Protein AF-A0A2S2R4E1-F1 (afdb_monomer_lite)

Secondary structure (DSSP, 8-state):
--GGGGSTTTHHHHHHHHHHHHHHHHHHHHHHHHHHHHHHHHHHHHHHHHHHHHHHHHHHHHHHHHHHHHHHHHHHHHHHHHHHHHHHHHHHHHHHHHHHHHHHHHHHHHHHHHHHHHHHHHHHHHHHHHHHHHHHHHHHHHHHHHHHHHHHHHHHHHHHHHHHHHHHHHHHHHHHHHHHHHHHHHHHHHHHHHHHHHHHHHHHHHHHHHHHHHHHHHHHHHHHHHHHHHHHHHHHHHHHHHHHHHHHHHHHHHHHHHHHHHHHHHHHHHHHHHHHHHHHHHHHHHHHHHHHHHHHHHHHHHHHHHHHHHHHHHHHHHHHHHHHHHHHHHHHHHHHHHHHHHHTTTGGGT-SS-----------------------------STTGGGTHHHHHHHHHHHHHHHHHHHHHHHHHHHHHHHHHHHHHHHHHHHHHHHHHHHHHHHHHHHHHHHHHHHHHHHHHHHHHHHHHHHHHHH--S--PPPHHHHHHHHHHHHHHHHHHHHHHHHHHHHHHHHHHHHHHHHHHS-SSSS-HHHHHHHHHHHHHHHHHHHHHHHHHHHHHHHHHHHHHHHHHHHHHHHHHHHHHHHHHHHHHHHHTTS-------------HHHHHHHHHHHHHHHHHHHHHHHHHHHHHHHHHHHHHHHHHHHGGG-TT------PPPPB-TTT--BSS--SSS-S--PPPP----------------------TTS------------

Structure (mmCIF, N/CA/C/O backbone):
data_AF-A0A2S2R4E1-F1
#
_entry.id   AF-A0A2S2R4E1-F1
#
loop_
_atom_site.group_PDB
_atom_site.id
_atom_site.type_symbol
_atom_site.label_atom_id
_atom_site.label_alt_id
_atom_site.label_comp_id
_atom_site.label_asym_id
_atom_site.label_entity_id
_atom_site.label_seq_id
_atom_site.pdbx_PDB_ins_code
_atom_site.Cartn_x
_atom_site.Cartn_y
_atom_site.Cartn_z
_atom_site.occupancy
_atom_site.B_iso_or_equiv
_atom_site.auth_seq_id
_atom_site.auth_comp_id
_atom_site.auth_asym_id
_atom_site.auth_atom_id
_atom_site.pdbx_PDB_model_num
ATOM 1 N N . MET A 1 1 ? -147.906 21.272 251.839 1.00 40.59 1 MET A N 1
ATOM 2 C CA . MET A 1 1 ? -147.388 19.980 252.347 1.00 40.59 1 MET A CA 1
ATOM 3 C C . MET A 1 1 ? -147.023 19.064 251.178 1.00 40.59 1 MET A C 1
ATOM 5 O O . MET A 1 1 ? -147.798 18.965 250.238 1.00 40.59 1 MET A O 1
ATOM 9 N N . LEU A 1 2 ? -145.874 18.387 251.275 1.00 50.19 2 LEU A N 1
ATOM 10 C CA . LEU A 1 2 ? -145.512 17.113 250.616 1.00 50.19 2 LEU A CA 1
ATOM 11 C C . LEU A 1 2 ? -145.383 17.009 249.068 1.00 50.19 2 LEU A C 1
ATOM 13 O O . LEU A 1 2 ? -144.296 16.682 248.604 1.00 50.19 2 LEU A O 1
ATOM 17 N N . SER A 1 3 ? -146.430 17.228 248.263 1.00 45.69 3 SER A N 1
ATOM 18 C CA . SER A 1 3 ? -146.606 16.468 246.994 1.00 45.69 3 SER A CA 1
ATOM 19 C C . SER A 1 3 ? -145.588 16.671 245.840 1.00 45.69 3 SER A C 1
ATOM 21 O O . SER A 1 3 ? -145.292 15.733 245.107 1.00 45.69 3 SER A O 1
ATOM 23 N N . LEU A 1 4 ? -145.015 17.864 245.630 1.00 48.38 4 LEU A N 1
ATOM 24 C CA . LEU A 1 4 ? -144.357 18.193 244.342 1.00 48.38 4 LEU A CA 1
ATOM 25 C C . LEU A 1 4 ? -142.920 17.663 244.125 1.00 48.38 4 LEU A C 1
ATOM 27 O O . LEU A 1 4 ? -142.363 17.854 243.047 1.00 48.38 4 LEU A O 1
ATOM 31 N N . ARG A 1 5 ? -142.300 16.976 245.094 1.00 48.97 5 ARG A N 1
ATOM 32 C CA . ARG A 1 5 ? -140.885 16.540 245.005 1.00 48.97 5 ARG A CA 1
ATOM 33 C C . ARG A 1 5 ? -140.611 15.310 244.114 1.00 48.97 5 ARG A C 1
ATOM 35 O O . ARG A 1 5 ? -139.466 14.874 244.063 1.00 48.97 5 ARG A O 1
ATOM 42 N N . GLN A 1 6 ? -141.610 14.741 243.431 1.00 52.59 6 GLN A N 1
ATOM 43 C CA . GLN A 1 6 ? -141.482 13.421 242.782 1.00 52.59 6 GLN A CA 1
ATOM 44 C C . GLN A 1 6 ? -141.316 13.401 241.250 1.00 52.59 6 GLN A C 1
ATOM 46 O O . GLN A 1 6 ? -140.870 12.379 240.740 1.00 52.59 6 GLN A O 1
ATOM 51 N N . LYS A 1 7 ? -141.613 14.474 240.494 1.00 52.09 7 LYS A N 1
ATOM 52 C CA . LYS A 1 7 ? -141.490 14.420 239.016 1.00 52.09 7 LYS A CA 1
ATOM 53 C C . LYS A 1 7 ? -140.053 14.510 238.485 1.00 52.09 7 LYS A C 1
ATOM 55 O O . LYS A 1 7 ? -139.744 13.854 237.496 1.00 52.09 7 LYS A O 1
ATOM 60 N N . ASN A 1 8 ? -139.155 15.228 239.163 1.00 49.44 8 ASN A N 1
ATOM 61 C CA . ASN A 1 8 ? -137.771 15.479 238.716 1.00 49.44 8 ASN A CA 1
ATOM 62 C C . ASN A 1 8 ? -136.833 14.243 238.788 1.00 49.44 8 ASN A C 1
ATOM 64 O O . ASN A 1 8 ? -135.628 14.403 238.968 1.00 49.44 8 ASN A O 1
ATOM 68 N N . LYS A 1 9 ? -137.363 13.013 238.732 1.00 55.81 9 LYS A N 1
ATOM 69 C CA . LYS A 1 9 ? -136.584 11.770 238.864 1.00 55.81 9 LYS A CA 1
ATOM 70 C C . LYS A 1 9 ? -137.161 10.580 238.078 1.00 55.81 9 LYS A C 1
ATOM 72 O O . LYS A 1 9 ? -137.058 9.445 238.522 1.00 55.81 9 LYS A O 1
ATOM 77 N N . ILE A 1 10 ? -137.825 10.846 236.950 1.00 54.75 10 ILE A N 1
ATOM 78 C CA . ILE A 1 10 ? -138.342 9.796 236.048 1.00 54.75 10 ILE A CA 1
ATOM 79 C C . ILE A 1 10 ? -137.893 10.049 234.600 1.00 54.75 10 ILE A C 1
ATOM 81 O O . ILE A 1 10 ? -137.447 9.126 233.932 1.00 54.75 10 ILE A O 1
ATOM 85 N N . GLU A 1 11 ? -137.900 11.302 234.136 1.00 53.09 11 GLU A N 1
ATOM 86 C CA . GLU A 1 11 ? -137.502 11.650 232.757 1.00 53.09 11 GLU A CA 1
ATOM 87 C C . GLU A 1 11 ? -135.979 11.561 232.502 1.00 53.09 11 GLU A C 1
ATOM 89 O O . GLU A 1 11 ? -135.560 11.430 231.356 1.00 53.09 11 GLU A O 1
ATOM 94 N N . SER A 1 12 ? -135.141 11.579 233.550 1.00 57.59 12 SER A N 1
ATOM 95 C CA . SER A 1 12 ? -133.675 11.465 233.411 1.00 57.59 12 SER A CA 1
ATOM 96 C C . SER A 1 12 ? -133.219 10.051 233.040 1.00 57.59 12 SER A C 1
ATOM 98 O O . SER A 1 12 ? -132.305 9.888 232.238 1.00 57.59 12 SER A O 1
ATOM 100 N N . ASP A 1 13 ? -133.855 9.029 233.615 1.00 58.88 13 ASP A N 1
ATOM 101 C CA . ASP A 1 13 ? -133.364 7.645 233.554 1.00 58.88 13 ASP A CA 1
ATOM 102 C C . ASP A 1 13 ? -133.802 6.936 232.256 1.00 58.88 13 ASP A C 1
ATOM 104 O O . ASP A 1 13 ? -133.312 5.857 231.926 1.00 58.88 13 ASP A O 1
ATOM 108 N N . GLN A 1 14 ? -134.726 7.542 231.502 1.00 56.50 14 GLN A N 1
ATOM 109 C CA . GLN A 1 14 ? -135.341 6.949 230.312 1.00 56.50 14 GLN A CA 1
ATOM 110 C C . GLN A 1 14 ? -134.608 7.307 229.002 1.00 56.50 14 GLN A C 1
ATOM 112 O O . GLN A 1 14 ? -134.707 6.566 228.027 1.00 56.50 14 GLN A O 1
ATOM 117 N N . LEU A 1 15 ? -133.834 8.400 228.987 1.00 57.88 15 LEU A N 1
ATOM 118 C CA . LEU A 1 15 ? -133.155 8.925 227.790 1.00 57.88 15 LEU A CA 1
ATOM 119 C C . LEU A 1 15 ? -131.760 8.308 227.555 1.00 57.88 15 LEU A C 1
ATOM 121 O O . LEU A 1 15 ? -131.353 8.104 226.410 1.00 57.88 15 LEU A O 1
ATOM 125 N N . ASP A 1 16 ? -131.039 7.935 228.619 1.00 61.31 16 ASP A N 1
ATOM 126 C CA . ASP A 1 16 ? -129.739 7.254 228.491 1.00 61.31 16 ASP A CA 1
ATOM 127 C C . ASP A 1 16 ? -129.868 5.811 227.957 1.00 61.31 16 ASP A C 1
ATOM 129 O O . ASP A 1 16 ? -128.937 5.298 227.332 1.00 61.31 16 ASP A O 1
ATOM 133 N N . VAL A 1 17 ? -131.035 5.173 228.121 1.00 62.69 17 VAL A N 1
ATOM 134 C CA . VAL A 1 17 ? -131.331 3.840 227.557 1.00 62.69 17 VAL A CA 1
ATOM 135 C C . VAL A 1 17 ? -131.396 3.887 226.026 1.00 62.69 17 VAL A C 1
ATOM 137 O O . VAL A 1 17 ? -130.780 3.063 225.350 1.00 62.69 17 VAL A O 1
ATOM 140 N N . GLU A 1 18 ? -132.101 4.873 225.469 1.00 61.22 18 GLU A N 1
ATOM 141 C CA . GLU A 1 18 ? -132.291 5.032 224.020 1.00 61.22 18 GLU A CA 1
ATOM 142 C C . GLU A 1 18 ? -130.954 5.309 223.304 1.00 61.22 18 GLU A C 1
ATOM 144 O O . GLU A 1 18 ? -130.644 4.741 222.253 1.00 61.22 18 GLU A O 1
ATOM 149 N N . LYS A 1 19 ? -130.093 6.098 223.954 1.00 63.94 19 LYS A N 1
ATOM 150 C CA . LYS A 1 19 ? -128.733 6.423 223.505 1.00 63.94 19 LYS A CA 1
ATOM 151 C C . LYS A 1 19 ? -127.805 5.200 223.451 1.00 63.94 19 LYS A C 1
ATOM 153 O O . LYS A 1 19 ? -126.961 5.105 222.556 1.00 63.94 19 LYS A O 1
ATOM 158 N N . LEU A 1 20 ? -127.971 4.258 224.382 1.00 64.38 20 LEU A N 1
ATOM 159 C CA . LEU A 1 20 ? -127.190 3.019 224.463 1.00 64.38 20 LEU A CA 1
ATOM 160 C C . LEU A 1 20 ? -127.513 2.047 223.317 1.00 64.38 20 LEU A C 1
ATOM 162 O O . LEU A 1 20 ? -126.598 1.449 222.745 1.00 64.38 20 LEU A O 1
ATOM 166 N N . GLU A 1 21 ? -128.786 1.923 222.931 1.00 64.69 21 GLU A N 1
ATOM 167 C CA . GLU A 1 21 ? -129.192 1.009 221.855 1.00 64.69 21 GLU A CA 1
ATOM 168 C C . GLU A 1 21 ? -128.816 1.551 220.459 1.00 64.69 21 GLU A C 1
ATOM 170 O O . GLU A 1 21 ? -128.366 0.788 219.603 1.00 64.69 21 GLU A O 1
ATOM 175 N N . ILE A 1 22 ? -128.868 2.873 220.239 1.00 66.31 22 ILE A N 1
ATOM 176 C CA . ILE A 1 22 ? -128.371 3.503 218.997 1.00 66.31 22 ILE A CA 1
ATOM 177 C C . ILE A 1 22 ? -126.862 3.250 218.814 1.00 66.31 22 ILE A C 1
ATOM 179 O O . ILE A 1 22 ? -126.414 2.867 217.729 1.00 66.31 22 ILE A O 1
ATOM 183 N N . GLN A 1 23 ? -126.065 3.395 219.879 1.00 66.06 23 GLN A N 1
ATOM 184 C CA . GLN A 1 23 ? -124.613 3.170 219.829 1.00 66.06 23 GLN A CA 1
ATOM 185 C C . GLN A 1 23 ? -124.251 1.723 219.434 1.00 66.06 23 GLN A C 1
ATOM 187 O O . GLN A 1 23 ? -123.234 1.475 218.778 1.00 66.06 23 GLN A O 1
ATOM 192 N N . LYS A 1 24 ? -125.109 0.769 219.800 1.00 69.31 24 LYS A N 1
ATOM 193 C CA . LYS A 1 24 ? -125.002 -0.661 219.484 1.00 69.31 24 LYS A CA 1
ATOM 194 C C . LYS A 1 24 ? -125.221 -0.925 217.988 1.00 69.31 24 LYS A C 1
ATOM 196 O O . LYS A 1 24 ? -124.397 -1.591 217.363 1.00 69.31 24 LYS A O 1
ATOM 201 N N . GLN A 1 25 ? -126.261 -0.326 217.397 1.00 67.38 25 GLN A N 1
ATOM 202 C CA . GLN A 1 25 ? -126.560 -0.421 215.959 1.00 67.38 25 GLN A CA 1
ATOM 203 C C . GLN A 1 25 ? -125.436 0.174 215.093 1.00 67.38 25 GLN A C 1
ATOM 205 O O . GLN A 1 25 ? -125.041 -0.420 214.088 1.00 67.38 25 GLN A O 1
ATOM 210 N N . ILE A 1 26 ? -124.861 1.309 215.515 1.00 70.12 26 ILE A N 1
ATOM 211 C CA . ILE A 1 26 ? -123.724 1.951 214.830 1.00 70.12 26 ILE A CA 1
ATOM 212 C C . ILE A 1 26 ? -122.505 1.018 214.775 1.00 70.12 26 ILE A C 1
ATOM 214 O O . ILE A 1 26 ? -121.877 0.886 213.722 1.00 70.12 26 ILE A O 1
ATOM 218 N N . ASN A 1 27 ? -122.176 0.343 215.882 1.00 67.88 27 ASN A N 1
ATOM 219 C CA . ASN A 1 27 ? -121.057 -0.601 215.926 1.00 67.88 27 ASN A CA 1
ATOM 220 C C . ASN A 1 27 ? -121.296 -1.832 215.033 1.00 67.88 27 ASN A C 1
ATOM 222 O O . ASN A 1 27 ? -120.371 -2.293 214.362 1.00 67.88 27 ASN A O 1
ATOM 226 N N . GLU A 1 28 ? -122.530 -2.339 214.972 1.00 67.12 28 GLU A N 1
ATOM 227 C CA . GLU A 1 28 ? -122.864 -3.503 214.145 1.00 67.12 28 GLU A CA 1
ATOM 228 C C . GLU A 1 28 ? -122.790 -3.195 212.635 1.00 67.12 28 GLU A C 1
ATOM 230 O O . GLU A 1 28 ? -122.258 -3.996 211.860 1.00 67.12 28 GLU A O 1
ATOM 235 N N . LEU A 1 29 ? -123.232 -2.003 212.215 1.00 67.69 29 LEU A N 1
ATOM 236 C CA . LEU A 1 29 ? -123.037 -1.506 210.847 1.00 67.69 29 LEU A CA 1
ATOM 237 C C . LEU A 1 29 ? -121.549 -1.337 210.504 1.00 67.69 29 LEU A C 1
ATOM 239 O O . LEU A 1 29 ? -121.123 -1.717 209.413 1.00 67.69 29 LEU A O 1
ATOM 243 N N . LYS A 1 30 ? -120.736 -0.838 211.446 1.00 68.44 30 LYS A N 1
ATOM 244 C CA . LYS A 1 30 ? -119.284 -0.677 211.257 1.00 68.44 30 LYS A CA 1
ATOM 245 C C . LYS A 1 30 ? -118.580 -2.006 210.962 1.00 68.44 30 LYS A C 1
ATOM 247 O O . LYS A 1 30 ? -117.766 -2.068 210.041 1.00 68.44 30 LYS A O 1
ATOM 252 N N . ASN A 1 31 ? -118.937 -3.074 211.681 1.00 68.69 31 ASN A N 1
ATOM 253 C CA . ASN A 1 31 ? -118.418 -4.419 211.406 1.00 68.69 31 ASN A CA 1
ATOM 254 C C . ASN A 1 31 ? -118.844 -4.935 210.022 1.00 68.69 31 ASN A C 1
ATOM 256 O O . ASN A 1 31 ? -118.010 -5.476 209.297 1.00 68.69 31 ASN A O 1
ATOM 260 N N . LYS A 1 32 ? -120.108 -4.730 209.623 1.00 68.56 32 LYS A N 1
ATOM 261 C CA . LYS A 1 32 ? -120.618 -5.160 208.306 1.00 68.56 32 LYS A CA 1
ATOM 262 C C . LYS A 1 32 ? -119.871 -4.479 207.145 1.00 68.56 32 LYS A C 1
ATOM 264 O O . LYS A 1 32 ? -119.512 -5.157 206.186 1.00 68.56 32 LYS A O 1
ATOM 269 N N . CYS A 1 33 ? -119.548 -3.187 207.256 1.00 63.66 33 CYS A N 1
ATOM 270 C CA . CYS A 1 33 ? -118.730 -2.490 206.252 1.00 63.66 33 CYS A CA 1
ATOM 271 C C . CYS A 1 33 ? -117.276 -2.995 206.193 1.00 63.66 33 CYS A C 1
ATOM 273 O O . CYS A 1 33 ? -116.728 -3.129 205.102 1.00 63.66 33 CYS A O 1
ATOM 275 N N . SER A 1 34 ? -116.662 -3.312 207.341 1.00 68.69 34 SER A N 1
ATOM 276 C CA . SER A 1 34 ? -115.276 -3.811 207.406 1.00 68.69 34 SER A CA 1
ATOM 277 C C . SER A 1 34 ? -115.082 -5.116 206.614 1.00 68.69 34 SER A C 1
ATOM 279 O O . SER A 1 34 ? -114.136 -5.252 205.839 1.00 68.69 34 SER A O 1
ATOM 281 N N . VAL A 1 35 ? -116.028 -6.055 206.743 1.00 68.69 35 VAL A N 1
ATOM 282 C CA . VAL A 1 35 ? -115.986 -7.351 206.039 1.00 68.69 35 VAL A CA 1
ATOM 283 C C . VAL A 1 35 ? -116.132 -7.186 204.521 1.00 68.69 35 VAL A C 1
ATOM 285 O O . VAL A 1 35 ? -115.440 -7.863 203.762 1.00 68.69 35 VAL A O 1
ATOM 288 N N . LEU A 1 36 ? -116.993 -6.268 204.066 1.00 66.88 36 LEU A N 1
ATOM 289 C CA . LEU A 1 36 ? -117.189 -6.004 202.636 1.00 66.88 36 LEU A CA 1
ATOM 290 C C . LEU A 1 36 ? -115.953 -5.382 201.971 1.00 66.88 36 LEU A C 1
ATOM 292 O O . LEU A 1 36 ? -115.664 -5.717 200.825 1.00 66.88 36 LEU A O 1
ATOM 296 N N . GLN A 1 37 ? -115.207 -4.531 202.684 1.00 68.94 37 GLN A N 1
ATOM 297 C CA . GLN A 1 37 ? -113.964 -3.952 202.168 1.00 68.94 37 GLN A CA 1
ATOM 298 C C . GLN A 1 37 ? -112.900 -5.037 201.929 1.00 68.94 37 GLN A C 1
ATOM 300 O O . GLN A 1 37 ? -112.364 -5.132 200.828 1.00 68.94 37 GLN A O 1
ATOM 305 N N . SER A 1 38 ? -112.676 -5.924 202.909 1.00 69.62 38 SER A N 1
ATOM 306 C CA . SER A 1 38 ? -111.720 -7.039 202.777 1.00 69.62 38 SER A CA 1
ATOM 307 C C . SER A 1 38 ? -112.015 -7.918 201.555 1.00 69.62 38 SER A C 1
ATOM 309 O O . SER A 1 38 ? -111.110 -8.244 200.792 1.00 69.62 38 SER A O 1
ATOM 311 N N . ALA A 1 39 ? -113.290 -8.256 201.328 1.00 65.69 39 ALA A N 1
ATOM 312 C CA . ALA A 1 39 ? -113.703 -9.096 200.204 1.00 65.69 39 ALA A CA 1
ATOM 313 C C . ALA A 1 39 ? -113.516 -8.426 198.825 1.00 65.69 39 ALA A C 1
ATOM 315 O O . ALA A 1 39 ? -113.372 -9.122 197.817 1.00 65.69 39 ALA A O 1
ATOM 316 N N . PHE A 1 40 ? -113.520 -7.090 198.766 1.00 71.12 40 PHE A N 1
ATOM 317 C CA . PHE A 1 40 ? -113.227 -6.336 197.546 1.00 71.12 40 PHE A CA 1
ATOM 318 C C . PHE A 1 40 ? -111.723 -6.326 197.243 1.00 71.12 40 PHE A C 1
ATOM 320 O O . PHE A 1 40 ? -111.315 -6.587 196.109 1.00 71.12 40 PHE A O 1
ATOM 327 N N . ASP A 1 41 ? -110.899 -6.080 198.264 1.00 71.88 41 ASP A N 1
ATOM 328 C CA . ASP A 1 41 ? -109.447 -5.965 198.116 1.00 71.88 41 ASP A CA 1
ATOM 329 C C . ASP A 1 41 ? -108.799 -7.309 197.724 1.00 71.88 41 ASP A C 1
ATOM 331 O O . ASP A 1 41 ? -107.949 -7.346 196.829 1.00 71.88 41 ASP A O 1
ATOM 335 N N . ASP A 1 42 ? -109.275 -8.432 198.279 1.00 68.12 42 ASP A N 1
ATOM 336 C CA . ASP A 1 42 ? -108.853 -9.785 197.875 1.00 68.12 42 ASP A CA 1
ATOM 337 C C . ASP A 1 42 ? -109.107 -10.058 196.380 1.00 68.12 42 ASP A C 1
ATOM 339 O O . ASP A 1 42 ? -108.230 -10.557 195.667 1.00 68.12 42 ASP A O 1
ATOM 343 N N . LYS A 1 43 ? -110.289 -9.683 195.865 1.00 74.12 43 LYS A N 1
ATOM 344 C CA . LYS A 1 43 ? -110.644 -9.878 194.447 1.00 74.12 43 LYS A CA 1
ATOM 345 C C . LYS A 1 43 ? -109.856 -8.977 193.499 1.00 74.12 43 LYS A C 1
ATOM 347 O O . LYS A 1 43 ? -109.614 -9.363 192.356 1.00 74.12 43 LYS A O 1
ATOM 352 N N . ASN A 1 44 ? -109.423 -7.806 193.956 1.00 71.25 44 ASN A N 1
ATOM 353 C CA . ASN A 1 44 ? -108.619 -6.892 193.148 1.00 71.25 44 ASN A CA 1
ATOM 354 C C . ASN A 1 44 ? -107.178 -7.421 192.956 1.00 71.25 44 ASN A C 1
ATOM 356 O O . ASN A 1 44 ? -106.628 -7.355 191.854 1.00 71.25 44 ASN A O 1
ATOM 360 N N . ASN A 1 45 ? -106.598 -8.034 193.996 1.00 70.69 45 ASN A N 1
ATOM 361 C CA . ASN A 1 45 ? -105.267 -8.658 193.941 1.00 70.69 45 ASN A CA 1
ATOM 362 C C . ASN A 1 45 ? -105.194 -9.843 192.955 1.00 70.69 45 ASN A C 1
ATOM 364 O O . ASN A 1 45 ? -104.200 -10.003 192.242 1.00 70.69 45 ASN A O 1
ATOM 368 N N . GLU A 1 46 ? -106.257 -10.648 192.867 1.00 70.31 46 GLU A N 1
ATOM 369 C CA . GLU A 1 46 ? -106.359 -11.781 191.932 1.00 70.31 46 GLU A CA 1
ATOM 370 C C . GLU A 1 46 ? -106.260 -11.328 190.457 1.00 70.31 46 GLU A C 1
ATOM 372 O O . GLU A 1 46 ? -105.582 -11.960 189.643 1.00 70.31 46 GLU A O 1
ATOM 377 N N . ILE A 1 47 ? -106.860 -10.178 190.122 1.00 72.19 47 ILE A N 1
ATOM 378 C CA . ILE A 1 47 ? -106.853 -9.595 188.768 1.00 72.19 47 ILE A CA 1
ATOM 379 C C . ILE A 1 47 ? -105.462 -9.061 188.378 1.00 72.19 47 ILE A C 1
ATOM 381 O O . ILE A 1 47 ? -105.042 -9.214 187.226 1.00 72.19 47 ILE A O 1
ATOM 385 N N . GLU A 1 48 ? -104.728 -8.459 189.320 1.00 71.38 48 GLU A N 1
ATOM 386 C CA . GLU A 1 48 ? -103.348 -7.986 189.106 1.00 71.38 48 GLU A CA 1
ATOM 387 C C . GLU A 1 48 ? -102.416 -9.154 188.739 1.00 71.38 48 GLU A C 1
ATOM 389 O O . GLU A 1 48 ? -101.678 -9.097 187.751 1.00 71.38 48 GLU A O 1
ATOM 394 N N . HIS A 1 49 ? -102.518 -10.269 189.473 1.00 72.50 49 HIS A N 1
ATOM 395 C CA . HIS A 1 49 ? -101.684 -11.446 189.231 1.00 72.50 49 HIS A CA 1
ATOM 396 C C . HIS A 1 49 ? -101.910 -12.054 187.833 1.00 72.50 49 HIS A C 1
ATOM 398 O O . HIS A 1 49 ? -100.947 -12.381 187.133 1.00 72.50 49 HIS A O 1
ATOM 404 N N . ILE A 1 50 ? -103.169 -12.132 187.381 1.00 71.94 50 ILE A N 1
ATOM 405 C CA . ILE A 1 50 ? -103.521 -12.623 186.038 1.00 71.94 50 ILE A CA 1
ATOM 406 C C . ILE A 1 50 ? -102.916 -11.726 184.945 1.00 71.94 50 ILE A C 1
ATOM 408 O O . ILE A 1 50 ? -102.275 -12.236 184.022 1.00 71.94 50 ILE A O 1
ATOM 412 N N . LYS A 1 51 ? -103.048 -10.393 185.060 1.00 72.00 51 LYS A N 1
ATOM 413 C CA . LYS A 1 51 ? -102.438 -9.439 184.109 1.00 72.00 51 LYS A CA 1
ATOM 414 C C . LYS A 1 51 ? -100.928 -9.641 183.978 1.00 72.00 51 LYS A C 1
ATOM 416 O O . LYS A 1 51 ? -100.395 -9.618 182.867 1.00 72.00 51 LYS A O 1
ATOM 421 N N . LYS A 1 52 ? -100.245 -9.834 185.108 1.00 73.94 52 LYS A N 1
ATOM 422 C CA . LYS A 1 52 ? -98.784 -9.941 185.175 1.00 73.94 52 LYS A CA 1
ATOM 423 C C . LYS A 1 52 ? -98.243 -11.178 184.457 1.00 73.94 52 LYS A C 1
ATOM 425 O O . LYS A 1 52 ? -97.218 -11.076 183.783 1.00 73.94 52 LYS A O 1
ATOM 430 N N . ASN A 1 53 ? -98.943 -12.311 184.542 1.00 72.88 53 ASN A N 1
ATOM 431 C CA . ASN A 1 53 ? -98.539 -13.547 183.866 1.00 72.88 53 ASN A CA 1
ATOM 432 C C . ASN A 1 53 ? -98.722 -13.450 182.338 1.00 72.88 53 ASN A C 1
ATOM 434 O O . ASN A 1 53 ? -97.778 -13.726 181.598 1.00 72.88 53 ASN A O 1
ATOM 438 N N . VAL A 1 54 ? -99.872 -12.952 181.860 1.00 73.38 54 VAL A N 1
ATOM 439 C CA . VAL A 1 54 ? -100.150 -12.792 180.413 1.00 73.38 54 VAL A CA 1
ATOM 440 C C . VAL A 1 54 ? -99.143 -11.852 179.733 1.00 73.38 54 VAL A C 1
ATOM 442 O O . VAL A 1 54 ? -98.666 -12.129 178.631 1.00 73.38 54 VAL A O 1
ATOM 445 N N . LEU A 1 55 ? -98.755 -10.760 180.405 1.00 70.81 55 LEU A N 1
ATOM 446 C CA . LEU A 1 55 ? -97.709 -9.850 179.920 1.00 70.81 55 LEU A CA 1
ATOM 447 C C . LEU A 1 55 ? -96.332 -10.521 179.793 1.00 70.81 55 LEU A C 1
ATOM 449 O O . LEU A 1 55 ? -95.544 -10.144 178.924 1.00 70.81 55 LEU A O 1
ATOM 453 N N . MET A 1 56 ? -96.033 -11.505 180.645 1.00 75.31 56 MET A N 1
ATOM 454 C CA . MET A 1 56 ? -94.744 -12.197 180.660 1.00 75.31 56 MET A CA 1
ATOM 455 C C . MET A 1 56 ? -94.622 -13.200 179.504 1.00 75.31 56 MET A C 1
ATOM 457 O O . MET A 1 56 ? -93.591 -13.231 178.828 1.00 75.31 56 MET A O 1
ATOM 461 N N . GLU A 1 57 ? -95.686 -13.958 179.220 1.00 71.44 57 GLU A N 1
ATOM 462 C CA . GLU A 1 57 ? -95.732 -14.890 178.085 1.00 71.44 57 GLU A CA 1
ATOM 463 C C . GLU A 1 57 ? -95.648 -14.161 176.738 1.00 71.44 57 GLU A C 1
ATOM 465 O O . GLU A 1 57 ? -94.819 -14.513 175.894 1.00 71.44 57 GLU A O 1
ATOM 470 N N . LEU A 1 58 ? -96.436 -13.091 176.557 1.00 75.50 58 LEU A N 1
ATOM 471 C CA . LEU A 1 58 ? -96.404 -12.273 175.339 1.00 75.50 58 LEU A CA 1
ATOM 472 C C . LEU A 1 58 ? -95.002 -11.723 175.053 1.00 75.50 58 LEU A C 1
ATOM 474 O O . LEU A 1 58 ? -94.547 -11.759 173.908 1.00 75.50 58 LEU A O 1
ATOM 478 N N . LYS A 1 59 ? -94.294 -11.252 176.087 1.00 75.44 59 LYS A N 1
ATOM 479 C CA . LYS A 1 59 ? -92.946 -10.694 175.934 1.00 75.44 59 LYS A CA 1
ATOM 480 C C . LYS A 1 59 ? -91.939 -11.746 175.455 1.00 75.44 59 LYS A C 1
ATOM 482 O O . LYS A 1 59 ? -91.154 -11.458 174.555 1.00 75.44 59 LYS A O 1
ATOM 487 N N . LYS A 1 60 ? -92.017 -12.973 175.985 1.00 77.69 60 LYS A N 1
ATOM 488 C CA . LYS A 1 60 ? -91.176 -14.100 175.551 1.00 77.69 60 LYS A CA 1
ATOM 489 C C . LYS A 1 60 ? -91.435 -14.480 174.086 1.00 77.69 60 LYS A C 1
ATOM 491 O O . LYS A 1 60 ? -90.492 -14.597 173.311 1.00 77.69 60 LYS A O 1
ATOM 496 N N . VAL A 1 61 ? -92.706 -14.591 173.686 1.00 78.44 61 VAL A N 1
ATOM 497 C CA . VAL A 1 61 ? -93.101 -14.939 172.305 1.00 78.44 61 VAL A CA 1
ATOM 498 C C . VAL A 1 61 ? -92.640 -13.894 171.280 1.00 78.44 61 VAL A C 1
ATOM 500 O O . VAL A 1 61 ? -92.308 -14.253 170.149 1.00 78.44 61 VAL A O 1
ATOM 503 N N . VAL A 1 62 ? -92.602 -12.609 171.650 1.00 78.56 62 VAL A N 1
ATOM 504 C CA . VAL A 1 62 ? -92.029 -11.555 170.796 1.00 78.56 62 VAL A CA 1
ATOM 505 C C . VAL A 1 62 ? -90.521 -11.747 170.638 1.00 78.56 62 VAL A C 1
ATOM 507 O O . VAL A 1 62 ? -90.029 -11.759 169.514 1.00 78.56 62 VAL A O 1
ATOM 510 N N . GLU A 1 63 ? -89.789 -11.945 171.735 1.00 78.75 63 GLU A N 1
ATOM 511 C CA . GLU A 1 63 ? -88.325 -12.022 171.706 1.00 78.75 63 GLU A CA 1
ATOM 512 C C . GLU A 1 63 ? -87.796 -13.265 170.964 1.00 78.75 63 GLU A C 1
ATOM 514 O O . GLU A 1 63 ? -86.820 -13.173 170.215 1.00 78.75 63 GLU A O 1
ATOM 519 N N . ASP A 1 64 ? -88.480 -14.407 171.095 1.00 78.44 64 ASP A N 1
ATOM 520 C CA . ASP A 1 64 ? -88.181 -15.619 170.320 1.00 78.44 64 ASP A CA 1
ATOM 521 C C . ASP A 1 64 ? -88.437 -15.408 168.812 1.00 78.44 64 ASP A C 1
ATOM 523 O O . ASP A 1 64 ? -87.681 -15.906 167.975 1.00 78.44 64 ASP A O 1
ATOM 527 N N . LYS A 1 65 ? -89.454 -14.615 168.433 1.00 81.00 65 LYS A N 1
ATOM 528 C CA . LYS A 1 65 ? -89.719 -14.269 167.024 1.00 81.00 65 LYS A CA 1
ATOM 529 C C . LYS A 1 65 ? -88.705 -13.286 166.442 1.00 81.00 65 LYS A C 1
ATOM 531 O O . LYS A 1 65 ? -88.341 -13.456 165.280 1.00 81.00 65 LYS A O 1
ATOM 536 N N . THR A 1 66 ? -88.226 -12.307 167.211 1.00 78.12 66 THR A N 1
ATOM 537 C CA . THR A 1 66 ? -87.197 -11.358 166.746 1.00 78.12 66 THR A CA 1
ATOM 538 C C . THR A 1 66 ? -85.909 -12.091 166.364 1.00 78.12 66 THR A C 1
ATOM 540 O O . THR A 1 66 ? -85.431 -11.936 165.244 1.00 78.12 66 THR A O 1
ATOM 543 N N . LYS A 1 67 ? -85.429 -13.011 167.216 1.00 78.56 67 LYS A N 1
ATOM 544 C CA . LYS A 1 67 ? -84.228 -13.829 166.944 1.00 78.56 67 LYS A CA 1
ATOM 545 C C . LYS A 1 67 ? -84.330 -14.627 165.633 1.00 78.56 67 LYS A C 1
ATOM 547 O O . LYS A 1 67 ? -83.350 -14.748 164.904 1.00 78.56 67 LYS A O 1
ATOM 552 N N . ILE A 1 68 ? -85.523 -15.133 165.302 1.00 79.31 68 ILE A N 1
ATOM 553 C CA . ILE A 1 68 ? -85.797 -15.867 164.050 1.00 79.31 68 ILE A CA 1
ATOM 554 C C . ILE A 1 68 ? -85.786 -14.946 162.814 1.00 79.31 68 ILE A C 1
ATOM 556 O O . ILE A 1 68 ? -85.552 -15.422 161.701 1.00 79.31 68 ILE A O 1
ATOM 560 N N . ILE A 1 69 ? -86.053 -13.647 162.974 1.00 79.38 69 ILE A N 1
ATOM 561 C CA . ILE A 1 69 ? -85.981 -12.656 161.890 1.00 79.38 69 ILE A CA 1
ATOM 562 C C . ILE A 1 69 ? -84.520 -12.266 161.636 1.00 79.38 69 ILE A C 1
ATOM 564 O O . ILE A 1 69 ? -84.071 -12.323 160.492 1.00 79.38 69 ILE A O 1
ATOM 568 N N . ASP A 1 70 ? -83.758 -11.967 162.688 1.00 81.62 70 ASP A N 1
ATOM 569 C CA . ASP A 1 70 ? -82.353 -11.553 162.569 1.00 81.62 70 ASP A CA 1
ATOM 570 C C . ASP A 1 70 ? -81.475 -12.653 161.937 1.00 81.62 70 ASP A C 1
ATOM 572 O O . ASP A 1 70 ? -80.699 -12.391 161.014 1.00 81.62 70 ASP A O 1
ATOM 576 N N . ASP A 1 71 ? -81.667 -13.914 162.346 1.00 80.25 71 ASP A N 1
ATOM 577 C CA . ASP A 1 71 ? -80.948 -15.074 161.795 1.00 80.25 71 ASP A CA 1
ATOM 578 C C . ASP A 1 71 ? -81.308 -15.381 160.320 1.00 80.25 71 ASP A C 1
ATOM 580 O O . ASP A 1 71 ? -80.521 -15.998 159.591 1.00 80.25 71 ASP A O 1
ATOM 584 N N . LYS A 1 72 ? -82.476 -14.916 159.848 1.00 83.94 72 LYS A N 1
ATOM 585 C CA . LYS A 1 72 ? -82.866 -14.963 158.427 1.00 83.94 72 LYS A CA 1
ATOM 586 C C . LYS A 1 72 ? -82.259 -13.817 157.627 1.00 83.94 72 LYS A C 1
ATOM 588 O O . LYS A 1 72 ? -81.754 -14.072 156.536 1.00 83.94 72 LYS A O 1
ATOM 593 N N . ASN A 1 73 ? -82.262 -12.598 158.164 1.00 80.56 73 ASN A N 1
ATOM 594 C CA . ASN A 1 73 ? -81.645 -11.438 157.515 1.00 80.56 73 ASN A CA 1
ATOM 595 C C . ASN A 1 73 ? -80.145 -11.688 157.281 1.00 80.56 73 ASN A C 1
ATOM 597 O O . ASN A 1 73 ? -79.675 -11.579 156.152 1.00 80.56 73 ASN A O 1
ATOM 601 N N . SER A 1 74 ? -79.435 -12.201 158.294 1.00 81.44 74 SER A N 1
ATOM 602 C CA . SER A 1 74 ? -78.021 -12.588 158.176 1.00 81.44 74 SER A CA 1
ATOM 603 C C . SER A 1 74 ? -77.750 -13.585 157.032 1.00 81.44 74 SER A C 1
ATOM 605 O O . SER A 1 74 ? -76.747 -13.468 156.325 1.00 81.44 74 SER A O 1
ATOM 607 N N . LYS A 1 75 ? -78.661 -14.539 156.786 1.00 81.38 75 LYS A N 1
ATOM 608 C CA . LYS A 1 75 ? -78.557 -15.489 155.660 1.00 81.38 75 LYS A CA 1
ATOM 609 C C . LYS A 1 75 ? -78.851 -14.842 154.300 1.00 81.38 75 LYS A C 1
ATOM 611 O O . LYS A 1 75 ? -78.249 -15.244 153.307 1.00 81.38 75 LYS A O 1
ATOM 616 N N . ILE A 1 76 ? -79.731 -13.841 154.240 1.00 81.69 76 ILE A N 1
ATOM 617 C CA . ILE A 1 76 ? -80.012 -13.069 153.016 1.00 81.69 76 ILE A CA 1
ATOM 618 C C . ILE A 1 76 ? -78.792 -12.224 152.619 1.00 81.69 76 ILE A C 1
ATOM 620 O O . ILE A 1 76 ? -78.427 -12.202 151.443 1.00 81.69 76 ILE A O 1
ATOM 624 N N . ASP A 1 77 ? -78.103 -11.611 153.583 1.00 81.50 77 ASP A N 1
ATOM 625 C CA . ASP A 1 77 ? -76.886 -10.827 153.327 1.00 81.50 77 ASP A CA 1
ATOM 626 C C . ASP A 1 77 ? -75.720 -11.710 152.846 1.00 81.50 77 ASP A C 1
ATOM 628 O O . ASP A 1 77 ? -74.983 -11.347 151.925 1.00 81.50 77 ASP A O 1
ATOM 632 N N . GLN A 1 78 ? -75.572 -12.913 153.415 1.00 80.75 78 GLN A N 1
ATOM 633 C CA . GLN A 1 78 ? -74.593 -13.908 152.957 1.00 80.75 78 GLN A CA 1
ATOM 634 C C . GLN A 1 78 ? -74.876 -14.372 151.518 1.00 80.75 78 GLN A C 1
ATOM 636 O O . GLN A 1 78 ? -73.957 -14.437 150.696 1.00 80.75 78 GLN A O 1
ATOM 641 N N . LEU A 1 79 ? -76.143 -14.643 151.181 1.00 83.00 79 LEU A N 1
ATOM 642 C CA . LEU A 1 79 ? -76.547 -15.008 149.819 1.00 83.00 79 LEU A CA 1
ATOM 643 C C . LEU A 1 79 ? -76.310 -13.860 148.830 1.00 83.00 79 LEU A C 1
ATOM 645 O O . LEU A 1 79 ? -75.763 -14.091 147.754 1.00 83.00 79 LEU A O 1
ATOM 649 N N . SER A 1 80 ? -76.642 -12.626 149.210 1.00 79.94 80 SER A N 1
ATOM 650 C CA . SER A 1 80 ? -76.463 -11.437 148.365 1.00 79.94 80 SER A CA 1
ATOM 651 C C . SER A 1 80 ? -74.987 -11.187 148.035 1.00 79.94 80 SER A C 1
ATOM 653 O O . SER A 1 80 ? -74.640 -11.007 146.869 1.00 79.94 80 SER A O 1
ATOM 655 N N . ASN A 1 81 ? -74.093 -11.281 149.027 1.00 83.31 81 ASN A N 1
ATOM 656 C CA . ASN A 1 81 ? -72.647 -11.195 148.794 1.00 83.31 81 ASN A CA 1
ATOM 657 C C . ASN A 1 81 ? -72.123 -12.337 147.901 1.00 83.31 81 ASN A C 1
ATOM 659 O O . ASN A 1 81 ? -71.276 -12.108 147.040 1.00 83.31 81 ASN A O 1
ATOM 663 N N . THR A 1 82 ? -72.654 -13.555 148.055 1.00 81.88 82 THR A N 1
ATOM 664 C CA . THR A 1 82 ? -72.282 -14.712 147.217 1.00 81.88 82 THR A CA 1
ATOM 665 C C . THR A 1 82 ? -72.705 -14.519 145.755 1.00 81.88 82 THR A C 1
ATOM 667 O O . THR A 1 82 ? -71.942 -14.841 144.842 1.00 81.88 82 THR A O 1
ATOM 670 N N . ILE A 1 83 ? -73.891 -13.946 145.519 1.00 83.12 83 ILE A N 1
ATOM 671 C CA . ILE A 1 83 ? -74.387 -13.600 144.179 1.00 83.12 83 ILE A CA 1
ATOM 672 C C . ILE A 1 83 ? -73.507 -12.512 143.547 1.00 83.12 83 ILE A C 1
ATOM 674 O O . ILE A 1 83 ? -73.017 -12.713 142.438 1.00 83.12 83 ILE A O 1
ATOM 678 N N . MET A 1 84 ? -73.223 -11.422 144.270 1.00 84.00 84 MET A N 1
ATOM 679 C CA . MET A 1 84 ? -72.367 -10.326 143.787 1.00 84.00 84 MET A CA 1
ATOM 680 C C . MET A 1 84 ? -70.962 -10.803 143.387 1.00 84.00 84 MET A C 1
ATOM 682 O O . MET A 1 84 ? -70.458 -10.432 142.328 1.00 84.00 84 MET A O 1
ATOM 686 N N . LEU A 1 85 ? -70.329 -11.657 144.202 1.00 83.56 85 LEU A N 1
ATOM 687 C CA . LEU A 1 85 ? -69.020 -12.238 143.875 1.00 83.56 85 LEU A CA 1
ATOM 688 C C . LEU A 1 85 ? -69.089 -13.136 142.631 1.00 83.56 85 LEU A C 1
ATOM 690 O O . LEU A 1 85 ? -68.225 -13.046 141.758 1.00 83.56 85 LEU A O 1
ATOM 694 N N . SER A 1 86 ? -70.146 -13.946 142.510 1.00 81.56 86 SER A N 1
ATOM 695 C CA . SER A 1 86 ? -70.371 -14.802 141.339 1.00 81.56 86 SER A CA 1
ATOM 696 C C . SER A 1 86 ? -70.552 -13.983 140.055 1.00 81.56 86 SER A C 1
ATOM 698 O O . SER A 1 86 ? -69.978 -14.322 139.021 1.00 81.56 86 SER A O 1
ATOM 700 N N . GLU A 1 87 ? -71.308 -12.884 140.108 1.00 85.44 87 GLU A N 1
ATOM 701 C CA . GLU A 1 87 ? -71.540 -11.993 138.965 1.00 85.44 87 GLU A CA 1
ATOM 702 C C . GLU A 1 87 ? -70.242 -11.317 138.490 1.00 85.44 87 GLU A C 1
ATOM 704 O O . GLU A 1 87 ? -69.952 -11.299 137.290 1.00 85.44 87 GLU A O 1
ATOM 709 N N . VAL A 1 88 ? -69.402 -10.848 139.421 1.00 86.06 88 VAL A N 1
ATOM 710 C CA . VAL A 1 88 ? -68.071 -10.297 139.110 1.00 86.06 88 VAL A CA 1
ATOM 711 C C . VAL A 1 88 ? -67.149 -11.361 138.498 1.00 86.06 88 VAL A C 1
ATOM 713 O O . VAL A 1 88 ? -66.453 -11.077 137.517 1.00 86.06 88 VAL A O 1
ATOM 716 N N . GLU A 1 89 ? -67.171 -12.599 139.000 1.00 85.06 89 GLU A N 1
ATOM 717 C CA . GLU A 1 89 ? -66.424 -13.714 138.402 1.00 85.06 89 GLU A CA 1
ATOM 718 C C . GLU A 1 89 ? -66.901 -14.071 136.985 1.00 85.06 89 GLU A C 1
ATOM 720 O O . GLU A 1 89 ? -66.073 -14.332 136.111 1.00 85.06 89 GLU A O 1
ATOM 725 N N . PHE A 1 90 ? -68.208 -14.071 136.710 1.00 86.00 90 PHE A N 1
ATOM 726 C CA . PHE A 1 90 ? -68.713 -14.304 135.352 1.00 86.00 90 PHE A CA 1
ATOM 727 C C . PHE A 1 90 ? -68.393 -13.136 134.408 1.00 86.00 90 PHE A C 1
ATOM 729 O O . PHE A 1 90 ? -67.971 -13.371 133.275 1.00 86.00 90 PHE A O 1
ATOM 736 N N . SER A 1 91 ? -68.515 -11.887 134.872 1.00 81.94 91 SER A N 1
ATOM 737 C CA . SER A 1 91 ? -68.206 -10.683 134.084 1.00 81.94 91 SER A CA 1
ATOM 738 C C . SER A 1 91 ? -66.727 -10.606 133.682 1.00 81.94 91 SER A C 1
ATOM 740 O O . SER A 1 91 ? -66.397 -10.277 132.541 1.00 81.94 91 SER A O 1
ATOM 742 N N . THR A 1 92 ? -65.818 -10.958 134.596 1.00 86.44 92 THR A N 1
ATOM 743 C CA . THR A 1 92 ? -64.372 -10.996 134.319 1.00 86.44 92 THR A CA 1
ATOM 744 C C . THR A 1 92 ? -64.000 -12.123 133.356 1.00 86.44 92 THR A C 1
ATOM 746 O O . THR A 1 92 ? -63.305 -11.865 132.372 1.00 86.44 92 THR A O 1
ATOM 749 N N . LYS A 1 93 ? -64.532 -13.337 133.556 1.00 88.81 93 LYS A N 1
ATOM 750 C CA . LYS A 1 93 ? -64.321 -14.477 132.643 1.00 88.81 93 LYS A CA 1
ATOM 751 C C . LYS A 1 93 ? -64.884 -14.216 131.240 1.00 88.81 93 LYS A C 1
ATOM 753 O O . LYS A 1 93 ? -64.272 -14.642 130.265 1.00 88.81 93 LYS A O 1
ATOM 758 N N . LEU A 1 94 ? -66.004 -13.496 131.113 1.00 86.69 94 LEU A N 1
ATOM 759 C CA . LEU A 1 94 ? -66.538 -13.068 129.812 1.00 86.69 94 LEU A CA 1
ATOM 760 C C . LEU A 1 94 ? -65.569 -12.132 129.083 1.00 86.69 94 LEU A C 1
ATOM 762 O O . LEU A 1 94 ? -65.154 -12.455 127.973 1.00 86.69 94 LEU A O 1
ATOM 766 N N . LYS A 1 95 ? -65.120 -11.049 129.731 1.00 86.81 95 LYS A N 1
ATOM 767 C CA . LYS A 1 95 ? -64.157 -10.098 129.141 1.00 86.81 95 LYS A CA 1
ATOM 768 C C . LYS A 1 95 ? -62.834 -10.755 128.750 1.00 86.81 95 LYS A C 1
ATOM 770 O O . LYS A 1 95 ? -62.256 -10.429 127.716 1.00 86.81 95 LYS A O 1
ATOM 775 N N . GLU A 1 96 ? -62.360 -11.717 129.542 1.00 88.19 96 GLU A N 1
ATOM 776 C CA . GLU A 1 96 ? -61.180 -12.513 129.195 1.00 88.19 96 GLU A CA 1
ATOM 777 C C . GLU A 1 96 ? -61.403 -13.320 127.901 1.00 88.19 96 GLU A C 1
ATOM 779 O O . GLU A 1 96 ? -60.522 -13.360 127.038 1.00 88.19 96 GLU A O 1
ATOM 784 N N . LYS A 1 97 ? -62.583 -13.934 127.721 1.00 87.81 97 LYS A N 1
ATOM 785 C CA . LYS A 1 97 ? -62.935 -14.658 126.487 1.00 87.81 97 LYS A CA 1
ATOM 786 C C . LYS A 1 97 ? -63.120 -13.729 125.289 1.00 87.81 97 LYS A C 1
ATOM 788 O O . LYS A 1 97 ? -62.654 -14.081 124.210 1.00 87.81 97 LYS A O 1
ATOM 793 N N . GLU A 1 98 ? -63.732 -12.562 125.470 1.00 87.44 98 GLU A N 1
ATOM 794 C CA . GLU A 1 98 ? -63.888 -11.544 124.422 1.00 87.44 98 GLU A CA 1
ATOM 795 C C . GLU A 1 98 ? -62.522 -11.070 123.904 1.00 87.44 98 GLU A C 1
ATOM 797 O O . GLU A 1 98 ? -62.261 -11.157 122.704 1.00 87.44 98 GLU A O 1
ATOM 802 N N . ASN A 1 99 ? -61.605 -10.689 124.801 1.00 88.94 99 ASN A N 1
ATOM 803 C CA . ASN A 1 99 ? -60.241 -10.293 124.432 1.00 88.94 99 ASN A CA 1
ATOM 804 C C . ASN A 1 99 ? -59.498 -11.421 123.690 1.00 88.94 99 ASN A C 1
ATOM 806 O O . ASN A 1 99 ? -58.942 -11.196 122.617 1.00 88.94 99 ASN A O 1
ATOM 810 N N . ASN A 1 100 ? -59.576 -12.662 124.191 1.00 89.50 100 ASN A N 1
ATOM 811 C CA . ASN A 1 100 ? -58.992 -13.836 123.526 1.00 89.50 100 ASN A CA 1
ATOM 812 C C . ASN A 1 100 ? -59.562 -14.096 122.114 1.00 89.50 100 ASN A C 1
ATOM 814 O O . ASN A 1 100 ? -58.880 -14.704 121.286 1.00 89.50 100 ASN A O 1
ATOM 818 N N . ILE A 1 101 ? -60.805 -13.691 121.831 1.00 87.88 101 ILE A N 1
ATOM 819 C CA . ILE A 1 101 ? -61.405 -13.783 120.491 1.00 87.88 101 ILE A CA 1
ATOM 820 C C . ILE A 1 101 ? -60.871 -12.659 119.596 1.00 87.88 101 ILE A C 1
ATOM 822 O O . ILE A 1 101 ? -60.443 -12.943 118.478 1.00 87.88 101 ILE A O 1
ATOM 826 N N . VAL A 1 102 ? -60.826 -11.417 120.090 1.00 89.69 102 VAL A N 1
ATOM 827 C CA . VAL A 1 102 ? -60.294 -10.255 119.352 1.00 89.69 102 VAL A CA 1
ATOM 828 C C . VAL A 1 102 ? -58.830 -10.467 118.953 1.00 89.69 102 VAL A C 1
ATOM 830 O O . VAL A 1 102 ? -58.487 -10.302 117.782 1.00 89.69 102 VAL A O 1
ATOM 833 N N . ASP A 1 103 ? -57.982 -10.925 119.878 1.00 88.44 103 ASP A N 1
ATOM 834 C CA . ASP A 1 103 ? -56.571 -11.213 119.590 1.00 88.44 103 ASP A CA 1
ATOM 835 C C . ASP A 1 103 ? -56.416 -12.331 118.545 1.00 88.44 103 ASP A C 1
ATOM 837 O O . ASP A 1 103 ? -55.571 -12.245 117.652 1.00 88.44 103 ASP A O 1
ATOM 841 N N . ARG A 1 104 ? -57.264 -13.370 118.592 1.00 86.81 104 ARG A N 1
ATOM 842 C CA . ARG A 1 104 ? -57.268 -14.453 117.591 1.00 86.81 104 ARG A CA 1
ATOM 843 C C . ARG A 1 104 ? -57.719 -13.987 116.210 1.00 86.81 104 ARG A C 1
ATOM 845 O O . ARG A 1 104 ? -57.136 -14.439 115.224 1.00 86.81 104 ARG A O 1
ATOM 852 N N . ILE A 1 105 ? -58.718 -13.107 116.130 1.00 88.19 105 ILE A N 1
ATOM 853 C CA . ILE A 1 105 ? -59.149 -12.486 114.869 1.00 88.19 105 ILE A CA 1
ATOM 854 C C . ILE A 1 105 ? -57.981 -11.689 114.288 1.00 88.19 105 ILE A C 1
ATOM 856 O O . ILE A 1 105 ? -57.531 -11.998 113.187 1.00 88.19 105 ILE A O 1
ATOM 860 N N . LYS A 1 106 ? -57.389 -10.784 115.074 1.00 90.38 106 LYS A N 1
ATOM 861 C CA . LYS A 1 106 ? -56.272 -9.938 114.639 1.00 90.38 106 LYS A CA 1
ATOM 862 C C . LYS A 1 106 ? -55.045 -10.737 114.183 1.00 90.38 106 LYS A C 1
ATOM 864 O O . LYS A 1 106 ? -54.496 -10.466 113.122 1.00 90.38 106 LYS A O 1
ATOM 869 N N . ILE A 1 107 ? -54.652 -11.781 114.921 1.00 88.19 107 ILE A N 1
ATOM 870 C CA . ILE A 1 107 ? -53.560 -12.697 114.525 1.00 88.19 107 ILE A CA 1
ATOM 871 C C . ILE A 1 107 ? -53.879 -13.438 113.213 1.00 88.19 107 ILE A C 1
ATOM 873 O O . ILE A 1 107 ? -52.963 -13.834 112.488 1.00 88.19 107 ILE A O 1
ATOM 877 N N . THR A 1 108 ? -55.157 -13.656 112.904 1.00 86.94 108 THR A N 1
ATOM 878 C CA . THR A 1 108 ? -55.600 -14.311 111.665 1.00 86.94 108 THR A CA 1
ATOM 879 C C . THR A 1 108 ? -55.627 -13.322 110.496 1.00 86.94 108 THR A C 1
ATOM 881 O O . THR A 1 108 ? -55.134 -13.649 109.419 1.00 86.94 108 THR A O 1
ATOM 884 N N . GLU A 1 109 ? -56.092 -12.092 110.713 1.00 89.81 109 GLU A N 1
ATOM 885 C CA . GLU A 1 109 ? -56.029 -10.993 109.739 1.00 89.81 109 GLU A CA 1
ATOM 886 C C . GLU A 1 109 ? -54.576 -10.637 109.385 1.00 89.81 109 GLU A C 1
ATOM 888 O O . GLU A 1 109 ? -54.219 -10.623 108.209 1.00 89.81 109 GLU A O 1
ATOM 893 N N . ASP A 1 110 ? -53.697 -10.477 110.383 1.00 89.88 110 ASP A N 1
ATOM 894 C CA . ASP A 1 110 ? -52.258 -10.236 110.192 1.00 89.88 110 ASP A CA 1
ATOM 895 C C . ASP A 1 110 ? -51.569 -11.356 109.390 1.00 89.88 110 ASP A C 1
ATOM 897 O O . ASP A 1 110 ? -50.566 -11.109 108.715 1.00 89.88 110 ASP A O 1
ATOM 901 N N . LYS A 1 111 ? -52.075 -12.597 109.462 1.00 90.00 111 LYS A N 1
ATOM 902 C CA . LYS A 1 111 ? -51.601 -13.721 108.638 1.00 90.00 111 LYS A CA 1
ATOM 903 C C . LYS A 1 111 ? -52.119 -13.622 107.208 1.00 90.00 111 LYS A C 1
ATOM 905 O O . LYS A 1 111 ? -51.299 -13.667 106.297 1.00 90.00 111 LYS A O 1
ATOM 910 N N . PHE A 1 112 ? -53.423 -13.422 107.009 1.00 89.31 112 PHE A N 1
ATOM 911 C CA . PHE A 1 112 ? -54.007 -13.261 105.673 1.00 89.31 112 PHE A CA 1
ATOM 912 C C . PHE A 1 112 ? -53.403 -12.074 104.912 1.00 89.31 112 PHE A C 1
ATOM 914 O O . PHE A 1 112 ? -53.123 -12.194 103.722 1.00 89.31 112 PHE A O 1
ATOM 921 N N . ILE A 1 113 ? -53.135 -10.952 105.587 1.00 92.31 113 ILE A N 1
ATOM 922 C CA . ILE A 1 113 ? -52.471 -9.786 104.987 1.00 92.31 113 ILE A CA 1
ATOM 923 C C . ILE A 1 113 ? -51.049 -10.148 104.536 1.00 92.31 113 ILE A C 1
ATOM 925 O O . ILE A 1 113 ? -50.670 -9.828 103.411 1.00 92.31 113 ILE A O 1
ATOM 929 N N . LYS A 1 114 ? -50.268 -10.855 105.366 1.00 90.88 114 LYS A N 1
ATOM 930 C CA . LYS A 1 114 ? -48.909 -11.301 105.003 1.00 90.88 114 LYS A CA 1
ATOM 931 C C . LYS A 1 114 ? -48.916 -12.314 103.861 1.00 90.88 114 LYS A C 1
ATOM 933 O O . LYS A 1 114 ? -48.098 -12.198 102.957 1.00 90.88 114 LYS A O 1
ATOM 938 N N . GLU A 1 115 ? -49.835 -13.274 103.877 1.00 88.88 115 GLU A N 1
ATOM 939 C CA . GLU A 1 115 ? -49.973 -14.288 102.828 1.00 88.88 115 GLU A CA 1
ATOM 940 C C . GLU A 1 115 ? -50.402 -13.666 101.491 1.00 88.88 115 GLU A C 1
ATOM 942 O O . GLU A 1 115 ? -49.783 -13.943 100.464 1.00 88.88 115 GLU A O 1
ATOM 947 N N . LYS A 1 116 ? -51.364 -12.732 101.509 1.00 92.56 116 LYS A N 1
ATOM 948 C CA . LYS A 1 116 ? -51.743 -11.925 100.340 1.00 92.56 116 LYS A CA 1
ATOM 949 C C . LYS A 1 116 ? -50.555 -11.134 99.786 1.00 92.56 116 LYS A C 1
ATOM 951 O O . LYS A 1 116 ? -50.335 -11.149 98.582 1.00 92.56 116 LYS A O 1
ATOM 956 N N . LEU A 1 117 ? -49.776 -10.482 100.649 1.00 92.12 117 LEU A N 1
ATOM 957 C CA . LEU A 1 117 ? -48.646 -9.643 100.235 1.00 92.12 117 LEU A CA 1
ATOM 958 C C . LEU A 1 117 ? -47.466 -10.483 99.701 1.00 92.12 117 LEU A C 1
ATOM 960 O O . LEU A 1 117 ? -46.780 -10.063 98.772 1.00 92.12 117 LEU A O 1
ATOM 964 N N . ILE A 1 118 ? -47.271 -11.705 100.213 1.00 90.25 118 ILE A N 1
ATOM 965 C CA . ILE A 1 118 ? -46.352 -12.700 99.630 1.00 90.25 118 ILE A CA 1
ATOM 966 C C . ILE A 1 118 ? -46.850 -13.161 98.251 1.00 90.25 118 ILE A C 1
ATOM 968 O O . ILE A 1 118 ? -46.053 -13.227 97.318 1.00 90.25 118 ILE A O 1
ATOM 972 N N . LEU A 1 119 ? -48.147 -13.450 98.098 1.00 90.62 119 LEU A N 1
ATOM 973 C CA . LEU A 1 119 ? -48.738 -13.821 96.807 1.00 90.62 119 LEU A CA 1
ATOM 974 C C . LEU A 1 119 ? -48.598 -12.698 95.771 1.00 90.62 119 LEU A C 1
ATOM 976 O O . LEU A 1 119 ? -48.135 -12.971 94.668 1.00 90.62 119 LEU A O 1
ATOM 980 N N . GLU A 1 120 ? -48.915 -11.453 96.135 1.00 90.50 120 GLU A N 1
ATOM 981 C CA . GLU A 1 120 ? -48.779 -10.281 95.257 1.00 90.50 120 GLU A CA 1
ATOM 982 C C . GLU A 1 120 ? -47.320 -10.070 94.819 1.00 90.50 120 GLU A C 1
ATOM 984 O O . GLU A 1 120 ? -47.058 -9.963 93.619 1.00 90.50 120 GLU A O 1
ATOM 989 N N . ASN A 1 121 ? -46.358 -10.129 95.749 1.00 91.88 121 ASN A N 1
ATOM 990 C CA . ASN A 1 121 ? -44.929 -10.060 95.422 1.00 91.88 121 ASN A CA 1
ATOM 991 C C . ASN A 1 121 ? -44.484 -11.202 94.492 1.00 91.88 121 ASN A C 1
ATOM 993 O O . ASN A 1 121 ? -43.777 -10.956 93.517 1.00 91.88 121 ASN A O 1
ATOM 997 N N . ASN A 1 122 ? -44.914 -12.441 94.753 1.00 91.12 122 ASN A N 1
ATOM 998 C CA . ASN A 1 122 ? -44.575 -13.589 93.910 1.00 91.12 122 ASN A CA 1
ATOM 999 C C . ASN A 1 122 ? -45.163 -13.447 92.496 1.00 91.12 122 ASN A C 1
ATOM 1001 O O . ASN A 1 122 ? -44.484 -13.768 91.522 1.00 91.12 122 ASN A O 1
ATOM 1005 N N . THR A 1 123 ? -46.392 -12.933 92.357 1.00 91.31 123 THR A N 1
ATOM 1006 C CA . THR A 1 123 ? -46.970 -12.640 91.036 1.00 91.31 123 THR A CA 1
ATOM 1007 C C . THR A 1 123 ? -46.256 -11.495 90.325 1.00 91.31 123 THR A C 1
ATOM 1009 O O . THR A 1 123 ? -46.067 -11.587 89.116 1.00 91.31 123 THR A O 1
ATOM 1012 N N . GLN A 1 124 ? -45.802 -10.462 91.045 1.00 93.00 124 GLN A N 1
ATOM 1013 C CA . GLN A 1 124 ? -45.048 -9.362 90.443 1.00 93.00 124 GLN A CA 1
ATOM 1014 C C . GLN A 1 124 ? -43.684 -9.830 89.925 1.00 93.00 124 GLN A C 1
ATOM 1016 O O . GLN A 1 124 ? -43.338 -9.520 88.795 1.00 93.00 124 GLN A O 1
ATOM 1021 N N . ILE A 1 125 ? -42.946 -10.642 90.691 1.00 92.25 125 ILE A N 1
ATOM 1022 C CA . ILE A 1 125 ? -41.664 -11.216 90.243 1.00 92.25 125 ILE A CA 1
ATOM 1023 C C . ILE A 1 125 ? -41.854 -12.045 88.963 1.00 92.25 125 ILE A C 1
ATOM 1025 O O . ILE A 1 125 ? -41.071 -11.920 88.024 1.00 92.25 125 ILE A O 1
ATOM 1029 N N . LEU A 1 126 ? -42.920 -12.849 88.894 1.00 93.56 126 LEU A N 1
ATOM 1030 C CA . LEU A 1 126 ? -43.219 -13.689 87.731 1.00 93.56 126 LEU A CA 1
ATOM 1031 C C . LEU A 1 126 ? -43.619 -12.843 86.502 1.00 93.56 126 LEU A C 1
ATOM 1033 O O . LEU A 1 126 ? -43.224 -13.166 85.382 1.00 93.56 126 LEU A O 1
ATOM 1037 N N . LEU A 1 127 ? -44.332 -11.727 86.695 1.00 92.31 127 LEU A N 1
ATOM 1038 C CA . LEU A 1 127 ? -44.588 -10.737 85.638 1.00 92.31 127 LEU A CA 1
ATOM 1039 C C . LEU A 1 127 ? -43.288 -10.057 85.177 1.00 92.31 127 LEU A C 1
ATOM 1041 O O . LEU A 1 127 ? -42.991 -10.072 83.986 1.00 92.31 127 LEU A O 1
ATOM 1045 N N . ASP A 1 128 ? -42.461 -9.571 86.107 1.00 92.94 128 ASP A N 1
ATOM 1046 C CA . ASP A 1 128 ? -41.165 -8.944 85.821 1.00 92.94 128 ASP A CA 1
ATOM 1047 C C . ASP A 1 128 ? -40.197 -9.893 85.086 1.00 92.94 128 ASP A C 1
ATOM 1049 O O . ASP A 1 128 ? -39.282 -9.440 84.398 1.00 92.94 128 ASP A O 1
ATOM 1053 N N . GLU A 1 129 ? -40.307 -11.209 85.277 1.00 94.06 129 GLU A N 1
ATOM 1054 C CA . GLU A 1 129 ? -39.566 -12.221 84.513 1.00 94.06 129 GLU A CA 1
ATOM 1055 C C . GLU A 1 129 ? -40.134 -12.396 83.098 1.00 94.06 129 GLU A C 1
ATOM 1057 O O . GLU A 1 129 ? -39.369 -12.474 82.133 1.00 94.06 129 GLU A O 1
ATOM 1062 N N . LYS A 1 130 ? -41.463 -12.387 82.943 1.00 94.69 130 LYS A N 1
ATOM 1063 C CA . LYS A 1 130 ? -42.110 -12.501 81.629 1.00 94.69 130 LYS A CA 1
ATOM 1064 C C . LYS A 1 130 ? -41.939 -11.255 80.766 1.00 94.69 130 LYS A C 1
ATOM 1066 O O . LYS A 1 130 ? -41.693 -11.404 79.573 1.00 94.69 130 LYS A O 1
ATOM 1071 N N . ASP A 1 131 ? -41.929 -10.059 81.343 1.00 94.56 131 ASP A N 1
ATOM 1072 C CA . ASP A 1 131 ? -41.635 -8.826 80.604 1.00 94.56 131 ASP A CA 1
ATOM 1073 C C . ASP A 1 131 ? -40.173 -8.779 80.115 1.00 94.56 131 ASP A C 1
ATOM 1075 O O . ASP A 1 131 ? -39.893 -8.273 79.023 1.00 94.56 131 ASP A O 1
ATOM 1079 N N . LYS A 1 132 ? -39.231 -9.394 80.850 1.00 95.00 132 LYS A N 1
ATOM 1080 C CA . LYS A 1 132 ? -37.842 -9.599 80.387 1.00 95.00 132 LYS A CA 1
ATOM 1081 C C . LYS A 1 132 ? -37.762 -10.616 79.246 1.00 95.00 132 LYS A C 1
ATOM 1083 O O . LYS A 1 132 ? -37.064 -10.359 78.266 1.00 95.00 132 LYS A O 1
ATOM 1088 N N . GLU A 1 133 ? -38.486 -11.736 79.326 1.00 95.12 133 GLU A N 1
ATOM 1089 C CA . GLU A 1 133 ? -38.598 -12.687 78.207 1.00 95.12 133 GLU A CA 1
ATOM 1090 C C . GLU A 1 133 ? -39.183 -12.014 76.956 1.00 95.12 133 GLU A C 1
ATOM 1092 O O . GLU A 1 133 ? -38.597 -12.115 75.878 1.00 95.12 133 GLU A O 1
ATOM 1097 N N . ILE A 1 134 ? -40.291 -11.278 77.097 1.00 95.31 134 ILE A N 1
ATOM 1098 C CA . ILE A 1 134 ? -40.940 -10.535 76.005 1.00 95.31 134 ILE A CA 1
ATOM 1099 C C . ILE A 1 134 ? -39.970 -9.520 75.390 1.00 95.31 134 ILE A C 1
ATOM 1101 O O . ILE A 1 134 ? -39.833 -9.481 74.168 1.00 95.31 134 ILE A O 1
ATOM 1105 N N . SER A 1 135 ? -39.236 -8.762 76.210 1.00 95.12 135 SER A N 1
ATOM 1106 C CA . SER A 1 135 ? -38.222 -7.807 75.737 1.00 95.12 135 SER A CA 1
ATOM 1107 C C . SER A 1 135 ? -37.137 -8.493 74.894 1.00 95.12 135 SER A C 1
ATOM 1109 O O . SER A 1 135 ? -36.837 -8.047 73.786 1.00 95.12 135 SER A O 1
ATOM 1111 N N . LEU A 1 136 ? -36.613 -9.634 75.359 1.00 95.38 136 LEU A N 1
ATOM 1112 C CA . LEU A 1 136 ? -35.630 -10.436 74.620 1.00 95.38 136 LEU A CA 1
ATOM 1113 C C . LEU A 1 136 ? -36.197 -11.045 73.325 1.00 95.38 136 LEU A C 1
ATOM 1115 O O . LEU A 1 136 ? -35.447 -11.251 72.368 1.00 95.38 136 LEU A O 1
ATOM 1119 N N . PHE A 1 137 ? -37.496 -11.350 73.263 1.00 95.19 137 PHE A N 1
ATOM 1120 C CA . PHE A 1 137 ? -38.144 -11.794 72.025 1.00 95.19 137 PHE A CA 1
ATOM 1121 C C . PHE A 1 137 ? -38.363 -10.643 71.035 1.00 95.19 137 PHE A C 1
ATOM 1123 O O . PHE A 1 137 ? -38.123 -10.834 69.844 1.00 95.19 137 PHE A O 1
ATOM 1130 N N . VAL A 1 138 ? -38.737 -9.446 71.499 1.00 95.19 138 VAL A N 1
ATOM 1131 C CA . VAL A 1 138 ? -38.854 -8.241 70.655 1.00 95.19 138 VAL A CA 1
ATOM 1132 C C . VAL A 1 138 ? -37.498 -7.860 70.052 1.00 95.19 138 VAL A C 1
ATOM 1134 O O . VAL A 1 138 ? -37.407 -7.600 68.855 1.00 95.19 138 VAL A O 1
ATOM 1137 N N . GLU A 1 139 ? -36.420 -7.903 70.834 1.00 94.56 139 GLU A N 1
ATOM 1138 C CA . GLU A 1 139 ? -35.064 -7.605 70.351 1.00 94.56 139 GLU A CA 1
ATOM 1139 C C . GLU A 1 139 ? -34.573 -8.632 69.304 1.00 94.56 139 GLU A C 1
ATOM 1141 O O . GLU A 1 139 ? -33.974 -8.270 68.283 1.00 94.56 139 GLU A O 1
ATOM 1146 N N . LYS A 1 140 ? -34.921 -9.915 69.481 1.00 96.44 140 LYS A N 1
ATOM 1147 C CA . LYS A 1 140 ? -34.695 -10.976 68.479 1.00 96.44 140 LYS A CA 1
ATOM 1148 C C . LYS A 1 140 ? -35.536 -10.799 67.212 1.00 96.44 140 LYS A C 1
ATOM 1150 O O . LYS A 1 140 ? -35.035 -11.042 66.119 1.00 96.44 140 LYS A O 1
ATOM 1155 N N . LEU A 1 141 ? -36.789 -10.358 67.326 1.00 95.25 141 LEU A N 1
ATOM 1156 C CA . LEU A 1 141 ? -37.627 -10.052 66.163 1.00 95.25 141 LEU A CA 1
ATOM 1157 C C . LEU A 1 141 ? -37.066 -8.862 65.374 1.00 95.25 141 LEU A C 1
ATOM 1159 O O . LEU A 1 141 ? -36.903 -8.970 64.163 1.00 95.25 141 LEU A O 1
ATOM 1163 N N . ASN A 1 142 ? -36.669 -7.782 66.050 1.00 94.31 142 ASN A N 1
ATOM 1164 C CA . ASN A 1 142 ? -36.074 -6.603 65.411 1.00 94.31 142 ASN A CA 1
ATOM 1165 C C . ASN A 1 142 ? -34.769 -6.939 64.666 1.00 94.31 142 ASN A C 1
ATOM 1167 O O . ASN A 1 142 ? -34.534 -6.456 63.559 1.00 94.31 142 ASN A O 1
ATOM 1171 N N . THR A 1 143 ? -33.916 -7.789 65.245 1.00 95.19 143 THR A N 1
ATOM 1172 C CA . THR A 1 143 ? -32.681 -8.238 64.579 1.00 95.19 143 THR A CA 1
ATOM 1173 C C . THR A 1 143 ? -32.959 -9.151 63.381 1.00 95.19 143 THR A C 1
ATOM 1175 O O . THR A 1 143 ? -32.312 -8.987 62.348 1.00 95.19 143 THR A O 1
ATOM 1178 N N . LEU A 1 144 ? -33.956 -10.040 63.456 1.00 94.56 144 LEU A N 1
ATOM 1179 C CA . LEU A 1 144 ? -34.389 -10.859 62.315 1.00 94.56 144 LEU A CA 1
ATOM 1180 C C . LEU A 1 144 ? -35.031 -10.028 61.189 1.00 94.56 144 LEU A C 1
ATOM 1182 O O . LEU A 1 144 ? -34.736 -10.279 60.022 1.00 94.56 144 LEU A O 1
ATOM 1186 N N . GLU A 1 145 ? -35.849 -9.022 61.511 1.00 94.81 145 GLU A N 1
ATOM 1187 C CA . GLU A 1 145 ? -36.445 -8.105 60.525 1.00 94.81 145 GLU A CA 1
ATOM 1188 C C . GLU A 1 145 ? -35.352 -7.307 59.788 1.00 94.81 145 GLU A C 1
ATOM 1190 O O . GLU A 1 145 ? -35.357 -7.233 58.561 1.00 94.81 145 GLU A O 1
ATOM 1195 N N . ASN A 1 146 ? -34.346 -6.799 60.512 1.00 94.75 146 ASN A N 1
ATOM 1196 C CA . ASN A 1 146 ? -33.196 -6.108 59.917 1.00 94.75 146 ASN A CA 1
ATOM 1197 C C . ASN A 1 146 ? -32.350 -7.022 59.008 1.00 94.75 146 ASN A C 1
ATOM 1199 O O . ASN A 1 146 ? -31.913 -6.593 57.939 1.00 94.75 146 ASN A O 1
ATOM 1203 N N . ILE A 1 147 ? -32.131 -8.285 59.400 1.00 95.50 147 ILE A N 1
ATOM 1204 C CA . ILE A 1 147 ? -31.431 -9.278 58.562 1.00 95.50 147 ILE A CA 1
ATOM 1205 C C . ILE A 1 147 ? -32.235 -9.564 57.287 1.00 95.50 147 ILE A C 1
ATOM 1207 O O . ILE A 1 147 ? -31.669 -9.570 56.195 1.00 95.50 147 ILE A O 1
ATOM 1211 N N . LYS A 1 148 ? -33.553 -9.751 57.408 1.00 96.19 148 LYS A N 1
ATOM 1212 C CA . LYS A 1 148 ? -34.458 -9.967 56.274 1.00 96.19 148 LYS A CA 1
ATOM 1213 C C . LYS A 1 148 ? -34.441 -8.786 55.299 1.00 96.19 148 LYS A C 1
ATOM 1215 O O . LYS A 1 148 ? -34.258 -9.013 54.112 1.00 96.19 148 LYS A O 1
ATOM 1220 N N . LEU A 1 149 ? -34.554 -7.546 55.782 1.00 95.38 149 LEU A N 1
ATOM 1221 C CA . LEU A 1 149 ? -34.508 -6.348 54.930 1.00 95.38 149 LEU A CA 1
ATOM 1222 C C . LEU A 1 149 ? -33.192 -6.241 54.143 1.00 95.38 149 LEU A C 1
ATOM 1224 O O . LEU A 1 149 ? -33.212 -5.902 52.962 1.00 95.38 149 LEU A O 1
ATOM 1228 N N . ASN A 1 150 ? -32.062 -6.587 54.769 1.00 95.69 150 ASN A N 1
ATOM 1229 C CA . ASN A 1 150 ? -30.753 -6.626 54.114 1.00 95.69 150 ASN A CA 1
ATOM 1230 C C . ASN A 1 150 ? -30.694 -7.718 53.023 1.00 95.69 150 ASN A C 1
ATOM 1232 O O . ASN A 1 150 ? -30.248 -7.455 51.908 1.00 95.69 150 ASN A O 1
ATOM 1236 N N . LEU A 1 151 ? -31.216 -8.919 53.298 1.00 95.25 151 LEU A N 1
ATOM 1237 C CA . LEU A 1 151 ? -31.316 -9.997 52.305 1.00 95.25 151 LEU A CA 1
ATOM 1238 C C . LEU A 1 151 ? -32.253 -9.630 51.138 1.00 95.25 151 LEU A C 1
ATOM 1240 O O . LEU A 1 151 ? -31.883 -9.824 49.982 1.00 95.25 151 LEU A O 1
ATOM 1244 N N . ASP A 1 152 ? -33.414 -9.028 51.416 1.00 94.19 152 ASP A N 1
ATOM 1245 C CA . ASP A 1 152 ? -34.368 -8.534 50.409 1.00 94.19 152 ASP A CA 1
ATOM 1246 C C . ASP A 1 152 ? -33.782 -7.402 49.538 1.00 94.19 152 ASP A C 1
ATOM 1248 O O . ASP A 1 152 ? -34.279 -7.141 48.439 1.00 94.19 152 ASP A O 1
ATOM 1252 N N . GLU A 1 153 ? -32.765 -6.681 50.019 1.00 95.00 153 GLU A N 1
ATOM 1253 C CA . GLU A 1 153 ? -32.027 -5.674 49.250 1.00 95.00 153 GLU A CA 1
ATOM 1254 C C . GLU A 1 153 ? -30.874 -6.298 48.446 1.00 95.00 153 GLU A C 1
ATOM 1256 O O . GLU A 1 153 ? -30.726 -5.986 47.263 1.00 95.00 153 GLU A O 1
ATOM 1261 N N . GLN A 1 154 ? -30.134 -7.256 49.016 1.00 93.75 154 GLN A N 1
ATOM 1262 C CA . GLN A 1 154 ? -29.121 -8.029 48.283 1.00 93.75 154 GLN A CA 1
ATOM 1263 C C . GLN A 1 154 ? -29.721 -8.828 47.117 1.00 93.75 154 GLN A C 1
ATOM 1265 O O . GLN A 1 154 ? -29.136 -8.843 46.035 1.00 93.75 154 GLN A O 1
ATOM 1270 N N . ILE A 1 155 ? -30.908 -9.422 47.286 1.00 94.69 155 ILE A N 1
ATOM 1271 C CA . ILE A 1 155 ? -31.624 -10.118 46.204 1.00 94.69 155 ILE A CA 1
ATOM 1272 C C . ILE A 1 155 ? -31.906 -9.155 45.041 1.00 94.69 155 ILE A C 1
ATOM 1274 O O . ILE A 1 155 ? -31.542 -9.454 43.908 1.00 94.69 155 ILE A O 1
ATOM 1278 N N . LYS A 1 156 ? -32.431 -7.951 45.312 1.00 94.31 156 LYS A N 1
ATOM 1279 C CA . LYS A 1 156 ? -32.690 -6.922 44.280 1.00 94.31 156 LYS A CA 1
ATOM 1280 C C . LYS A 1 156 ? -31.422 -6.399 43.601 1.00 94.31 156 LYS A C 1
ATOM 1282 O O . LYS A 1 156 ? -31.495 -5.879 42.487 1.00 94.31 156 LYS A O 1
ATOM 1287 N N . ILE A 1 157 ? -30.269 -6.472 44.268 1.00 94.12 157 ILE A N 1
ATOM 1288 C CA . ILE A 1 157 ? -28.967 -6.154 43.665 1.00 94.12 157 ILE A CA 1
ATOM 1289 C C . ILE A 1 157 ? -28.529 -7.301 42.743 1.00 94.12 157 ILE A C 1
ATOM 1291 O O . ILE A 1 157 ? -28.142 -7.031 41.607 1.00 94.12 157 ILE A O 1
ATOM 1295 N N . SER A 1 158 ? -28.676 -8.559 43.174 1.00 93.19 158 SER A N 1
ATOM 1296 C CA . SER A 1 158 ? -28.398 -9.741 42.343 1.00 93.19 158 SER A CA 1
ATOM 1297 C C . SER A 1 158 ? -29.278 -9.779 41.090 1.00 93.19 158 SER A C 1
ATOM 1299 O O . SER A 1 158 ? -28.759 -9.939 39.994 1.00 93.19 158 SER A O 1
ATOM 1301 N N . GLU A 1 159 ? -30.588 -9.539 41.214 1.00 95.00 159 GLU A N 1
ATOM 1302 C CA . GLU A 1 159 ? -31.531 -9.511 40.082 1.00 95.00 159 GLU A CA 1
ATOM 1303 C C . GLU A 1 159 ? -31.143 -8.473 39.013 1.00 95.00 159 GLU A C 1
ATOM 1305 O O . GLU A 1 159 ? -31.265 -8.729 37.813 1.00 95.00 159 GLU A O 1
ATOM 1310 N N . LYS A 1 160 ? -30.631 -7.305 39.431 1.00 94.38 160 LYS A N 1
ATOM 1311 C CA . LYS A 1 160 ? -30.098 -6.286 38.511 1.00 94.38 160 LYS A CA 1
ATOM 1312 C C . LYS A 1 160 ? -28.804 -6.745 37.847 1.00 94.38 160 LYS A C 1
ATOM 1314 O O . LYS A 1 160 ? -28.674 -6.613 36.635 1.00 94.38 160 LYS A O 1
ATOM 1319 N N . GLN A 1 161 ? -27.880 -7.316 38.619 1.00 94.00 161 GLN A N 1
ATOM 1320 C CA . GLN A 1 161 ? -26.616 -7.837 38.097 1.00 94.00 161 GLN A CA 1
ATOM 1321 C C . GLN A 1 161 ? -26.849 -8.973 37.091 1.00 94.00 161 GLN A C 1
ATOM 1323 O O . GLN A 1 161 ? -26.235 -8.970 36.029 1.00 94.00 161 GLN A O 1
ATOM 1328 N N . ASP A 1 162 ? -27.785 -9.887 37.349 1.00 94.19 162 ASP A N 1
ATOM 1329 C CA . ASP A 1 162 ? -28.173 -10.941 36.405 1.00 94.19 162 ASP A CA 1
ATOM 1330 C C . ASP A 1 162 ? -28.805 -10.375 35.121 1.00 94.19 162 ASP A C 1
ATOM 1332 O O . ASP A 1 162 ? -28.562 -10.900 34.027 1.00 94.19 162 ASP A O 1
ATOM 1336 N N . HIS A 1 163 ? -29.564 -9.276 35.214 1.00 93.56 163 HIS A N 1
ATOM 1337 C CA . HIS A 1 163 ? -30.094 -8.568 34.046 1.00 93.56 163 HIS A CA 1
ATOM 1338 C C . HIS A 1 163 ? -28.976 -7.919 33.211 1.00 93.56 163 HIS A C 1
ATOM 1340 O O . HIS A 1 163 ? -28.884 -8.181 32.010 1.00 93.56 163 HIS A O 1
ATOM 1346 N N . GLU A 1 164 ? -28.077 -7.161 33.847 1.00 95.06 164 GLU A N 1
ATOM 1347 C CA . GLU A 1 164 ? -26.905 -6.538 33.212 1.00 95.06 164 GLU A CA 1
ATOM 1348 C C . GLU A 1 164 ? -25.985 -7.590 32.565 1.00 95.06 164 GLU A C 1
ATOM 1350 O O . GLU A 1 164 ? -25.582 -7.453 31.411 1.00 95.06 164 GLU A O 1
ATOM 1355 N N . ILE A 1 165 ? -25.714 -8.702 33.258 1.00 95.81 165 ILE A N 1
ATOM 1356 C CA . ILE A 1 165 ? -24.951 -9.846 32.734 1.00 95.81 165 ILE A CA 1
ATOM 1357 C C . ILE A 1 165 ? -25.654 -10.477 31.522 1.00 95.81 165 ILE A C 1
ATOM 1359 O O . ILE A 1 165 ? -24.986 -10.922 30.586 1.00 95.81 165 ILE A O 1
ATOM 1363 N N . THR A 1 166 ? -26.986 -10.538 31.513 1.00 94.75 166 THR A N 1
ATOM 1364 C CA . THR A 1 166 ? -27.763 -11.095 30.394 1.00 94.75 166 THR A CA 1
ATOM 1365 C C . THR A 1 166 ? -27.737 -10.178 29.170 1.00 94.75 166 THR A C 1
ATOM 1367 O O . THR A 1 166 ? -27.565 -10.662 28.048 1.00 94.75 166 THR A O 1
ATOM 1370 N N . GLU A 1 167 ? -27.827 -8.861 29.364 1.00 94.75 167 GLU A N 1
ATOM 1371 C CA . GLU A 1 167 ? -27.676 -7.884 28.283 1.00 94.75 167 GLU A CA 1
ATOM 1372 C C . GLU A 1 167 ? -26.244 -7.889 27.721 1.00 94.75 167 GLU A C 1
ATOM 1374 O O . GLU A 1 167 ? -26.063 -8.028 26.510 1.00 94.75 167 GLU A O 1
ATOM 1379 N N . LEU A 1 168 ? -25.222 -7.884 28.584 1.00 95.00 168 LEU A N 1
ATOM 1380 C CA . LEU A 1 168 ? -23.815 -7.986 28.178 1.00 95.00 168 LEU A CA 1
ATOM 1381 C C . LEU A 1 168 ? -23.510 -9.284 27.411 1.00 95.00 168 LEU A C 1
ATOM 1383 O O . LEU A 1 168 ? -22.778 -9.242 26.424 1.00 95.00 168 LEU A O 1
ATOM 1387 N N . LYS A 1 169 ? -24.089 -10.430 27.802 1.00 96.19 169 LYS A N 1
ATOM 1388 C CA . LYS A 1 169 ? -23.959 -11.700 27.054 1.00 96.19 169 LYS A CA 1
ATOM 1389 C C . LYS A 1 169 ? -24.507 -11.582 25.631 1.00 96.19 169 LYS A C 1
ATOM 1391 O O . LYS A 1 169 ? -23.821 -11.968 24.687 1.00 96.19 169 LYS A O 1
ATOM 1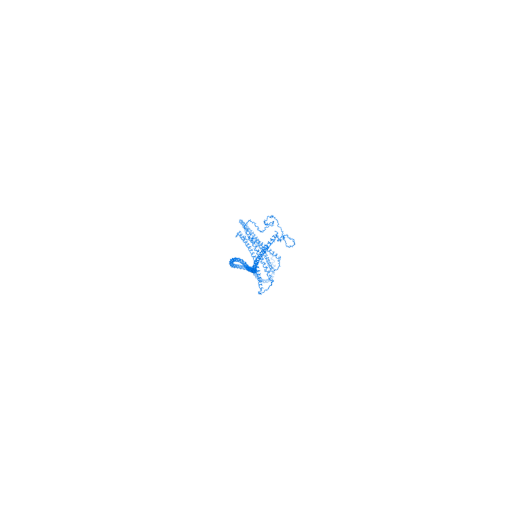396 N N . LYS A 1 170 ? -25.708 -11.017 25.473 1.00 96.00 170 LYS A N 1
ATOM 1397 C CA . LYS A 1 170 ? -26.334 -10.769 24.163 1.00 96.00 170 LYS A CA 1
ATOM 1398 C C . LYS A 1 170 ? -25.485 -9.823 23.309 1.00 96.00 170 LYS A C 1
ATOM 1400 O O . LYS A 1 170 ? -25.328 -10.038 22.109 1.00 96.00 170 LYS A O 1
ATOM 1405 N N . ASP A 1 171 ? -24.911 -8.797 23.928 1.00 96.19 171 ASP A N 1
ATOM 1406 C CA . ASP A 1 171 ? -24.090 -7.805 23.239 1.00 96.19 171 ASP A CA 1
ATOM 1407 C C . ASP A 1 171 ? -22.721 -8.366 22.802 1.00 96.19 171 ASP A C 1
ATOM 1409 O O . ASP A 1 171 ? -22.243 -8.069 21.705 1.00 96.19 171 ASP A O 1
ATOM 1413 N N . VAL A 1 172 ? -22.130 -9.262 23.604 1.00 95.38 172 VAL A N 1
ATOM 1414 C CA . VAL A 1 172 ? -20.965 -10.078 23.216 1.00 95.38 172 VAL A CA 1
ATOM 1415 C C . VAL A 1 172 ? -21.315 -11.029 22.069 1.00 95.38 172 VAL A C 1
ATOM 1417 O O . VAL A 1 172 ? -20.571 -11.081 21.095 1.00 95.38 172 VAL A O 1
ATOM 1420 N N . GLU A 1 173 ? -22.449 -11.732 22.120 1.00 96.06 173 GLU A N 1
ATOM 1421 C CA . GLU A 1 173 ? -22.875 -12.653 21.054 1.00 96.06 173 GLU A CA 1
ATOM 1422 C C . GLU A 1 173 ? -23.071 -11.931 19.706 1.00 96.06 173 GLU A C 1
ATOM 1424 O O . GLU A 1 173 ? -22.635 -12.421 18.661 1.00 96.06 173 GLU A O 1
ATOM 1429 N N . ASN A 1 174 ? -23.658 -10.728 19.724 1.00 94.62 174 ASN A N 1
ATOM 1430 C CA . ASN A 1 174 ? -23.778 -9.867 18.544 1.00 94.62 174 ASN A CA 1
ATOM 1431 C C . ASN A 1 174 ? -22.402 -9.471 17.975 1.00 94.62 174 ASN A C 1
ATOM 1433 O O . ASN A 1 174 ? -22.198 -9.503 16.760 1.00 94.62 174 ASN A O 1
ATOM 1437 N N . LYS A 1 175 ? -21.446 -9.122 18.847 1.00 95.69 175 LYS A N 1
ATOM 1438 C CA . LYS A 1 175 ? -20.075 -8.757 18.455 1.00 95.69 175 LYS A CA 1
ATOM 1439 C C . LYS A 1 175 ? -19.301 -9.951 17.892 1.00 95.69 175 LYS A C 1
ATOM 1441 O O . LYS A 1 175 ? -18.613 -9.782 16.890 1.00 95.69 175 LYS A O 1
ATOM 1446 N N . THR A 1 176 ? -19.464 -11.151 18.452 1.00 95.75 176 THR A N 1
ATOM 1447 C CA . THR A 1 176 ? -18.875 -12.389 17.912 1.00 95.75 176 THR A CA 1
ATOM 1448 C C . THR A 1 176 ? -19.352 -12.656 16.485 1.00 95.75 176 THR A C 1
ATOM 1450 O O . THR A 1 176 ? -18.520 -12.815 15.597 1.00 95.75 176 THR A O 1
ATOM 1453 N N . LYS A 1 177 ? -20.665 -12.583 16.224 1.00 95.94 177 LYS A N 1
ATOM 1454 C CA . LYS A 1 177 ? -21.223 -12.772 14.870 1.00 95.94 177 LYS A CA 1
ATOM 1455 C C . LYS A 1 177 ? -20.683 -11.747 13.869 1.00 95.94 177 LYS A C 1
ATOM 1457 O O . LYS A 1 177 ? -20.312 -12.106 12.757 1.00 95.94 177 LYS A O 1
ATOM 1462 N N . ALA A 1 178 ? -20.561 -10.480 14.274 1.00 94.38 178 ALA A N 1
ATOM 1463 C CA . ALA A 1 178 ? -19.967 -9.435 13.437 1.00 94.38 178 ALA A CA 1
ATOM 1464 C C . ALA A 1 178 ? -18.466 -9.664 13.147 1.00 94.38 178 ALA A C 1
ATOM 1466 O O . ALA A 1 178 ? -17.974 -9.269 12.085 1.00 94.38 178 ALA A O 1
ATOM 1467 N N . ILE A 1 179 ? -17.735 -10.312 14.061 1.00 94.75 179 ILE A N 1
ATOM 1468 C CA . ILE A 1 179 ? -16.341 -10.736 13.860 1.00 94.75 179 ILE A CA 1
ATOM 1469 C C . ILE A 1 179 ? -16.273 -11.929 12.896 1.00 94.75 179 ILE A C 1
ATOM 1471 O O . ILE A 1 179 ? -15.456 -11.909 11.979 1.00 94.75 179 ILE A O 1
ATOM 1475 N N . GLU A 1 180 ? -17.152 -12.924 13.026 1.00 95.12 180 GLU A N 1
ATOM 1476 C CA . GLU A 1 180 ? -17.240 -14.071 12.106 1.00 95.12 180 GLU A CA 1
ATOM 1477 C C . GLU A 1 180 ? -17.573 -13.621 10.670 1.00 95.12 180 GLU A C 1
ATOM 1479 O O . GLU A 1 180 ? -16.839 -13.942 9.734 1.00 95.12 180 GLU A O 1
ATOM 1484 N N . ASP A 1 181 ? -18.574 -12.750 10.508 1.00 95.38 181 ASP A N 1
ATOM 1485 C CA . ASP A 1 181 ? -18.915 -12.071 9.246 1.00 95.38 181 ASP A CA 1
ATOM 1486 C C . ASP A 1 181 ? -17.752 -11.264 8.645 1.00 95.38 181 ASP A C 1
ATOM 1488 O O . ASP A 1 181 ? -17.725 -11.007 7.438 1.00 95.38 181 ASP A O 1
ATOM 1492 N N . SER A 1 182 ? -16.831 -10.778 9.480 1.00 95.19 182 SER A N 1
ATOM 1493 C CA . SER A 1 182 ? -15.652 -10.023 9.045 1.00 95.19 182 SER A CA 1
ATOM 1494 C C . SER A 1 182 ? -14.510 -10.958 8.645 1.00 95.19 182 SER A C 1
ATOM 1496 O O . SER A 1 182 ? -13.864 -10.724 7.625 1.00 95.19 182 SER A O 1
ATOM 1498 N N . ASN A 1 183 ? -14.320 -12.060 9.371 1.00 95.31 183 ASN A N 1
ATOM 1499 C CA . ASN A 1 183 ? -13.350 -13.103 9.043 1.00 95.31 183 ASN A CA 1
ATOM 1500 C C . ASN A 1 183 ? -13.671 -13.761 7.692 1.00 95.31 183 ASN A C 1
ATOM 1502 O O . ASN A 1 183 ? -12.774 -13.889 6.862 1.00 95.31 183 ASN A O 1
ATOM 1506 N N . LEU A 1 184 ? -14.945 -14.066 7.412 1.00 95.31 184 LEU A N 1
ATOM 1507 C CA . LEU A 1 184 ? -15.383 -14.596 6.111 1.00 95.31 184 LEU A CA 1
ATOM 1508 C C . LEU A 1 184 ? -15.089 -13.628 4.947 1.00 95.31 184 LEU A C 1
ATOM 1510 O O . LEU A 1 184 ? -14.700 -14.050 3.858 1.00 95.31 184 LEU A O 1
ATOM 1514 N N . LYS A 1 185 ? -15.216 -12.311 5.170 1.00 95.62 185 LYS A N 1
ATOM 1515 C CA . LYS A 1 185 ? -14.851 -11.284 4.174 1.00 95.62 185 LYS A CA 1
ATOM 1516 C C . LYS A 1 185 ? -13.336 -11.192 3.975 1.00 95.62 185 LYS A C 1
ATOM 1518 O O . LYS A 1 185 ? -12.889 -11.014 2.846 1.00 95.62 185 LYS A O 1
ATOM 1523 N N . ILE A 1 186 ? -12.550 -11.338 5.043 1.00 93.88 186 ILE A N 1
ATOM 1524 C CA . ILE A 1 186 ? -11.081 -11.385 4.976 1.00 93.88 186 ILE A CA 1
ATOM 1525 C C . ILE A 1 186 ? -10.615 -12.637 4.218 1.00 93.88 186 ILE A C 1
ATOM 1527 O O . ILE A 1 186 ? -9.728 -12.537 3.376 1.00 93.88 186 ILE A O 1
ATOM 1531 N N . GLU A 1 187 ? -11.237 -13.794 4.445 1.00 95.06 187 GLU A N 1
ATOM 1532 C CA . GLU A 1 187 ? -10.952 -15.032 3.710 1.00 95.06 187 GLU A CA 1
ATOM 1533 C C . GLU A 1 187 ? -11.271 -14.896 2.211 1.00 95.06 187 GLU A C 1
ATOM 1535 O O . GLU A 1 187 ? -10.428 -15.212 1.370 1.00 95.06 187 GLU A O 1
ATOM 1540 N N . LEU A 1 188 ? -12.429 -14.318 1.862 1.00 95.00 188 LEU A N 1
ATOM 1541 C CA . LEU A 1 188 ? -12.782 -14.000 0.473 1.00 95.00 188 LEU A CA 1
ATOM 1542 C C . LEU A 1 188 ? -11.746 -13.071 -0.189 1.00 95.00 188 LEU A C 1
ATOM 1544 O O . LEU A 1 188 ? -11.304 -13.331 -1.308 1.00 95.00 188 LEU A O 1
ATOM 1548 N N . LEU A 1 189 ? -11.326 -12.006 0.505 1.00 94.38 189 LEU A N 1
ATOM 1549 C CA . LEU A 1 189 ? -10.308 -11.074 0.010 1.00 94.38 189 LEU A CA 1
ATOM 1550 C C . LEU A 1 189 ? -8.941 -11.751 -0.161 1.00 94.38 189 LEU A C 1
ATOM 1552 O O . LEU A 1 189 ? -8.280 -11.523 -1.172 1.00 94.38 189 LEU A O 1
ATOM 1556 N N . ASN A 1 190 ? -8.534 -12.617 0.770 1.00 94.38 190 ASN A N 1
ATOM 1557 C CA . ASN A 1 190 ? -7.293 -13.387 0.665 1.00 94.38 190 ASN A CA 1
ATOM 1558 C C . ASN A 1 190 ? -7.300 -14.325 -0.552 1.00 94.38 190 ASN A C 1
ATOM 1560 O O . ASN A 1 190 ? -6.288 -14.422 -1.247 1.00 94.38 190 ASN A O 1
ATOM 1564 N N . ASN A 1 191 ? -8.438 -14.955 -0.860 1.00 96.12 191 ASN A N 1
ATOM 1565 C CA . ASN A 1 191 ? -8.590 -15.784 -2.057 1.00 96.12 191 ASN A CA 1
ATOM 1566 C C . ASN A 1 191 ? -8.470 -14.949 -3.347 1.00 96.12 191 ASN A C 1
ATOM 1568 O O . ASN A 1 191 ? -7.712 -15.320 -4.240 1.00 96.12 191 ASN A O 1
ATOM 1572 N N . ILE A 1 192 ? -9.102 -13.770 -3.412 1.00 95.69 192 ILE A N 1
ATOM 1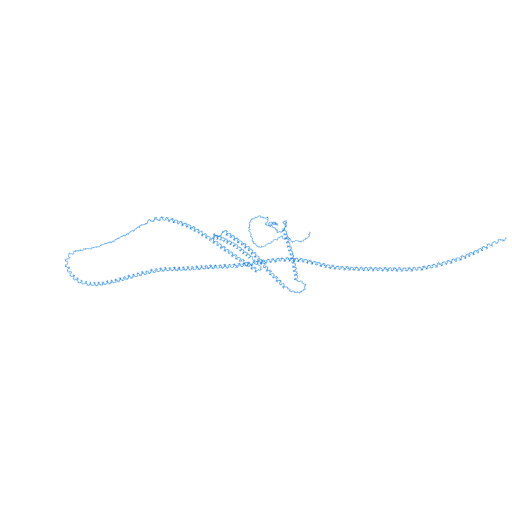573 C CA . ILE A 1 192 ? -8.966 -12.838 -4.552 1.00 95.69 192 ILE A CA 1
ATOM 1574 C C . ILE A 1 192 ? -7.513 -12.339 -4.704 1.00 95.69 192 ILE A C 1
ATOM 1576 O O . ILE A 1 192 ? -7.002 -12.219 -5.821 1.00 95.69 192 ILE A O 1
ATOM 1580 N N . ILE A 1 193 ? -6.812 -12.075 -3.597 1.00 94.69 193 ILE A N 1
ATOM 1581 C CA . ILE A 1 193 ? -5.384 -11.706 -3.596 1.00 94.69 193 ILE A CA 1
ATOM 1582 C C . ILE A 1 193 ? -4.518 -12.867 -4.114 1.00 94.69 193 ILE A C 1
ATOM 1584 O O . ILE A 1 193 ? -3.561 -12.636 -4.855 1.00 94.69 193 ILE A O 1
ATOM 1588 N N . LEU A 1 194 ? -4.852 -14.115 -3.773 1.00 94.69 194 LEU A N 1
ATOM 1589 C CA . LEU A 1 194 ? -4.142 -15.297 -4.260 1.00 94.69 194 LEU A CA 1
ATOM 1590 C C . LEU A 1 194 ? -4.360 -15.510 -5.767 1.00 94.69 194 LEU A C 1
ATOM 1592 O O . LEU A 1 194 ? -3.385 -15.673 -6.502 1.00 94.69 194 LEU A O 1
ATOM 1596 N N . GLU A 1 195 ? -5.606 -15.441 -6.242 1.00 94.25 195 GLU A N 1
ATOM 1597 C CA . GLU A 1 195 ? -5.944 -15.543 -7.667 1.00 94.25 195 GLU A CA 1
ATOM 1598 C C . GLU A 1 195 ? -5.236 -14.459 -8.492 1.00 94.25 195 GLU A C 1
ATOM 1600 O O . GLU A 1 195 ? -4.485 -14.776 -9.420 1.00 94.25 195 GLU A O 1
ATOM 1605 N N . THR A 1 196 ? -5.388 -13.185 -8.113 1.00 92.56 196 THR A N 1
ATOM 1606 C CA . THR A 1 196 ? -4.747 -12.054 -8.812 1.00 92.56 196 THR A CA 1
ATOM 1607 C C . THR A 1 196 ? -3.221 -12.132 -8.780 1.00 92.56 196 THR A C 1
ATOM 1609 O O . THR A 1 196 ? -2.578 -11.835 -9.789 1.00 92.56 196 THR A O 1
ATOM 1612 N N . LYS A 1 197 ? -2.615 -12.615 -7.686 1.00 94.88 197 LYS A N 1
ATOM 1613 C CA . LYS A 1 197 ? -1.179 -12.926 -7.648 1.00 94.88 197 LYS A CA 1
ATOM 1614 C C . LYS A 1 197 ? -0.804 -13.986 -8.689 1.00 94.88 197 LYS A C 1
ATOM 1616 O O . LYS A 1 197 ? 0.164 -13.785 -9.422 1.00 94.88 197 LYS A O 1
ATOM 1621 N N . THR A 1 198 ? -1.539 -15.097 -8.782 1.00 94.31 198 THR A N 1
ATOM 1622 C CA . THR A 1 198 ? -1.213 -16.160 -9.753 1.00 94.31 198 THR A CA 1
ATOM 1623 C C . THR A 1 198 ? -1.383 -15.719 -11.209 1.00 94.31 198 THR A C 1
ATOM 1625 O O . THR A 1 198 ? -0.536 -16.045 -12.041 1.00 94.31 198 THR A O 1
ATOM 1628 N N . ASP A 1 199 ? -2.402 -14.914 -11.517 1.00 94.94 199 ASP A N 1
ATOM 1629 C CA . ASP A 1 199 ? -2.590 -14.294 -12.834 1.00 94.94 199 ASP A CA 1
ATOM 1630 C C . ASP A 1 199 ? -1.423 -13.358 -13.205 1.00 94.94 199 ASP A C 1
ATOM 1632 O O . ASP A 1 199 ? -0.860 -13.459 -14.300 1.00 94.94 199 ASP A O 1
ATOM 1636 N N . LEU A 1 200 ? -0.987 -12.504 -12.273 1.00 93.62 200 LEU A N 1
ATOM 1637 C CA . LEU A 1 200 ? 0.178 -11.638 -12.470 1.00 93.62 200 LEU A CA 1
ATOM 1638 C C . LEU A 1 200 ? 1.471 -12.445 -12.661 1.00 93.62 200 LEU A C 1
ATOM 1640 O O . LEU A 1 200 ? 2.243 -12.145 -13.571 1.00 93.62 200 LEU A O 1
ATOM 1644 N N . GLU A 1 201 ? 1.695 -13.504 -11.879 1.00 94.62 201 GLU A N 1
ATOM 1645 C CA . GLU A 1 201 ? 2.843 -14.399 -12.066 1.00 94.62 201 GLU A CA 1
ATOM 1646 C C . GLU A 1 201 ? 2.835 -15.102 -13.433 1.00 94.62 201 GLU A C 1
ATOM 1648 O O . GLU A 1 201 ? 3.895 -15.259 -14.045 1.00 94.62 201 GLU A O 1
ATOM 1653 N N . MET A 1 202 ? 1.668 -15.519 -13.940 1.00 94.75 202 MET A N 1
ATOM 1654 C CA . MET A 1 202 ? 1.551 -16.080 -15.292 1.00 94.75 202 MET A CA 1
ATOM 1655 C C . MET A 1 202 ? 1.868 -15.031 -16.363 1.00 94.75 202 MET A C 1
ATOM 1657 O O . MET A 1 202 ? 2.651 -15.309 -17.273 1.00 94.75 202 MET A O 1
ATOM 1661 N N . LYS A 1 203 ? 1.337 -13.810 -16.227 1.00 93.94 203 LYS A N 1
ATOM 1662 C CA . LYS A 1 203 ? 1.594 -12.693 -17.152 1.00 93.94 203 LYS A CA 1
ATOM 1663 C C . LYS A 1 203 ? 3.065 -12.272 -17.173 1.00 93.94 203 LYS A C 1
ATOM 1665 O O . LYS A 1 203 ? 3.587 -11.969 -18.245 1.00 93.94 203 LYS A O 1
ATOM 1670 N N . VAL A 1 204 ? 3.762 -12.308 -16.034 1.00 91.62 204 VAL A N 1
ATOM 1671 C CA . VAL A 1 204 ? 5.221 -12.099 -15.971 1.00 91.62 204 VAL A CA 1
ATOM 1672 C C . VAL A 1 204 ? 5.959 -13.210 -16.724 1.00 91.62 204 VAL A C 1
ATOM 1674 O O . VAL A 1 204 ? 6.721 -12.907 -17.639 1.00 91.62 204 VAL A O 1
ATOM 1677 N N . LYS A 1 205 ? 5.662 -14.488 -16.447 1.00 93.62 205 LYS A N 1
ATOM 1678 C CA . LYS A 1 205 ? 6.279 -15.643 -17.136 1.00 93.62 205 LYS A CA 1
ATOM 1679 C C . LYS A 1 205 ? 6.010 -15.649 -18.653 1.00 93.62 205 LYS A C 1
ATOM 1681 O O . LYS A 1 205 ? 6.826 -16.146 -19.428 1.00 93.62 205 LYS A O 1
ATOM 1686 N N . GLU A 1 206 ? 4.886 -15.093 -19.108 1.00 93.75 206 GLU A N 1
ATOM 1687 C CA . GLU A 1 206 ? 4.592 -14.890 -20.534 1.00 93.75 206 GLU A CA 1
ATOM 1688 C C . GLU A 1 206 ? 5.416 -13.738 -21.142 1.00 93.75 206 GLU A C 1
ATOM 1690 O O . GLU A 1 206 ? 5.973 -13.877 -22.234 1.00 93.75 206 GLU A O 1
ATOM 1695 N N . ARG A 1 207 ? 5.545 -12.612 -20.425 1.00 91.94 207 ARG A N 1
ATOM 1696 C CA . ARG A 1 207 ? 6.383 -11.473 -20.836 1.00 91.94 207 ARG A CA 1
ATOM 1697 C C . ARG A 1 207 ? 7.861 -11.851 -20.917 1.00 91.94 207 ARG A C 1
ATOM 1699 O O . ARG A 1 207 ? 8.501 -11.497 -21.899 1.00 91.94 207 ARG A O 1
ATOM 1706 N N . GLU A 1 208 ? 8.380 -12.617 -19.960 1.00 94.19 208 GLU A N 1
ATOM 1707 C CA . GLU A 1 208 ? 9.756 -13.138 -19.972 1.00 94.19 208 GLU A CA 1
ATOM 1708 C C . GLU A 1 208 ? 10.051 -14.000 -21.208 1.00 94.19 208 GLU A C 1
ATOM 1710 O O . GLU A 1 208 ? 11.118 -13.872 -21.808 1.00 94.19 208 GLU A O 1
ATOM 1715 N N . LYS A 1 209 ? 9.107 -14.857 -21.623 1.00 94.94 209 LYS A N 1
ATOM 1716 C CA . LYS A 1 209 ? 9.237 -15.651 -22.858 1.00 94.94 209 LYS A CA 1
ATOM 1717 C C . LYS A 1 209 ? 9.305 -14.753 -24.094 1.00 94.94 209 LYS A C 1
ATOM 1719 O O . LYS A 1 209 ? 10.192 -14.934 -24.920 1.00 94.94 209 LYS A O 1
ATOM 1724 N N . LYS A 1 210 ? 8.413 -13.760 -24.184 1.00 94.62 210 LYS A N 1
ATOM 1725 C CA . LYS A 1 210 ? 8.376 -12.790 -25.292 1.00 94.62 210 LYS A CA 1
ATOM 1726 C C . LYS A 1 210 ? 9.623 -11.904 -25.348 1.00 94.62 210 LYS A C 1
ATOM 1728 O O . LYS A 1 210 ? 10.068 -11.569 -26.438 1.00 94.62 210 LYS A O 1
ATOM 1733 N N . ILE A 1 211 ? 10.208 -11.556 -24.200 1.00 93.62 211 ILE A N 1
ATOM 1734 C CA . ILE A 1 211 ? 11.492 -10.845 -24.134 1.00 93.62 211 ILE A CA 1
ATOM 1735 C C . ILE A 1 211 ? 12.605 -11.724 -24.716 1.00 93.62 211 ILE A C 1
ATOM 1737 O O . ILE A 1 211 ? 13.244 -11.296 -25.668 1.00 93.62 211 ILE A O 1
ATOM 1741 N N . LYS A 1 212 ? 12.749 -12.976 -24.263 1.00 94.12 212 LYS A N 1
ATOM 1742 C CA . LYS A 1 212 ? 13.775 -13.914 -24.767 1.00 94.12 212 LYS A CA 1
ATOM 1743 C C . LYS A 1 212 ? 13.656 -14.221 -26.261 1.00 94.12 212 LYS A C 1
ATOM 1745 O O . LYS A 1 212 ? 14.657 -14.412 -26.946 1.00 94.12 212 LYS A O 1
ATOM 1750 N N . GLU A 1 213 ? 12.432 -14.254 -26.780 1.00 94.12 213 GLU A N 1
ATOM 1751 C CA . GLU A 1 213 ? 12.168 -14.402 -28.213 1.00 94.12 213 GLU A CA 1
ATOM 1752 C C . GLU A 1 213 ? 12.602 -13.155 -29.008 1.00 94.12 213 GLU A C 1
ATOM 1754 O O . GLU A 1 213 ? 13.246 -13.282 -30.049 1.00 94.12 213 GLU A O 1
ATOM 1759 N N . LEU A 1 214 ? 12.329 -11.949 -28.496 1.00 91.69 214 LEU A N 1
ATOM 1760 C CA . LEU A 1 214 ? 12.773 -10.687 -29.101 1.00 91.69 214 LEU A CA 1
ATOM 1761 C C . LEU A 1 214 ? 14.289 -10.465 -28.992 1.00 91.69 214 LEU A C 1
ATOM 1763 O O . LEU A 1 214 ? 14.883 -9.972 -29.950 1.00 91.69 214 LEU A O 1
ATOM 1767 N N . GLU A 1 215 ? 14.909 -10.845 -27.872 1.00 91.25 215 GLU A N 1
ATOM 1768 C CA . GLU A 1 215 ? 16.364 -10.836 -27.665 1.00 91.25 215 GLU A CA 1
ATOM 1769 C C . GLU A 1 215 ? 17.043 -11.682 -28.744 1.00 91.25 215 GLU A C 1
ATOM 1771 O O . GLU A 1 215 ? 17.850 -11.157 -29.513 1.00 91.25 215 GLU A O 1
ATOM 1776 N N . LYS A 1 216 ? 16.612 -12.941 -28.909 1.00 94.44 216 LYS A N 1
ATOM 1777 C CA . LYS A 1 216 ? 17.135 -13.825 -29.957 1.00 94.44 216 LYS A CA 1
ATOM 1778 C C . LYS A 1 216 ? 16.921 -13.259 -31.368 1.00 94.44 216 LYS A C 1
ATOM 1780 O O . LYS A 1 216 ? 17.836 -13.286 -32.183 1.00 94.44 216 LYS A O 1
ATOM 1785 N N . ILE A 1 217 ? 15.743 -12.704 -31.671 1.00 93.25 217 ILE A N 1
ATOM 1786 C CA . ILE A 1 217 ? 15.480 -12.060 -32.974 1.00 93.25 217 ILE A CA 1
ATOM 1787 C C . ILE A 1 217 ? 16.391 -10.835 -33.196 1.00 93.25 217 ILE A C 1
ATOM 1789 O O . ILE A 1 217 ? 16.706 -10.507 -34.342 1.00 93.25 217 ILE A O 1
ATOM 1793 N N . GLY A 1 218 ? 16.815 -10.150 -32.131 1.00 89.62 218 GLY A N 1
ATOM 1794 C CA . GLY A 1 218 ? 17.826 -9.094 -32.175 1.00 89.62 218 GLY A CA 1
ATOM 1795 C C . GLY A 1 218 ? 19.226 -9.635 -32.473 1.00 89.62 218 GLY A C 1
ATOM 1796 O O . GLY A 1 218 ? 19.885 -9.140 -33.385 1.00 89.62 218 GLY A O 1
ATOM 1797 N N . GLU A 1 219 ? 19.649 -10.683 -31.764 1.00 92.44 219 GLU A N 1
ATOM 1798 C CA . GLU A 1 219 ? 20.930 -11.370 -31.978 1.00 92.44 219 GLU A CA 1
ATOM 1799 C C . GLU A 1 219 ? 21.043 -11.938 -33.402 1.00 92.44 219 GLU A C 1
ATOM 1801 O O . GLU A 1 219 ? 21.993 -11.615 -34.114 1.00 92.44 219 GLU A O 1
ATOM 1806 N N . ASP A 1 220 ? 20.040 -12.693 -33.866 1.00 92.44 220 ASP A N 1
ATOM 1807 C CA . ASP A 1 220 ? 19.989 -13.277 -35.215 1.00 92.44 220 ASP A CA 1
ATOM 1808 C C . ASP A 1 220 ? 20.086 -12.189 -36.312 1.00 92.44 220 ASP A C 1
ATOM 1810 O O . ASP A 1 220 ? 20.721 -12.391 -37.353 1.00 92.44 220 ASP A O 1
ATOM 1814 N N . LYS A 1 221 ? 19.501 -11.000 -36.082 1.00 92.38 221 LYS A N 1
ATOM 1815 C CA . LYS A 1 221 ? 19.625 -9.841 -36.986 1.00 92.38 221 LYS A CA 1
ATOM 1816 C C . LYS A 1 221 ? 21.024 -9.231 -36.964 1.00 92.38 221 LYS A C 1
ATOM 1818 O O . LYS A 1 221 ? 21.576 -9.006 -38.037 1.00 92.38 221 LYS A O 1
ATOM 1823 N N . LEU A 1 222 ? 21.595 -8.989 -35.784 1.00 90.94 222 LEU A N 1
ATOM 1824 C CA . LEU A 1 222 ? 22.940 -8.419 -35.638 1.00 90.94 222 LEU A CA 1
ATOM 1825 C C . LEU A 1 222 ? 24.013 -9.344 -36.225 1.00 90.94 222 LEU A C 1
ATOM 1827 O O . LEU A 1 222 ? 24.926 -8.873 -36.897 1.00 90.94 222 LEU A O 1
ATOM 1831 N N . ILE A 1 223 ? 23.873 -10.661 -36.044 1.00 93.00 223 ILE A N 1
ATOM 1832 C CA . ILE A 1 223 ? 24.735 -11.671 -36.671 1.00 93.00 223 ILE A CA 1
ATOM 1833 C C . ILE A 1 223 ? 24.620 -11.592 -38.199 1.00 93.00 223 ILE A C 1
ATOM 1835 O O . ILE A 1 223 ? 25.638 -11.551 -38.889 1.00 93.00 223 ILE A O 1
ATOM 1839 N N . LYS A 1 224 ? 23.398 -11.511 -38.744 1.00 92.94 224 LYS A N 1
ATOM 1840 C CA . LYS A 1 224 ? 23.181 -11.387 -40.193 1.00 92.94 224 LYS A CA 1
ATOM 1841 C C . LYS A 1 224 ? 23.747 -10.082 -40.766 1.00 92.94 224 LYS A C 1
ATOM 1843 O O . LYS A 1 224 ? 24.339 -10.108 -41.843 1.00 92.94 224 LYS A O 1
ATOM 1848 N N . GLU A 1 225 ? 23.575 -8.959 -40.072 1.00 90.31 225 GLU A N 1
ATOM 1849 C CA . GLU A 1 225 ? 24.105 -7.659 -40.500 1.00 90.31 225 GLU A CA 1
ATOM 1850 C C . GLU A 1 225 ? 25.639 -7.650 -40.457 1.00 90.31 225 GLU A C 1
ATOM 1852 O O . GLU A 1 225 ? 26.281 -7.263 -41.434 1.00 90.31 225 GLU A O 1
ATOM 1857 N N . LYS A 1 226 ? 26.232 -8.192 -39.383 1.00 92.00 226 LYS A N 1
ATOM 1858 C CA . LYS A 1 226 ? 27.679 -8.393 -39.259 1.00 92.00 226 LYS A CA 1
ATOM 1859 C C . LYS A 1 226 ? 28.241 -9.223 -40.419 1.00 92.00 226 LYS A C 1
ATOM 1861 O O . LYS A 1 226 ? 29.200 -8.783 -41.045 1.00 92.00 226 LYS A O 1
ATOM 1866 N N . ILE A 1 227 ? 27.633 -10.369 -40.740 1.00 91.94 227 ILE A N 1
ATOM 1867 C CA . ILE A 1 227 ? 28.049 -11.212 -41.877 1.00 91.94 227 ILE A CA 1
ATOM 1868 C C . ILE A 1 227 ? 27.950 -10.430 -43.199 1.00 91.94 227 ILE A C 1
ATOM 1870 O O . ILE A 1 227 ? 28.815 -10.572 -44.061 1.00 91.94 227 ILE A O 1
ATOM 1874 N N . GLY A 1 228 ? 26.943 -9.563 -43.354 1.00 89.81 228 GLY A N 1
ATOM 1875 C CA . GLY A 1 228 ? 26.822 -8.660 -44.502 1.00 89.81 228 GLY A CA 1
ATOM 1876 C C . GLY A 1 228 ? 27.994 -7.678 -44.622 1.00 89.81 228 GLY A C 1
ATOM 1877 O O . GLY A 1 228 ? 28.593 -7.574 -45.693 1.00 89.81 228 GLY A O 1
ATOM 1878 N N . TYR A 1 229 ? 28.369 -7.005 -43.528 1.00 87.31 229 TYR A N 1
ATOM 1879 C CA . TYR A 1 229 ? 29.537 -6.115 -43.514 1.00 87.31 229 TYR A CA 1
ATOM 1880 C C . TYR A 1 229 ? 30.853 -6.872 -43.726 1.00 87.31 229 TYR A C 1
ATOM 1882 O O . TYR A 1 229 ? 31.686 -6.410 -44.499 1.00 87.31 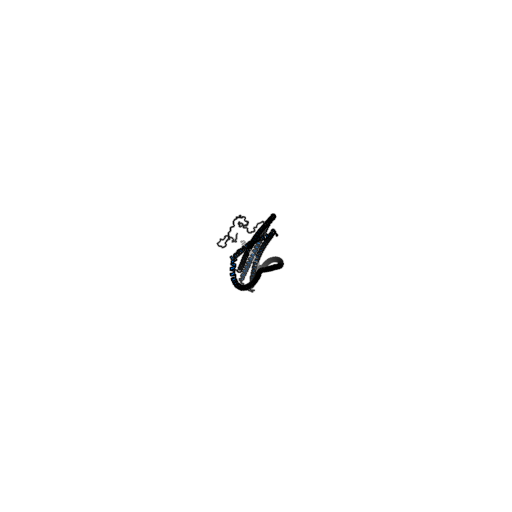229 TYR A O 1
ATOM 1890 N N . GLU A 1 230 ? 31.041 -8.033 -43.090 1.00 89.56 230 GLU A N 1
ATOM 1891 C CA . GLU A 1 230 ? 32.234 -8.872 -43.276 1.00 89.56 230 GLU A CA 1
ATOM 1892 C C . GLU A 1 230 ? 32.364 -9.330 -44.738 1.00 89.56 230 GLU A C 1
ATOM 1894 O O . GLU A 1 230 ? 33.449 -9.225 -45.307 1.00 89.56 230 GLU A O 1
ATOM 1899 N N . THR A 1 231 ? 31.260 -9.724 -45.385 1.00 89.44 231 THR A N 1
ATOM 1900 C CA . THR A 1 231 ? 31.243 -10.086 -46.815 1.00 89.44 231 THR A CA 1
ATOM 1901 C C . THR A 1 231 ? 31.644 -8.896 -47.693 1.00 89.44 231 THR A C 1
ATOM 1903 O O . THR A 1 231 ? 32.624 -8.987 -48.431 1.00 89.44 231 THR A O 1
ATOM 1906 N N . CYS A 1 232 ? 30.974 -7.747 -47.547 1.00 87.88 232 CYS A N 1
ATOM 1907 C CA . CYS A 1 232 ? 31.284 -6.515 -48.286 1.00 87.88 232 CYS A CA 1
ATOM 1908 C C . CYS A 1 232 ? 32.745 -6.058 -48.084 1.00 87.88 232 CYS A C 1
ATOM 1910 O O . CYS A 1 232 ? 33.412 -5.614 -49.019 1.00 87.88 232 CYS A O 1
ATOM 1912 N N . LEU A 1 233 ? 33.285 -6.220 -46.873 1.00 87.56 233 LEU A N 1
ATOM 1913 C CA . LEU A 1 233 ? 34.670 -5.881 -46.560 1.00 87.56 233 LEU A CA 1
ATOM 1914 C C . LEU A 1 233 ? 35.664 -6.877 -47.185 1.00 87.56 233 LEU A C 1
ATOM 1916 O O . LEU A 1 233 ? 36.724 -6.456 -47.645 1.00 87.56 233 LEU A O 1
ATOM 1920 N N . THR A 1 234 ? 35.325 -8.169 -47.291 1.00 88.19 234 THR A N 1
ATOM 1921 C CA . THR A 1 234 ? 36.126 -9.119 -48.089 1.00 88.19 234 THR A CA 1
ATOM 1922 C C . THR A 1 234 ? 36.081 -8.812 -49.585 1.00 88.19 234 THR A C 1
ATOM 1924 O O . THR A 1 234 ? 37.137 -8.799 -50.213 1.00 88.19 234 THR A O 1
ATOM 1927 N N . GLU A 1 235 ? 34.916 -8.469 -50.145 1.00 89.69 235 GLU A N 1
ATOM 1928 C CA . GLU A 1 235 ? 34.774 -8.052 -51.548 1.00 89.69 235 GLU A CA 1
ATOM 1929 C C . GLU A 1 235 ? 35.653 -6.828 -51.845 1.00 89.69 235 GLU A C 1
ATOM 1931 O O . GLU A 1 235 ? 36.490 -6.867 -52.751 1.00 89.69 235 GLU A O 1
ATOM 1936 N N . LYS A 1 236 ? 35.556 -5.775 -51.021 1.00 90.44 236 LYS A N 1
ATOM 1937 C CA . LYS A 1 236 ? 36.373 -4.559 -51.164 1.00 90.44 236 LYS A CA 1
ATOM 1938 C C . LYS A 1 236 ? 37.868 -4.825 -50.992 1.00 90.44 236 LYS A C 1
ATOM 1940 O O . LYS A 1 236 ? 38.663 -4.247 -51.728 1.00 90.44 236 LYS A O 1
ATOM 1945 N N . ASN A 1 237 ? 38.268 -5.734 -50.101 1.00 89.50 237 ASN A N 1
ATOM 1946 C CA . ASN A 1 237 ? 39.666 -6.157 -50.002 1.00 89.50 237 ASN A CA 1
ATOM 1947 C C . ASN A 1 237 ? 40.140 -6.892 -51.269 1.00 89.50 237 ASN A C 1
ATOM 1949 O O . ASN A 1 237 ? 41.248 -6.630 -51.730 1.00 89.50 237 ASN A O 1
ATOM 1953 N N . THR A 1 238 ? 39.317 -7.759 -51.876 1.00 91.56 238 THR A N 1
ATOM 1954 C CA . THR A 1 238 ? 39.684 -8.414 -53.148 1.00 91.56 238 THR A CA 1
ATOM 1955 C C . THR A 1 238 ? 39.755 -7.436 -54.321 1.00 91.56 238 THR A C 1
ATOM 1957 O O . THR A 1 238 ? 40.668 -7.540 -55.135 1.00 91.56 238 THR A O 1
ATOM 1960 N N . GLU A 1 239 ? 38.865 -6.443 -54.383 1.00 91.25 239 GLU A N 1
ATOM 1961 C CA . GLU A 1 239 ? 38.906 -5.369 -55.384 1.00 91.25 239 GLU A CA 1
ATOM 1962 C C . GLU A 1 239 ? 40.173 -4.511 -55.234 1.00 91.25 239 GLU A C 1
ATOM 1964 O O . GLU A 1 239 ? 40.858 -4.246 -56.220 1.00 91.25 239 GLU A O 1
ATOM 1969 N N . ILE A 1 240 ? 40.542 -4.149 -53.999 1.00 91.06 240 ILE A N 1
ATOM 1970 C CA . ILE A 1 240 ? 41.801 -3.453 -53.694 1.00 91.06 240 ILE A CA 1
ATOM 1971 C C . ILE A 1 240 ? 43.015 -4.285 -54.135 1.00 91.06 240 ILE A C 1
ATOM 1973 O O . ILE A 1 240 ? 43.945 -3.726 -54.714 1.00 91.06 240 ILE A O 1
ATOM 1977 N N . GLU A 1 241 ? 43.024 -5.601 -53.906 1.00 92.50 241 GLU A N 1
ATOM 1978 C CA . GLU A 1 241 ? 44.148 -6.455 -54.314 1.00 92.50 241 GLU A CA 1
ATOM 1979 C C . GLU A 1 241 ? 44.250 -6.599 -55.841 1.00 92.50 241 GLU A C 1
ATOM 1981 O O . GLU A 1 241 ? 45.347 -6.547 -56.394 1.00 92.50 241 GLU A O 1
ATOM 1986 N N . ILE A 1 242 ? 43.115 -6.688 -56.544 1.00 91.94 242 ILE A N 1
ATOM 1987 C CA . ILE A 1 242 ? 43.070 -6.653 -58.014 1.00 91.94 242 ILE A CA 1
ATOM 1988 C C . ILE A 1 242 ? 43.623 -5.318 -58.537 1.00 91.94 242 ILE A C 1
ATOM 1990 O O . ILE A 1 242 ? 44.465 -5.322 -59.434 1.00 91.94 242 ILE A O 1
ATOM 1994 N N . LEU A 1 243 ? 43.217 -4.188 -57.949 1.00 90.88 243 LEU A N 1
ATOM 1995 C CA . LEU A 1 243 ? 43.698 -2.857 -58.337 1.00 90.88 243 LEU A CA 1
ATOM 1996 C C . LEU A 1 243 ? 45.199 -2.665 -58.061 1.00 90.88 243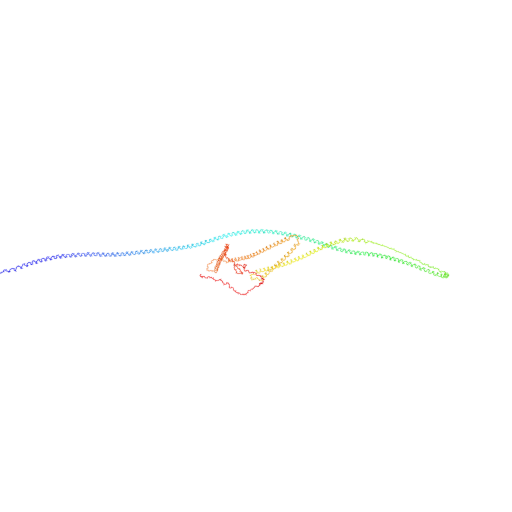 LEU A C 1
ATOM 1998 O O . LEU A 1 243 ? 45.890 -2.063 -58.882 1.00 90.88 243 LEU A O 1
ATOM 2002 N N . LYS A 1 244 ? 45.737 -3.210 -56.958 1.00 89.94 244 LYS A N 1
ATOM 2003 C CA . LYS A 1 244 ? 47.192 -3.245 -56.709 1.00 89.94 244 LYS A CA 1
ATOM 2004 C C . LYS A 1 244 ? 47.926 -4.032 -57.792 1.00 89.94 244 LYS A C 1
ATOM 2006 O O . LYS A 1 244 ? 48.925 -3.544 -58.310 1.00 89.94 244 LYS A O 1
ATOM 2011 N N . ASN A 1 245 ? 47.432 -5.222 -58.138 1.00 89.25 245 ASN A N 1
ATOM 2012 C CA . ASN A 1 245 ? 48.057 -6.078 -59.147 1.00 89.25 245 ASN A CA 1
ATOM 2013 C C . ASN A 1 245 ? 48.046 -5.407 -60.530 1.00 89.25 245 ASN A C 1
ATOM 2015 O O . ASN A 1 245 ? 49.073 -5.385 -61.199 1.00 89.25 245 ASN A O 1
ATOM 2019 N N . GLN A 1 246 ? 46.935 -4.770 -60.915 1.00 90.25 246 GLN A N 1
ATOM 2020 C CA . GLN A 1 246 ? 46.840 -3.980 -62.149 1.00 90.25 246 GLN A CA 1
ATOM 2021 C C . GLN A 1 246 ? 47.781 -2.764 -62.150 1.00 90.25 246 GLN A C 1
ATOM 2023 O O . GLN A 1 246 ? 48.375 -2.444 -63.178 1.00 90.25 246 GLN A O 1
ATOM 2028 N N . LEU A 1 247 ? 47.948 -2.087 -61.008 1.00 86.19 247 LEU A N 1
ATOM 2029 C CA . LEU A 1 247 ? 48.890 -0.973 -60.880 1.00 86.19 247 LEU A CA 1
ATOM 2030 C C . LEU A 1 247 ? 50.349 -1.446 -60.988 1.00 86.19 247 LEU A C 1
ATOM 2032 O O . LEU A 1 247 ? 51.145 -0.795 -61.662 1.00 86.19 247 LEU A O 1
ATOM 2036 N N . GLN A 1 248 ? 50.687 -2.581 -60.371 1.00 87.94 248 GLN A N 1
ATOM 2037 C CA . GLN A 1 248 ? 52.007 -3.205 -60.475 1.00 87.94 248 GLN A CA 1
ATOM 2038 C C . GLN A 1 248 ? 52.307 -3.621 -61.923 1.00 87.94 248 GLN A C 1
ATOM 2040 O O . GLN A 1 248 ? 53.337 -3.226 -62.467 1.00 87.94 248 GLN A O 1
ATOM 2045 N N . GLU A 1 249 ? 51.375 -4.318 -62.580 1.00 85.19 249 GLU A N 1
ATOM 2046 C CA . GLU A 1 249 ? 51.473 -4.704 -63.993 1.00 85.19 249 GLU A CA 1
ATOM 2047 C C . GLU A 1 249 ? 51.635 -3.477 -64.907 1.00 85.19 249 GLU A C 1
ATOM 2049 O O . GLU A 1 249 ? 52.439 -3.502 -65.840 1.00 85.19 249 GLU A O 1
ATOM 2054 N N . PHE A 1 250 ? 50.924 -2.375 -64.636 1.00 82.69 250 PHE A N 1
ATOM 2055 C CA . PHE A 1 250 ? 51.069 -1.128 -65.391 1.00 82.69 250 PHE A CA 1
ATOM 2056 C C . PHE A 1 250 ? 52.452 -0.485 -65.204 1.00 82.69 250 PHE A C 1
ATOM 2058 O O . PHE A 1 250 ? 53.046 -0.026 -66.182 1.00 82.69 250 PHE A O 1
ATOM 2065 N N . VAL A 1 251 ? 52.984 -0.464 -63.976 1.00 82.88 251 VAL A N 1
ATOM 2066 C CA . VAL A 1 251 ? 54.339 0.038 -63.689 1.00 82.88 251 VAL A CA 1
ATOM 2067 C C . VAL A 1 251 ? 55.390 -0.811 -64.405 1.00 82.88 251 VAL A C 1
ATOM 2069 O O . VAL A 1 251 ? 56.242 -0.254 -65.099 1.00 82.88 251 VAL A O 1
ATOM 2072 N N . GLU A 1 252 ? 55.296 -2.138 -64.310 1.00 82.94 252 GLU A N 1
ATOM 2073 C CA . GLU A 1 252 ? 56.202 -3.077 -64.983 1.00 82.94 252 GLU A CA 1
ATOM 2074 C C . GLU A 1 252 ? 56.172 -2.880 -66.507 1.00 82.94 252 GLU A C 1
ATOM 2076 O O . GLU A 1 252 ? 57.204 -2.541 -67.090 1.00 82.94 252 GLU A O 1
ATOM 2081 N N . ASN A 1 253 ? 54.989 -2.926 -67.135 1.00 83.00 253 ASN A N 1
ATOM 2082 C CA . ASN A 1 253 ? 54.802 -2.653 -68.569 1.00 83.00 253 ASN A CA 1
ATOM 2083 C C . ASN A 1 253 ? 55.357 -1.286 -69.009 1.00 83.00 253 ASN A C 1
ATOM 2085 O O . ASN A 1 253 ? 55.846 -1.140 -70.131 1.00 83.00 253 ASN A O 1
ATOM 2089 N N . ASN A 1 254 ? 55.241 -0.251 -68.171 1.00 82.06 254 ASN A N 1
ATOM 2090 C CA . ASN A 1 254 ? 55.757 1.076 -68.500 1.00 82.06 254 ASN A CA 1
ATOM 2091 C C . ASN A 1 254 ? 57.292 1.119 -68.419 1.00 82.06 254 ASN A C 1
ATOM 2093 O O . ASN A 1 254 ? 57.930 1.683 -69.307 1.00 82.06 254 ASN A O 1
ATOM 2097 N N . THR A 1 255 ? 57.895 0.469 -67.417 1.00 80.38 255 THR A N 1
ATOM 2098 C CA . THR A 1 255 ? 59.361 0.333 -67.341 1.00 80.38 255 THR A CA 1
ATOM 2099 C C . THR A 1 255 ? 59.936 -0.541 -68.456 1.00 80.38 255 THR A C 1
ATOM 2101 O O . THR A 1 255 ? 60.982 -0.197 -69.006 1.00 80.38 255 THR A O 1
ATOM 2104 N N . GLU A 1 256 ? 59.242 -1.605 -68.870 1.00 80.12 256 GLU A N 1
ATOM 2105 C CA . GLU A 1 256 ? 59.636 -2.418 -70.025 1.00 80.12 256 GLU A CA 1
ATOM 2106 C C . GLU A 1 256 ? 59.638 -1.585 -71.315 1.00 80.12 256 GLU A C 1
ATOM 2108 O O . GLU A 1 256 ? 60.619 -1.604 -72.054 1.00 80.12 256 GLU A O 1
ATOM 2113 N N . LYS A 1 257 ? 58.597 -0.774 -71.554 1.00 82.38 257 LYS A N 1
ATOM 2114 C CA . LYS A 1 257 ? 58.535 0.146 -72.706 1.00 82.38 257 LYS A CA 1
ATOM 2115 C C . LYS A 1 257 ? 59.636 1.206 -72.676 1.00 82.38 257 LYS A C 1
ATOM 2117 O O . LYS A 1 257 ? 60.220 1.505 -73.716 1.00 82.38 257 LYS A O 1
ATOM 2122 N N . GLU A 1 258 ? 59.959 1.758 -71.506 1.00 82.56 258 GLU A N 1
ATOM 2123 C CA . GLU A 1 258 ? 61.057 2.722 -71.367 1.00 82.56 258 GLU A CA 1
ATOM 2124 C C . GLU A 1 258 ? 62.426 2.077 -71.659 1.00 82.56 258 GLU A C 1
ATOM 2126 O O . GLU A 1 258 ? 63.277 2.685 -72.313 1.00 82.56 258 GLU A O 1
ATOM 2131 N N . LEU A 1 259 ? 62.640 0.832 -71.220 1.00 83.88 259 LEU A N 1
ATOM 2132 C CA . LEU A 1 259 ? 63.844 0.056 -71.532 1.00 83.88 259 LEU A CA 1
ATOM 2133 C C . LEU A 1 259 ? 63.904 -0.347 -73.013 1.00 83.88 259 LEU A C 1
ATOM 2135 O O . LEU A 1 259 ? 64.976 -0.264 -73.613 1.00 83.88 259 LEU A O 1
ATOM 2139 N N . MET A 1 260 ? 62.771 -0.711 -73.618 1.00 81.38 260 MET A N 1
ATOM 2140 C CA . MET A 1 260 ? 62.653 -1.029 -75.044 1.00 81.38 260 MET A CA 1
ATOM 2141 C C . MET A 1 260 ? 63.047 0.174 -75.909 1.00 81.38 260 MET A C 1
ATOM 2143 O O . MET A 1 260 ? 63.931 0.041 -76.748 1.00 81.38 260 MET A O 1
ATOM 2147 N N . LEU A 1 261 ? 62.498 1.364 -75.639 1.00 83.50 261 LEU A N 1
ATOM 2148 C CA . LEU A 1 261 ? 62.846 2.598 -76.361 1.00 83.50 261 LEU A CA 1
ATOM 2149 C C . LEU A 1 261 ? 64.333 2.970 -76.221 1.00 83.50 261 LEU A C 1
ATOM 2151 O O . LEU A 1 261 ? 64.966 3.402 -77.187 1.00 83.50 261 LEU A O 1
ATOM 2155 N N . LYS A 1 262 ? 64.927 2.772 -75.035 1.00 86.69 262 LYS A N 1
ATOM 2156 C CA . LYS A 1 262 ? 66.375 2.967 -74.825 1.00 86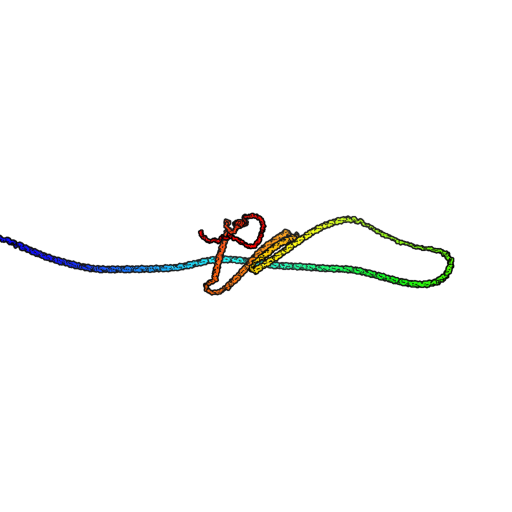.69 262 LYS A CA 1
ATOM 2157 C C . LYS A 1 262 ? 67.208 1.965 -75.628 1.00 86.69 262 LYS A C 1
ATOM 2159 O O . LYS A 1 262 ? 68.230 2.346 -76.196 1.00 86.69 262 LYS A O 1
ATOM 2164 N N . LEU A 1 263 ? 66.771 0.707 -75.700 1.00 83.94 263 LEU A N 1
ATOM 2165 C CA . LEU A 1 263 ? 67.435 -0.347 -76.467 1.00 83.94 263 LEU A CA 1
ATOM 2166 C C . LEU A 1 263 ? 67.309 -0.118 -77.980 1.00 83.94 263 LEU A C 1
ATOM 2168 O O . LEU A 1 263 ? 68.297 -0.282 -78.692 1.00 83.94 263 LEU A O 1
ATOM 2172 N N . GLU A 1 264 ? 66.149 0.324 -78.470 1.00 87.38 264 GLU A N 1
ATOM 2173 C CA . GLU A 1 264 ? 65.956 0.736 -79.866 1.00 87.38 264 GLU A CA 1
ATOM 2174 C C . GLU A 1 264 ? 66.873 1.908 -80.233 1.00 87.38 264 GLU A C 1
ATOM 2176 O O . GLU A 1 264 ? 67.588 1.826 -81.232 1.00 87.38 264 GLU A O 1
ATOM 2181 N N . SER A 1 265 ? 66.938 2.950 -79.394 1.00 90.00 265 SER A N 1
ATOM 2182 C CA . SER A 1 265 ? 67.838 4.095 -79.601 1.00 90.00 265 SER A CA 1
ATOM 2183 C C . SER A 1 265 ? 69.311 3.670 -79.650 1.00 90.00 265 SER A C 1
ATOM 2185 O O . SER A 1 265 ? 70.040 4.077 -80.554 1.00 90.00 265 SER A O 1
ATOM 2187 N N . ALA A 1 266 ? 69.751 2.811 -78.725 1.00 87.62 266 ALA A N 1
ATOM 2188 C CA . ALA A 1 266 ? 71.124 2.302 -78.694 1.00 87.62 266 ALA A CA 1
ATOM 2189 C C . ALA A 1 266 ? 71.447 1.386 -79.892 1.00 87.62 266 ALA A C 1
ATOM 2191 O O . ALA A 1 266 ? 72.550 1.432 -80.435 1.00 87.62 266 ALA A O 1
ATOM 2192 N N . ASN A 1 267 ? 70.488 0.572 -80.342 1.00 87.62 267 ASN A N 1
ATOM 2193 C CA . ASN A 1 267 ? 70.638 -0.282 -81.521 1.00 87.62 267 ASN A CA 1
ATOM 2194 C C . ASN A 1 267 ? 70.687 0.541 -82.823 1.00 87.62 267 ASN A C 1
ATOM 2196 O O . ASN A 1 267 ? 71.430 0.212 -83.744 1.00 87.62 267 ASN A O 1
ATOM 2200 N N . GLU A 1 268 ? 69.941 1.641 -82.893 1.00 90.75 268 GLU A N 1
ATOM 2201 C CA . GLU A 1 268 ? 69.961 2.588 -84.008 1.00 90.75 268 GLU A CA 1
ATOM 2202 C C . GLU A 1 268 ? 71.272 3.405 -84.058 1.00 90.75 268 GLU A C 1
ATOM 2204 O O . GLU A 1 268 ? 71.830 3.623 -85.136 1.00 90.75 268 GLU A O 1
ATOM 2209 N N . GLU A 1 269 ? 71.839 3.792 -82.910 1.00 90.88 269 GLU A N 1
ATOM 2210 C CA . GLU A 1 269 ? 73.207 4.333 -82.835 1.00 90.88 269 GLU A CA 1
ATOM 2211 C C . GLU A 1 269 ? 74.261 3.299 -83.263 1.00 90.88 269 GLU A C 1
ATOM 2213 O O . GLU A 1 269 ? 75.132 3.603 -84.084 1.00 90.88 269 GLU A O 1
ATOM 2218 N N . LEU A 1 270 ? 74.145 2.052 -82.795 1.00 91.50 270 LEU A N 1
ATOM 2219 C CA . LEU A 1 270 ? 75.026 0.956 -83.200 1.00 91.50 270 LEU A CA 1
ATOM 2220 C C . LEU A 1 270 ? 74.936 0.673 -84.708 1.00 91.50 270 LEU A C 1
ATOM 2222 O O . LEU A 1 270 ? 75.959 0.438 -85.348 1.00 91.50 270 LEU A O 1
ATOM 2226 N N . ASN A 1 271 ? 73.744 0.725 -85.308 1.00 89.94 271 ASN A N 1
ATOM 2227 C CA . ASN A 1 271 ? 73.574 0.543 -86.750 1.00 89.94 271 ASN A CA 1
ATOM 2228 C C . ASN A 1 271 ? 74.190 1.699 -87.552 1.00 89.94 271 ASN A C 1
ATOM 2230 O O . ASN A 1 271 ? 74.866 1.438 -88.550 1.00 89.94 271 ASN A O 1
ATOM 2234 N N . LYS A 1 272 ? 74.065 2.951 -87.090 1.00 90.88 272 LYS A N 1
ATOM 2235 C CA . LYS A 1 272 ? 74.790 4.098 -87.671 1.00 90.88 272 LYS A CA 1
ATOM 2236 C C . LYS A 1 272 ? 76.303 3.889 -87.632 1.00 90.88 272 LYS A C 1
ATOM 2238 O O . LYS A 1 272 ? 76.974 4.157 -88.629 1.00 90.88 272 LYS A O 1
ATOM 2243 N N . GLU A 1 273 ? 76.842 3.358 -86.536 1.00 88.31 273 GLU A N 1
ATOM 2244 C CA . GLU A 1 273 ? 78.276 3.070 -86.435 1.00 88.31 273 GLU A CA 1
ATOM 2245 C C . GLU A 1 273 ? 78.704 1.881 -87.310 1.00 88.31 273 GLU A C 1
ATOM 2247 O O . GLU A 1 273 ? 79.723 1.950 -87.992 1.00 88.31 273 GLU A O 1
ATOM 2252 N N . ARG A 1 274 ? 77.887 0.825 -87.418 1.00 90.38 274 ARG A N 1
ATOM 2253 C CA . ARG A 1 274 ? 78.131 -0.282 -88.363 1.00 90.38 274 ARG A CA 1
ATOM 2254 C C . ARG A 1 274 ? 78.146 0.192 -89.819 1.00 90.38 274 ARG A C 1
ATOM 2256 O O . ARG A 1 274 ? 78.976 -0.280 -90.592 1.00 90.38 274 ARG A O 1
ATOM 2263 N N . VAL A 1 275 ? 77.288 1.147 -90.190 1.00 91.12 275 VAL A N 1
ATOM 2264 C CA . VAL A 1 275 ? 77.304 1.781 -91.521 1.00 91.12 275 VAL A CA 1
ATOM 2265 C C . VAL A 1 275 ? 78.561 2.640 -91.716 1.00 91.12 275 VAL A C 1
ATOM 2267 O O . VAL A 1 275 ? 79.176 2.568 -92.779 1.00 91.12 275 VAL A O 1
ATOM 2270 N N . ARG A 1 276 ? 79.011 3.391 -90.698 1.00 91.62 276 ARG A N 1
ATOM 2271 C CA . ARG A 1 276 ? 80.303 4.111 -90.741 1.00 91.62 276 ARG A CA 1
ATOM 2272 C C . ARG A 1 276 ? 81.475 3.153 -90.962 1.00 91.62 276 ARG A C 1
ATOM 2274 O O . ARG A 1 276 ? 82.275 3.390 -91.863 1.00 91.62 276 ARG A O 1
ATOM 2281 N N . VAL A 1 277 ? 81.542 2.051 -90.212 1.00 88.38 277 VAL A N 1
ATOM 2282 C CA . VAL A 1 277 ? 82.581 1.017 -90.364 1.00 88.38 277 VAL A CA 1
ATOM 2283 C C . VAL A 1 277 ? 82.539 0.381 -91.758 1.00 88.38 277 VAL A C 1
ATOM 2285 O O . VAL A 1 277 ? 83.582 0.274 -92.399 1.00 88.38 277 VAL A O 1
ATOM 2288 N N . ALA A 1 278 ? 81.357 0.037 -92.279 1.00 89.62 278 ALA A N 1
ATOM 2289 C CA . ALA A 1 278 ? 81.218 -0.505 -93.632 1.00 89.62 278 ALA A CA 1
ATOM 2290 C C . ALA A 1 278 ? 81.698 0.484 -94.715 1.00 89.62 278 ALA A C 1
ATOM 2292 O O . ALA A 1 278 ? 82.418 0.092 -95.633 1.00 89.62 278 ALA A O 1
ATOM 2293 N N . ASN A 1 279 ? 81.376 1.774 -94.581 1.00 90.75 279 ASN A N 1
ATOM 2294 C CA . ASN A 1 279 ? 81.854 2.817 -95.495 1.00 90.75 279 ASN A CA 1
ATOM 2295 C C . ASN A 1 279 ? 83.382 3.000 -95.411 1.00 90.75 279 ASN A C 1
ATOM 2297 O O . ASN A 1 279 ? 84.040 3.164 -96.438 1.00 90.75 279 ASN A O 1
ATOM 2301 N N . LEU A 1 280 ? 83.965 2.919 -94.209 1.00 90.50 280 LEU A N 1
ATOM 2302 C CA . LEU A 1 280 ? 85.418 2.948 -94.009 1.00 90.50 280 LEU A CA 1
ATOM 2303 C C . LEU A 1 280 ? 86.111 1.707 -94.597 1.00 90.50 280 LEU A C 1
ATOM 2305 O O . LEU A 1 280 ? 87.201 1.829 -95.152 1.00 90.50 280 LEU A O 1
ATOM 2309 N N . GLU A 1 281 ? 85.485 0.529 -94.548 1.00 90.00 281 GLU A N 1
ATOM 2310 C CA . GLU A 1 281 ? 85.985 -0.663 -95.242 1.00 90.00 281 GLU A CA 1
ATOM 2311 C C . GLU A 1 281 ? 85.954 -0.529 -96.770 1.00 90.00 281 GLU A C 1
ATOM 2313 O O . GLU A 1 281 ? 86.866 -1.024 -97.434 1.00 90.00 281 GLU A O 1
ATOM 2318 N N . VAL A 1 282 ? 84.925 0.109 -97.338 1.00 90.81 282 VAL A N 1
ATOM 2319 C CA . VAL A 1 282 ? 84.856 0.388 -98.783 1.00 90.81 282 VAL A CA 1
ATOM 2320 C C . VAL A 1 282 ? 85.972 1.354 -99.179 1.00 90.81 282 VAL A C 1
ATOM 2322 O O . VAL A 1 282 ? 86.779 1.010 -100.040 1.00 90.81 282 VAL A O 1
ATOM 2325 N N . LEU A 1 283 ? 86.112 2.482 -98.472 1.00 90.75 283 LEU A N 1
ATOM 2326 C CA . LEU A 1 283 ? 87.204 3.442 -98.681 1.00 90.75 283 LEU A CA 1
ATOM 2327 C C . LEU A 1 283 ? 88.592 2.794 -98.535 1.00 90.75 283 LEU A C 1
ATOM 2329 O O . LEU A 1 283 ? 89.497 3.084 -99.316 1.00 90.75 283 LEU A O 1
ATOM 2333 N N . LYS A 1 284 ? 88.769 1.872 -97.578 1.00 90.56 284 LYS A N 1
ATOM 2334 C CA . LYS A 1 284 ? 90.012 1.099 -97.426 1.00 90.56 284 LYS A CA 1
ATOM 2335 C C . LYS A 1 284 ? 90.288 0.215 -98.646 1.00 90.56 284 LYS A C 1
ATOM 2337 O O . LYS A 1 284 ? 91.418 0.205 -99.122 1.00 90.56 284 LYS A O 1
ATOM 2342 N N . LYS A 1 285 ? 89.278 -0.482 -99.178 1.00 89.81 285 LYS A N 1
ATOM 2343 C CA . LYS A 1 285 ? 89.407 -1.333 -100.378 1.00 89.81 285 LYS A CA 1
ATOM 2344 C C . LYS A 1 285 ? 89.685 -0.503 -101.641 1.00 89.81 285 LYS A C 1
ATOM 2346 O O . LYS A 1 285 ? 90.471 -0.927 -102.485 1.00 89.81 285 LYS A O 1
ATOM 2351 N N . GLU A 1 286 ? 89.110 0.694 -101.759 1.00 88.94 286 GLU A N 1
ATOM 2352 C CA . GLU A 1 286 ? 89.418 1.649 -102.836 1.00 88.94 286 GLU A CA 1
ATOM 2353 C C . GLU A 1 286 ? 90.850 2.202 -102.731 1.00 88.94 286 GLU A C 1
ATOM 2355 O O . GLU A 1 286 ? 91.552 2.312 -103.741 1.00 88.94 286 GLU A O 1
ATOM 2360 N N . LEU A 1 287 ? 91.327 2.479 -101.514 1.00 89.44 287 LEU A N 1
ATOM 2361 C CA . LEU A 1 287 ? 92.712 2.884 -101.268 1.00 89.44 287 LEU A CA 1
ATOM 2362 C C . LEU A 1 287 ? 93.700 1.742 -101.566 1.00 89.44 287 LEU A C 1
ATOM 2364 O O . LEU A 1 287 ? 94.713 1.957 -102.222 1.00 89.44 287 LEU A O 1
ATOM 2368 N N . GLU A 1 288 ? 93.392 0.508 -101.162 1.00 90.31 288 GLU A N 1
ATOM 2369 C CA . GLU A 1 288 ? 94.194 -0.682 -101.488 1.00 90.31 288 GLU A CA 1
ATOM 2370 C C . GLU A 1 288 ? 94.253 -0.932 -103.004 1.00 90.31 288 GLU A C 1
ATOM 2372 O O . GLU A 1 288 ? 95.323 -1.227 -103.544 1.00 90.31 288 GLU A O 1
ATOM 2377 N N . LYS A 1 289 ? 93.133 -0.738 -103.714 1.00 91.00 289 LYS A N 1
ATOM 2378 C CA . LYS A 1 289 ? 93.064 -0.817 -105.179 1.00 91.00 289 LYS A CA 1
ATOM 2379 C C . LYS A 1 289 ? 93.915 0.261 -105.853 1.00 91.00 289 LYS A C 1
ATOM 2381 O O . LYS A 1 289 ? 94.735 -0.082 -106.699 1.00 91.00 289 LYS A O 1
ATOM 2386 N N . THR A 1 290 ? 93.779 1.529 -105.464 1.00 87.56 290 THR A N 1
ATOM 2387 C CA . THR A 1 290 ? 94.557 2.630 -106.067 1.00 87.56 290 THR A CA 1
ATOM 2388 C C . THR A 1 290 ? 96.052 2.527 -105.754 1.00 87.56 290 THR A C 1
ATOM 2390 O O . THR A 1 290 ? 96.876 2.773 -106.632 1.00 87.56 290 THR A O 1
ATOM 2393 N N . VAL A 1 291 ? 96.438 2.065 -104.558 1.00 88.50 291 VAL A N 1
ATOM 2394 C CA . VAL A 1 291 ? 97.840 1.744 -104.226 1.00 88.50 291 VAL A CA 1
ATOM 2395 C C . VAL A 1 291 ? 98.377 0.598 -105.094 1.00 88.50 291 VAL A C 1
ATOM 2397 O O . VAL A 1 291 ? 99.512 0.678 -105.565 1.00 88.50 291 VAL A O 1
ATOM 2400 N N . SER A 1 292 ? 97.576 -0.438 -105.362 1.00 87.19 292 SER A N 1
ATOM 2401 C CA . SER A 1 292 ? 97.951 -1.525 -106.278 1.00 87.19 292 SER A CA 1
ATOM 2402 C C . SER A 1 292 ? 98.113 -1.032 -107.724 1.00 87.19 292 SER A C 1
ATOM 2404 O O . SER A 1 292 ? 99.118 -1.321 -108.373 1.00 87.19 292 SER A O 1
ATOM 2406 N N . GLU A 1 293 ? 97.185 -0.202 -108.209 1.00 87.44 293 GLU A N 1
ATOM 2407 C CA . GLU A 1 293 ? 97.253 0.426 -109.535 1.00 87.44 293 GLU A CA 1
ATOM 2408 C C . GLU A 1 293 ? 98.517 1.289 -109.672 1.00 87.44 293 GLU A C 1
ATOM 2410 O O . GLU A 1 293 ? 99.305 1.080 -110.598 1.00 87.44 293 GLU A O 1
ATOM 2415 N N . HIS A 1 294 ? 98.796 2.164 -108.699 1.00 86.06 294 HIS A N 1
ATOM 2416 C CA . HIS A 1 294 ? 100.030 2.953 -108.659 1.00 86.06 294 HIS A CA 1
ATOM 2417 C C . HIS A 1 294 ? 101.298 2.088 -108.598 1.00 86.06 294 HIS A C 1
ATOM 2419 O O . HIS A 1 294 ? 102.287 2.427 -109.250 1.00 86.06 294 HIS A O 1
ATOM 2425 N N . LYS A 1 295 ? 101.281 0.955 -107.882 1.00 89.00 295 LYS A N 1
ATOM 2426 C CA . LYS A 1 295 ? 102.405 0.007 -107.853 1.00 89.00 295 LYS A CA 1
ATOM 2427 C C . LYS A 1 295 ? 102.649 -0.624 -109.225 1.00 89.00 295 LYS A C 1
ATOM 2429 O O . LYS A 1 295 ? 103.787 -0.625 -109.685 1.00 89.00 295 LYS A O 1
ATOM 2434 N N . THR A 1 296 ? 101.604 -1.082 -109.918 1.00 84.88 296 THR A N 1
ATOM 2435 C CA . THR A 1 296 ? 101.759 -1.641 -111.276 1.00 84.88 296 THR A CA 1
ATOM 2436 C C . THR A 1 296 ? 102.217 -0.593 -112.296 1.00 84.88 296 THR A C 1
ATOM 2438 O O . THR A 1 296 ? 103.049 -0.894 -113.148 1.00 84.88 296 THR A O 1
ATOM 2441 N N . ALA A 1 297 ? 101.764 0.660 -112.174 1.00 83.19 297 ALA A N 1
ATOM 2442 C CA . ALA A 1 297 ? 102.250 1.768 -112.997 1.00 83.19 297 ALA A CA 1
ATOM 2443 C C . ALA A 1 297 ? 103.728 2.106 -112.711 1.00 83.19 297 ALA A C 1
ATOM 2445 O O . ALA A 1 297 ? 104.486 2.397 -113.636 1.00 83.19 297 ALA A O 1
ATOM 2446 N N . PHE A 1 298 ? 104.169 2.021 -111.451 1.00 85.50 298 PHE A N 1
ATOM 2447 C CA . PHE A 1 298 ? 105.578 2.177 -111.082 1.00 85.50 298 PHE A CA 1
ATOM 2448 C C . PHE A 1 298 ? 106.450 1.044 -111.650 1.00 85.50 298 PHE A C 1
ATOM 2450 O O . PHE A 1 298 ? 107.501 1.312 -112.225 1.00 85.50 298 PHE A O 1
ATOM 2457 N N . GLU A 1 299 ? 105.994 -0.209 -111.575 1.00 86.06 299 GLU A N 1
ATOM 2458 C CA . GLU A 1 299 ? 106.688 -1.368 -112.161 1.00 86.06 299 GLU A CA 1
ATOM 2459 C C . GLU A 1 299 ? 106.802 -1.254 -113.697 1.00 86.06 299 GLU A C 1
ATOM 2461 O O . GLU A 1 299 ? 107.854 -1.551 -114.266 1.00 86.06 299 GLU A O 1
ATOM 2466 N N . GLN A 1 300 ? 105.773 -0.732 -114.376 1.00 82.75 300 GLN A N 1
ATOM 2467 C CA . GLN A 1 300 ? 105.834 -0.398 -115.808 1.00 82.75 300 GLN A CA 1
ATOM 2468 C C . GLN A 1 300 ? 106.831 0.734 -116.113 1.00 82.75 300 GLN A C 1
ATOM 2470 O O . GLN A 1 300 ? 107.537 0.676 -117.122 1.00 82.75 300 GLN A O 1
ATOM 2475 N N . LEU A 1 301 ? 106.931 1.747 -115.246 1.00 81.12 301 LEU A N 1
ATOM 2476 C CA . LEU A 1 301 ? 107.921 2.821 -115.377 1.00 81.12 301 LEU A CA 1
ATOM 2477 C C . LEU A 1 301 ? 109.357 2.329 -115.134 1.00 81.12 301 LEU A C 1
ATOM 2479 O O . LEU A 1 301 ? 110.267 2.792 -115.820 1.00 81.12 301 LEU A O 1
ATOM 2483 N N . GLU A 1 302 ? 109.582 1.369 -114.231 1.00 81.06 302 GLU A N 1
ATOM 2484 C CA . GLU A 1 302 ? 110.898 0.732 -114.069 1.00 81.06 302 GLU A CA 1
ATOM 2485 C C . GLU A 1 302 ? 111.296 -0.115 -115.284 1.00 81.06 302 GLU A C 1
ATOM 2487 O O . GLU A 1 302 ? 112.450 -0.050 -115.713 1.00 81.06 302 GLU A O 1
ATOM 2492 N N . LEU A 1 303 ? 110.354 -0.854 -115.883 1.00 81.94 303 LEU A N 1
ATOM 2493 C CA . LEU A 1 303 ? 110.584 -1.576 -117.140 1.00 81.94 303 LEU A CA 1
ATOM 2494 C C . LEU A 1 303 ? 110.926 -0.607 -118.281 1.00 81.94 303 LEU A C 1
ATOM 2496 O O . LEU A 1 303 ? 111.978 -0.743 -118.899 1.00 81.94 303 LEU A O 1
ATOM 2500 N N . SER A 1 304 ? 110.116 0.437 -118.478 1.00 81.06 304 SER A N 1
ATOM 2501 C CA . SER A 1 304 ? 110.363 1.484 -119.481 1.00 81.06 304 SER A CA 1
ATOM 2502 C C . SER A 1 304 ? 111.725 2.168 -119.287 1.00 81.06 304 SER A C 1
ATOM 2504 O O . SER A 1 304 ? 112.497 2.314 -120.234 1.00 81.06 304 SER A O 1
ATOM 2506 N N . LYS A 1 305 ? 112.095 2.498 -118.042 1.00 81.12 305 LYS A N 1
ATOM 2507 C CA . LYS A 1 305 ? 113.421 3.028 -117.680 1.00 81.12 305 LYS A CA 1
ATOM 2508 C C . LYS A 1 305 ? 114.553 2.056 -118.031 1.00 81.12 305 LYS A C 1
ATOM 2510 O O . LYS A 1 305 ? 115.600 2.498 -118.500 1.00 81.12 305 LYS A O 1
ATOM 2515 N N . LYS A 1 306 ? 114.367 0.752 -117.809 1.00 79.44 306 LYS A N 1
ATOM 2516 C CA . LYS A 1 306 ? 115.350 -0.293 -118.138 1.00 79.44 306 LYS A CA 1
ATOM 2517 C C . LYS A 1 306 ? 115.541 -0.438 -119.651 1.00 79.44 306 LYS A C 1
ATOM 2519 O O . LYS A 1 306 ? 116.681 -0.514 -120.106 1.00 79.44 306 LYS A O 1
ATOM 2524 N N . ASP A 1 307 ? 114.459 -0.390 -120.423 1.00 77.88 307 ASP A N 1
ATOM 2525 C CA . ASP A 1 307 ? 114.513 -0.393 -121.889 1.00 77.88 307 ASP A CA 1
ATOM 2526 C C . ASP A 1 307 ? 115.154 0.899 -122.432 1.00 77.88 307 ASP A C 1
ATOM 2528 O O . ASP A 1 307 ? 115.958 0.857 -123.367 1.00 77.88 307 ASP A O 1
ATOM 2532 N N . MET A 1 308 ? 114.904 2.047 -121.791 1.00 73.94 308 MET A N 1
ATOM 2533 C CA . MET A 1 308 ? 115.592 3.308 -122.091 1.00 73.94 308 MET A CA 1
ATOM 2534 C C . MET A 1 308 ? 117.105 3.218 -121.845 1.00 73.94 308 MET A C 1
ATOM 2536 O O . MET A 1 308 ? 117.881 3.672 -122.682 1.00 73.94 308 MET A O 1
ATOM 2540 N N . ILE A 1 309 ? 117.537 2.610 -120.732 1.00 79.69 309 ILE A N 1
ATOM 2541 C CA . ILE A 1 309 ? 118.963 2.384 -120.435 1.00 79.69 309 ILE A CA 1
ATOM 2542 C C . ILE A 1 309 ? 119.598 1.501 -121.514 1.00 79.69 309 ILE A C 1
ATOM 2544 O O . ILE A 1 309 ? 120.630 1.878 -122.063 1.00 79.69 309 ILE A O 1
ATOM 2548 N N . LYS A 1 310 ? 118.945 0.398 -121.898 1.00 79.94 310 LYS A N 1
ATOM 2549 C CA . LYS A 1 310 ? 119.412 -0.479 -122.982 1.00 79.94 310 LYS A CA 1
ATOM 2550 C C . LYS A 1 310 ? 119.524 0.263 -124.323 1.00 79.94 310 LYS A C 1
ATOM 2552 O O . LYS A 1 310 ? 120.515 0.115 -125.030 1.00 79.94 310 LYS A O 1
ATOM 2557 N N . THR A 1 311 ? 118.560 1.129 -124.637 1.00 74.94 311 THR A N 1
ATOM 2558 C CA . THR A 1 311 ? 118.595 1.988 -125.838 1.00 74.94 311 THR A CA 1
ATOM 2559 C C . THR A 1 311 ? 119.761 2.990 -125.800 1.00 74.94 311 THR A C 1
ATOM 2561 O O . THR A 1 311 ? 120.381 3.268 -126.826 1.00 74.94 311 THR A O 1
ATOM 2564 N N . ILE A 1 312 ? 120.099 3.521 -124.620 1.00 76.25 312 ILE A N 1
ATOM 2565 C CA . ILE A 1 312 ? 121.256 4.409 -124.411 1.00 76.25 312 ILE A CA 1
ATOM 2566 C C . ILE A 1 312 ? 122.576 3.631 -124.549 1.00 76.25 312 ILE A C 1
ATOM 2568 O O . ILE A 1 312 ? 123.532 4.142 -125.131 1.00 76.25 312 ILE A O 1
ATOM 2572 N N . GLU A 1 313 ? 122.647 2.392 -124.063 1.00 78.94 313 GLU A N 1
ATOM 2573 C CA . GLU A 1 313 ? 123.799 1.500 -124.257 1.00 78.94 313 GLU A CA 1
ATOM 2574 C C . GLU A 1 313 ? 124.009 1.174 -125.748 1.00 78.94 313 GLU A C 1
ATOM 2576 O O . GLU A 1 313 ? 125.124 1.313 -126.256 1.00 78.94 313 GLU A O 1
ATOM 2581 N N . GLU A 1 314 ? 122.936 0.869 -126.482 1.00 75.62 314 GLU A N 1
ATOM 2582 C CA . GLU A 1 314 ? 122.951 0.664 -127.938 1.00 75.62 314 GLU A CA 1
ATOM 2583 C C . GLU A 1 314 ? 123.369 1.941 -128.703 1.00 75.62 314 GLU A C 1
ATOM 2585 O O . GLU A 1 314 ? 124.218 1.875 -129.597 1.00 75.62 314 GLU A O 1
ATOM 2590 N N . GLN A 1 315 ? 122.888 3.129 -128.306 1.00 73.81 315 GLN A N 1
ATOM 2591 C CA . GLN A 1 315 ? 123.375 4.408 -128.853 1.00 73.81 315 GLN A CA 1
ATOM 2592 C C . GLN A 1 315 ? 124.859 4.665 -128.557 1.00 73.81 315 GLN A C 1
ATOM 2594 O O . GLN A 1 315 ? 125.557 5.247 -129.389 1.00 73.81 315 GLN A O 1
ATOM 2599 N N . ASN A 1 316 ? 125.367 4.261 -127.391 1.00 75.94 316 ASN A N 1
ATOM 2600 C CA . ASN A 1 316 ? 126.778 4.440 -127.042 1.00 75.94 316 ASN A CA 1
ATOM 2601 C C . ASN A 1 316 ? 127.703 3.550 -127.887 1.00 75.94 316 ASN A C 1
ATOM 2603 O O . ASN A 1 316 ? 128.789 3.999 -128.258 1.00 75.94 316 ASN A O 1
ATOM 2607 N N . ILE A 1 317 ? 127.256 2.346 -128.263 1.00 76.00 317 ILE A N 1
ATOM 2608 C CA . ILE A 1 317 ? 127.951 1.493 -129.240 1.00 76.00 317 ILE A CA 1
ATOM 2609 C C . ILE A 1 317 ? 127.984 2.188 -130.611 1.00 76.00 317 ILE A C 1
ATOM 2611 O O . ILE A 1 317 ? 129.064 2.389 -131.168 1.00 76.00 317 ILE A O 1
ATOM 2615 N N . LEU A 1 318 ? 126.837 2.666 -131.107 1.00 74.00 318 LEU A N 1
ATOM 2616 C CA . LEU A 1 318 ? 126.744 3.362 -132.400 1.00 74.00 318 LEU A CA 1
ATOM 2617 C C . LEU A 1 318 ? 127.620 4.636 -132.457 1.00 74.00 318 LEU A C 1
ATOM 2619 O O . LEU A 1 318 ? 128.261 4.937 -133.465 1.00 74.00 318 LEU A O 1
ATOM 2623 N N . ASN A 1 319 ? 127.696 5.376 -131.346 1.00 71.56 319 ASN A N 1
ATOM 2624 C CA . ASN A 1 319 ? 128.562 6.549 -131.206 1.00 71.56 319 ASN A CA 1
ATOM 2625 C C . ASN A 1 319 ? 130.060 6.194 -131.190 1.00 71.56 319 ASN A C 1
ATOM 2627 O O . ASN A 1 319 ? 130.878 7.004 -131.634 1.00 71.56 319 ASN A O 1
ATOM 2631 N N . ALA A 1 320 ? 130.444 5.007 -130.707 1.00 72.81 320 ALA A N 1
ATOM 2632 C CA . ALA A 1 320 ? 131.825 4.531 -130.784 1.00 72.81 320 ALA A CA 1
ATOM 2633 C C . ALA A 1 320 ? 132.225 4.194 -132.233 1.00 72.81 320 ALA A C 1
ATOM 2635 O O . ALA A 1 320 ? 133.312 4.578 -132.672 1.00 72.81 320 ALA A O 1
ATOM 2636 N N . GLU A 1 321 ? 131.327 3.568 -133.001 1.00 71.69 321 GLU A N 1
ATOM 2637 C CA . GLU A 1 321 ? 131.525 3.276 -134.429 1.00 71.69 321 GLU A CA 1
ATOM 2638 C C . GLU A 1 321 ? 131.661 4.560 -135.265 1.00 71.69 321 GLU A C 1
ATOM 2640 O O . GLU A 1 321 ? 132.600 4.694 -136.055 1.00 71.69 321 GLU A O 1
ATOM 2645 N N . LEU A 1 322 ? 130.802 5.562 -135.028 1.00 65.12 322 LEU A N 1
ATOM 2646 C CA . LEU A 1 322 ? 130.930 6.896 -135.634 1.00 65.12 322 LEU A CA 1
ATOM 2647 C C . LEU A 1 322 ? 132.280 7.559 -135.313 1.00 65.12 322 LEU A C 1
ATOM 2649 O O . LEU A 1 322 ? 132.899 8.166 -136.189 1.00 65.12 322 LEU A O 1
ATOM 2653 N N . LYS A 1 323 ? 132.785 7.404 -134.083 1.00 68.00 323 LYS A N 1
ATOM 2654 C CA . LYS A 1 323 ? 134.098 7.938 -133.681 1.00 68.00 323 LYS A CA 1
ATOM 2655 C C . LYS A 1 323 ? 135.268 7.261 -134.397 1.00 68.00 323 LYS A C 1
ATOM 2657 O O . LYS A 1 323 ? 136.266 7.927 -134.671 1.00 68.00 323 LYS A O 1
ATOM 2662 N N . ALA A 1 324 ? 135.152 5.971 -134.713 1.00 66.25 324 ALA A N 1
ATOM 2663 C CA . ALA A 1 324 ? 136.131 5.264 -135.535 1.00 66.25 324 ALA A CA 1
ATOM 2664 C C . ALA A 1 324 ? 136.073 5.732 -137.000 1.00 66.25 324 ALA A C 1
ATOM 2666 O O . ALA A 1 324 ? 137.114 6.001 -137.599 1.00 66.25 324 ALA A O 1
ATOM 2667 N N . LYS A 1 325 ? 134.864 5.902 -137.552 1.00 63.56 325 LYS A N 1
ATOM 2668 C CA . LYS A 1 325 ? 134.649 6.319 -138.945 1.00 63.56 325 LYS A CA 1
ATOM 2669 C C . LYS A 1 325 ? 135.183 7.728 -139.232 1.00 63.56 325 LYS A C 1
ATOM 2671 O O . LYS A 1 325 ? 135.981 7.897 -140.152 1.00 63.56 325 LYS A O 1
ATOM 2676 N N . ASN A 1 326 ? 134.858 8.702 -138.379 1.00 62.38 326 ASN A N 1
ATOM 2677 C CA . ASN A 1 326 ? 135.307 10.093 -138.528 1.00 62.38 326 ASN A CA 1
ATOM 2678 C C . ASN A 1 326 ? 136.842 10.244 -138.487 1.00 62.38 326 ASN A C 1
ATOM 2680 O O . ASN A 1 326 ? 137.378 11.223 -139.003 1.00 62.38 326 ASN A O 1
ATOM 2684 N N . LYS A 1 327 ? 137.567 9.290 -137.882 1.00 66.19 327 LYS A N 1
ATOM 2685 C CA . LYS A 1 327 ? 139.036 9.307 -137.869 1.00 66.19 327 LYS A CA 1
ATOM 2686 C C . LYS A 1 327 ? 139.646 8.893 -139.215 1.00 66.19 327 LYS A C 1
ATOM 2688 O O . LYS A 1 327 ? 140.731 9.354 -139.536 1.00 66.19 327 LYS A O 1
ATOM 2693 N N . ILE A 1 328 ? 138.948 8.080 -140.011 1.00 64.44 328 ILE A N 1
ATOM 2694 C CA . ILE A 1 328 ? 139.419 7.626 -141.330 1.00 64.44 328 ILE A CA 1
ATOM 2695 C C . ILE A 1 328 ? 139.198 8.716 -142.392 1.00 64.44 328 ILE A C 1
ATOM 2697 O O . ILE A 1 328 ? 140.086 8.974 -143.201 1.00 64.44 328 ILE A O 1
ATOM 2701 N N . GLU A 1 329 ? 138.059 9.416 -142.356 1.00 57.47 329 GLU A N 1
ATOM 2702 C CA . GLU A 1 329 ? 137.774 10.524 -143.289 1.00 57.47 329 GLU A CA 1
ATOM 2703 C C . GLU A 1 329 ? 138.688 11.745 -143.056 1.00 57.47 329 GLU A C 1
ATOM 2705 O O . GLU A 1 329 ? 139.051 12.439 -144.009 1.00 57.47 329 GLU A O 1
ATOM 2710 N N . SER A 1 330 ? 139.137 11.975 -141.813 1.00 59.88 330 SER A N 1
ATOM 2711 C CA . SER A 1 330 ? 140.089 13.049 -141.483 1.00 59.88 330 SER A CA 1
ATOM 2712 C C . SER A 1 330 ? 141.431 12.900 -142.212 1.00 59.88 330 SER A C 1
ATOM 2714 O O . SER A 1 330 ? 141.973 13.894 -142.693 1.00 59.88 330 SER A O 1
ATOM 2716 N N . ASP A 1 331 ? 141.949 11.674 -142.324 1.00 58.75 331 ASP A N 1
ATOM 2717 C CA . ASP A 1 331 ? 143.251 11.403 -142.949 1.00 58.75 331 ASP A CA 1
ATOM 2718 C C . ASP A 1 331 ? 143.182 11.443 -144.494 1.00 58.75 331 ASP A C 1
ATOM 2720 O O . ASP A 1 331 ? 144.202 11.637 -145.156 1.00 58.75 331 ASP A O 1
ATOM 2724 N N . GLN A 1 332 ? 141.986 11.325 -145.092 1.00 61.75 332 GLN A N 1
ATOM 2725 C CA . GLN A 1 332 ? 141.789 11.532 -146.535 1.00 61.75 332 GLN A CA 1
ATOM 2726 C C . GLN A 1 332 ? 141.707 13.022 -146.908 1.00 61.75 332 GLN A C 1
ATOM 2728 O O . GLN A 1 332 ? 142.299 13.441 -147.907 1.00 61.75 332 GLN A O 1
ATOM 2733 N N . LEU A 1 333 ? 141.009 13.838 -146.110 1.00 58.47 333 LEU A N 1
ATOM 2734 C CA . LEU A 1 333 ? 140.691 15.228 -146.466 1.00 58.47 333 LEU A CA 1
ATOM 2735 C C . LEU A 1 333 ? 141.915 16.153 -146.571 1.00 58.47 333 LEU A C 1
ATOM 2737 O O . LEU A 1 333 ? 141.969 16.978 -147.486 1.00 58.47 333 LEU A O 1
ATOM 2741 N N . ASP A 1 334 ? 142.930 16.008 -145.712 1.00 60.31 334 ASP A N 1
ATOM 2742 C CA . ASP A 1 334 ? 144.161 16.814 -145.831 1.00 60.31 334 ASP A CA 1
ATOM 2743 C C . ASP A 1 334 ? 144.993 16.451 -147.085 1.00 60.31 334 ASP A C 1
ATOM 2745 O O . ASP A 1 334 ? 145.724 17.298 -147.607 1.00 60.31 334 ASP A O 1
ATOM 2749 N N . GLY A 1 335 ? 144.816 15.248 -147.649 1.00 62.81 335 GLY A N 1
ATOM 2750 C CA . GLY A 1 335 ? 145.395 14.863 -148.941 1.00 62.81 335 GLY A CA 1
ATOM 2751 C C . GLY A 1 335 ? 144.736 15.560 -150.141 1.00 62.81 335 GLY A C 1
ATOM 2752 O O . GLY A 1 335 ? 145.415 15.935 -151.101 1.00 62.81 335 GLY A O 1
ATOM 2753 N N . GLU A 1 336 ? 143.421 15.788 -150.090 1.00 60.34 336 GLU A N 1
ATOM 2754 C CA . GLU A 1 336 ? 142.675 16.467 -151.163 1.00 60.34 336 GLU A CA 1
ATOM 2755 C C . GLU A 1 336 ? 142.805 17.993 -151.098 1.00 60.34 336 GLU A C 1
ATOM 2757 O O . GLU A 1 336 ? 142.914 18.665 -152.127 1.00 60.34 336 GLU A O 1
ATOM 2762 N N . LYS A 1 337 ? 142.917 18.545 -149.889 1.00 63.38 337 LYS A N 1
ATOM 2763 C CA . LYS A 1 337 ? 143.202 19.962 -149.616 1.00 63.38 337 LYS A CA 1
ATOM 2764 C C . LYS A 1 337 ? 144.456 20.462 -150.349 1.00 63.38 337 LYS A C 1
ATOM 2766 O O . LYS A 1 337 ? 144.453 21.563 -150.901 1.00 63.38 337 LYS A O 1
ATOM 2771 N N . LEU A 1 338 ? 145.495 19.623 -150.450 1.00 62.75 338 LEU A N 1
ATOM 2772 C CA . LEU A 1 338 ? 146.728 19.929 -151.189 1.00 62.75 338 LEU A CA 1
ATOM 2773 C C . LEU A 1 338 ? 146.546 19.945 -152.725 1.00 62.75 338 LEU A C 1
ATOM 2775 O O . LEU A 1 338 ? 147.324 20.593 -153.428 1.00 62.75 338 LEU A O 1
ATOM 2779 N N . LYS A 1 339 ? 145.523 19.258 -153.262 1.00 63.69 339 LYS A N 1
ATOM 2780 C CA . LYS A 1 339 ? 145.127 19.328 -154.684 1.00 63.69 339 LYS A CA 1
ATOM 2781 C C . LYS A 1 339 ? 144.278 20.566 -154.968 1.00 63.69 339 LYS A C 1
ATOM 2783 O O . LYS A 1 339 ? 144.590 21.312 -155.895 1.00 63.69 339 LYS A O 1
ATOM 2788 N N . ILE A 1 340 ? 143.245 20.806 -154.160 1.00 60.56 340 ILE A N 1
ATOM 2789 C CA . ILE A 1 340 ? 142.289 21.908 -154.364 1.00 60.56 340 ILE A CA 1
ATOM 2790 C C . ILE A 1 340 ? 143.001 23.271 -154.304 1.00 60.56 340 ILE A C 1
ATOM 2792 O O . ILE A 1 340 ? 142.707 24.160 -155.103 1.00 60.56 340 ILE A O 1
ATOM 2796 N N . GLN A 1 341 ? 144.032 23.413 -153.461 1.00 60.62 341 GLN A N 1
ATOM 2797 C CA . GLN A 1 341 ? 144.847 24.632 -153.386 1.00 60.62 341 GLN A CA 1
ATOM 2798 C C . GLN A 1 341 ? 145.605 24.977 -154.690 1.00 60.62 341 GLN A C 1
ATOM 2800 O O . GLN A 1 341 ? 146.019 26.125 -154.854 1.00 60.62 341 GLN A O 1
ATOM 2805 N N . LYS A 1 342 ? 145.765 24.037 -155.639 1.00 59.50 342 LYS A N 1
ATOM 2806 C CA . LYS A 1 342 ? 146.251 24.349 -156.999 1.00 59.50 342 LYS A CA 1
ATOM 2807 C C . LYS A 1 342 ? 145.134 24.892 -157.895 1.00 59.50 342 LYS A C 1
ATOM 2809 O O . LYS A 1 342 ? 145.314 25.952 -158.486 1.00 59.50 342 LYS A O 1
ATOM 2814 N N . GLN A 1 343 ? 143.973 24.236 -157.917 1.00 62.41 343 GLN A N 1
ATOM 2815 C CA . GLN A 1 343 ? 142.818 24.644 -158.737 1.00 62.41 343 GLN A CA 1
ATOM 2816 C C . GLN A 1 343 ? 142.252 26.018 -158.330 1.00 62.41 343 GLN A C 1
ATOM 2818 O O . GLN A 1 343 ? 141.755 26.764 -159.173 1.00 62.41 343 GLN A O 1
ATOM 2823 N N . ILE A 1 344 ? 142.403 26.404 -157.056 1.00 60.44 344 ILE A N 1
ATOM 2824 C CA . ILE A 1 344 ? 142.070 27.745 -156.541 1.00 60.44 344 ILE A CA 1
ATOM 2825 C C . ILE A 1 344 ? 142.840 28.875 -157.258 1.00 60.44 344 ILE A C 1
ATOM 2827 O O . ILE A 1 344 ? 142.344 29.999 -157.307 1.00 60.44 344 ILE A O 1
ATOM 2831 N N . ASN A 1 345 ? 144.011 28.609 -157.850 1.00 58.47 345 ASN A N 1
ATOM 2832 C CA . ASN A 1 345 ? 144.742 29.610 -158.638 1.00 58.47 345 ASN A CA 1
ATOM 2833 C C . ASN A 1 345 ? 144.275 29.703 -160.102 1.00 58.47 345 ASN A C 1
ATOM 2835 O O . ASN A 1 345 ? 144.546 30.709 -160.749 1.00 58.47 345 ASN A O 1
ATOM 2839 N N . GLU A 1 346 ? 143.571 28.692 -160.615 1.00 57.12 346 GLU A N 1
ATOM 2840 C CA . GLU A 1 346 ? 143.102 28.632 -162.007 1.00 57.12 346 GLU A CA 1
ATOM 2841 C C . GLU A 1 346 ? 141.673 29.193 -162.120 1.00 57.12 346 GLU A C 1
ATOM 2843 O O . GLU A 1 346 ? 141.426 30.120 -162.891 1.00 57.12 346 GLU A O 1
ATOM 2848 N N . LEU A 1 347 ? 140.757 28.752 -161.246 1.00 57.75 347 LEU A N 1
ATOM 2849 C CA . LEU A 1 347 ? 139.363 29.233 -161.202 1.00 57.75 347 LEU A CA 1
ATOM 2850 C C . LEU A 1 347 ? 139.215 30.695 -160.739 1.00 57.75 347 LEU A C 1
ATOM 2852 O O . LEU A 1 347 ? 138.152 31.300 -160.895 1.00 57.75 347 LEU A O 1
ATOM 2856 N N . LYS A 1 348 ? 140.291 31.303 -160.221 1.00 60.72 348 LYS A N 1
ATOM 2857 C CA . LYS A 1 348 ? 140.344 32.728 -159.854 1.00 60.72 348 LYS A CA 1
ATOM 2858 C C . LYS A 1 348 ? 140.200 33.677 -161.057 1.00 60.72 348 LYS A C 1
ATOM 2860 O O . LYS A 1 348 ? 139.958 34.863 -160.850 1.00 60.72 348 LYS A O 1
ATOM 2865 N N . ASN A 1 349 ? 140.311 33.165 -162.286 1.00 52.59 349 ASN A N 1
ATOM 2866 C CA . ASN A 1 349 ? 140.163 33.948 -163.514 1.00 52.59 349 ASN A CA 1
ATOM 2867 C C . ASN A 1 349 ? 138.743 33.938 -164.120 1.00 52.59 349 ASN A C 1
ATOM 2869 O O . ASN A 1 349 ? 138.465 34.791 -164.958 1.00 52.59 349 ASN A O 1
ATOM 2873 N N . GLU A 1 350 ? 137.839 33.029 -163.721 1.00 51.75 350 GLU A N 1
ATOM 2874 C CA . GLU A 1 350 ? 136.551 32.841 -164.425 1.00 51.75 350 GLU A CA 1
ATOM 2875 C C . GLU A 1 350 ? 135.324 33.408 -163.690 1.00 51.75 350 GLU A C 1
ATOM 2877 O O . GLU A 1 350 ? 134.484 34.059 -164.311 1.00 51.75 350 GLU A O 1
ATOM 2882 N N . CYS A 1 351 ? 135.208 33.244 -162.367 1.00 42.34 351 CYS A N 1
ATOM 2883 C CA . CYS A 1 351 ? 133.988 33.605 -161.620 1.00 42.34 351 CYS A CA 1
ATOM 2884 C C . CYS A 1 351 ? 133.812 35.112 -161.315 1.00 42.34 351 CYS A C 1
ATOM 2886 O O . CYS A 1 351 ? 133.227 35.487 -160.301 1.00 42.34 351 CYS A O 1
ATOM 2888 N N . SER A 1 352 ? 134.251 35.988 -162.221 1.00 48.16 352 SER A N 1
ATOM 2889 C CA . SER A 1 352 ? 134.025 37.445 -162.169 1.00 48.16 352 SER A CA 1
ATOM 2890 C C . SER A 1 352 ? 132.653 37.880 -162.727 1.00 48.16 352 SER A C 1
ATOM 2892 O O . SER A 1 352 ? 132.434 39.068 -162.946 1.00 48.16 352 SER A O 1
ATOM 2894 N N . VAL A 1 353 ? 131.753 36.932 -163.029 1.00 52.31 353 VAL A N 1
ATOM 2895 C CA . VAL A 1 353 ? 130.654 37.125 -164.006 1.00 52.31 353 VAL A CA 1
ATOM 2896 C C . VAL A 1 353 ? 129.234 37.022 -163.412 1.00 52.31 353 VAL A C 1
ATOM 2898 O O . VAL A 1 353 ? 128.294 37.518 -164.024 1.00 52.31 353 VAL A O 1
ATOM 2901 N N . LEU A 1 354 ? 129.048 36.426 -162.227 1.00 40.31 354 LEU A N 1
ATOM 2902 C CA . LEU A 1 354 ? 127.731 36.217 -161.590 1.00 40.31 354 LEU A CA 1
ATOM 2903 C C . LEU A 1 354 ? 127.867 36.376 -160.063 1.00 40.31 354 LEU A C 1
ATOM 2905 O O . LEU A 1 354 ? 128.545 35.568 -159.437 1.00 40.31 354 LEU A O 1
ATOM 2909 N N . GLN A 1 355 ? 127.324 37.357 -159.336 1.00 38.94 355 GLN A N 1
ATOM 2910 C CA . GLN A 1 355 ? 126.422 38.491 -159.601 1.00 38.94 355 GLN A CA 1
ATOM 2911 C C . GLN A 1 355 ? 124.992 38.164 -160.085 1.00 38.94 355 GLN A C 1
ATOM 2913 O O . GLN A 1 355 ? 124.783 37.744 -161.215 1.00 38.94 355 GLN A O 1
ATOM 2918 N N . SER A 1 356 ? 124.005 38.487 -159.228 1.00 33.97 356 SER A N 1
ATOM 2919 C CA . SER A 1 356 ? 122.554 38.243 -159.397 1.00 33.97 356 SER A CA 1
ATOM 2920 C C . SER A 1 356 ? 122.172 36.743 -159.391 1.00 33.97 356 SER A C 1
ATOM 2922 O O . SER A 1 356 ? 122.913 35.909 -159.883 1.00 33.97 356 SER A O 1
ATOM 2924 N N . THR A 1 357 ? 121.055 36.274 -158.819 1.00 38.41 357 THR A N 1
ATOM 2925 C CA . THR A 1 357 ? 119.796 36.921 -158.375 1.00 38.41 357 THR A CA 1
ATOM 2926 C C . THR A 1 357 ? 119.235 36.060 -157.205 1.00 38.41 357 THR A C 1
ATOM 2928 O O . THR A 1 357 ? 119.377 34.847 -157.256 1.00 38.41 357 THR A O 1
ATOM 2931 N N . LEU A 1 358 ? 118.777 36.628 -156.072 1.00 35.41 358 LEU A N 1
ATOM 2932 C CA . LEU A 1 358 ? 117.344 36.763 -155.685 1.00 35.41 358 LEU A CA 1
ATOM 2933 C C . LEU A 1 358 ? 116.613 35.423 -155.370 1.00 35.41 358 LEU A C 1
ATOM 2935 O O . LEU A 1 358 ? 116.691 34.496 -156.155 1.00 35.41 358 LEU A O 1
ATOM 2939 N N . GLY A 1 359 ? 115.842 35.221 -154.288 1.00 35.47 359 GLY A N 1
ATOM 2940 C CA . GLY A 1 359 ? 115.373 36.099 -153.198 1.00 35.47 359 GLY A CA 1
ATOM 2941 C C . GLY A 1 359 ? 113.854 36.381 -153.264 1.00 35.47 359 GLY A C 1
ATOM 2942 O O . GLY A 1 359 ? 113.411 36.874 -154.292 1.00 35.47 359 GLY A O 1
ATOM 2943 N N . LYS A 1 360 ? 113.097 36.174 -152.159 1.00 33.78 360 LYS A N 1
ATOM 2944 C CA . LYS A 1 360 ? 111.601 36.214 -151.981 1.00 33.78 360 LYS A CA 1
ATOM 2945 C C . LYS A 1 360 ? 110.934 34.818 -151.985 1.00 33.78 360 LYS A C 1
ATOM 2947 O O . LYS A 1 360 ? 111.345 33.984 -152.776 1.00 33.78 360 LYS A O 1
ATOM 2952 N N . LYS A 1 361 ? 109.855 34.544 -151.224 1.00 38.72 361 LYS A N 1
ATOM 2953 C CA . LYS A 1 361 ? 109.388 35.059 -149.901 1.00 38.72 361 LYS A CA 1
ATOM 2954 C C . LYS A 1 361 ? 108.265 34.139 -149.341 1.00 38.72 361 LYS A C 1
ATOM 2956 O O . LYS A 1 361 ? 107.696 33.367 -150.101 1.00 38.72 361 LYS A O 1
ATOM 2961 N N . ASN A 1 362 ? 107.920 34.273 -148.054 1.00 36.00 362 ASN A N 1
ATOM 2962 C CA . ASN A 1 362 ? 106.866 33.504 -147.348 1.00 36.00 362 ASN A CA 1
ATOM 2963 C C . ASN A 1 362 ? 105.486 34.206 -147.335 1.00 36.00 362 ASN A C 1
ATOM 2965 O O . ASN A 1 362 ? 105.477 35.438 -147.372 1.00 36.00 362 ASN A O 1
ATOM 2969 N N . LEU A 1 363 ? 104.394 33.430 -147.142 1.00 38.34 363 LEU A N 1
ATOM 2970 C CA . LEU A 1 363 ? 103.210 33.578 -146.228 1.00 38.34 363 LEU A CA 1
ATOM 2971 C C . LEU A 1 363 ? 102.121 32.514 -146.616 1.00 38.34 363 LEU A C 1
ATOM 2973 O O . LEU A 1 363 ? 102.376 31.794 -147.577 1.00 38.34 363 LEU A O 1
ATOM 2977 N N . GLU A 1 364 ? 100.985 32.223 -145.940 1.00 32.56 364 GLU A N 1
ATOM 2978 C CA . GLU A 1 364 ? 100.071 32.957 -145.014 1.00 32.56 364 GLU A CA 1
ATOM 2979 C C . GLU A 1 364 ? 99.119 31.996 -144.201 1.00 32.56 364 GLU A C 1
ATOM 2981 O O . GLU A 1 364 ? 99.145 30.795 -144.470 1.00 32.56 364 GLU A O 1
ATOM 2986 N N . ILE A 1 365 ? 98.291 32.465 -143.225 1.00 38.19 365 ILE A N 1
ATOM 2987 C CA . ILE A 1 365 ? 97.350 31.671 -142.345 1.00 38.19 365 ILE A CA 1
ATOM 2988 C C . ILE A 1 365 ? 96.125 32.518 -141.841 1.00 38.19 365 ILE A C 1
ATOM 2990 O O . ILE A 1 365 ? 96.389 33.630 -141.400 1.00 38.19 365 ILE A O 1
ATOM 2994 N N . GLU A 1 366 ? 94.854 32.012 -141.768 1.00 34.28 366 GLU A N 1
ATOM 2995 C CA . GLU A 1 366 ? 93.642 32.726 -141.197 1.00 34.28 366 GLU A CA 1
ATOM 2996 C C . GLU A 1 366 ? 92.377 31.904 -140.672 1.00 34.28 366 GLU A C 1
ATOM 2998 O O . GLU A 1 366 ? 91.938 30.963 -141.323 1.00 34.28 366 GLU A O 1
ATOM 3003 N N . GLN A 1 367 ? 91.771 32.345 -139.527 1.00 34.62 367 GLN A N 1
ATOM 3004 C CA . GLN A 1 367 ? 90.339 32.639 -139.073 1.00 34.62 367 GLN A CA 1
ATOM 3005 C C . GLN A 1 367 ? 89.021 31.723 -138.949 1.00 34.62 367 GLN A C 1
ATOM 3007 O O . GLN A 1 367 ? 88.420 31.350 -139.950 1.00 34.62 367 GLN A O 1
ATOM 3012 N N . LEU A 1 368 ? 88.433 31.656 -137.701 1.00 38.78 368 LEU A N 1
ATOM 3013 C CA . LEU A 1 368 ? 87.036 31.979 -137.126 1.00 38.78 368 LEU A CA 1
ATOM 3014 C C . LEU A 1 368 ? 85.643 31.187 -137.193 1.00 38.78 368 LEU A C 1
ATOM 3016 O O . LEU A 1 368 ? 85.345 30.556 -138.202 1.00 38.78 368 LEU A O 1
ATOM 3020 N N . LYS A 1 369 ? 84.732 31.440 -136.163 1.00 37.91 369 LYS A N 1
ATOM 3021 C CA . LYS A 1 369 ? 83.184 31.374 -135.994 1.00 37.91 369 LYS A CA 1
ATOM 3022 C C . LYS A 1 369 ? 82.560 30.335 -134.970 1.00 37.91 369 LYS A C 1
ATOM 3024 O O . LYS A 1 369 ? 83.289 29.396 -134.685 1.00 37.91 369 LYS A O 1
ATOM 3029 N N . SER A 1 370 ? 81.313 30.296 -134.373 1.00 38.41 370 SER A N 1
ATOM 3030 C CA . SER A 1 370 ? 80.072 31.127 -133.997 1.00 38.41 370 SER A CA 1
ATOM 3031 C C . SER A 1 370 ? 79.120 30.291 -133.004 1.00 38.41 370 SER A C 1
ATOM 3033 O O . SER A 1 370 ? 79.629 29.262 -132.576 1.00 38.41 370 SER A O 1
ATOM 3035 N N . GLN A 1 371 ? 77.843 30.491 -132.508 1.00 39.59 371 GLN A N 1
ATOM 3036 C CA . GLN A 1 371 ? 76.621 31.375 -132.695 1.00 39.59 371 GLN A CA 1
ATOM 3037 C C . GLN A 1 371 ? 75.591 31.532 -131.455 1.00 39.59 371 GLN A C 1
ATOM 3039 O O . GLN A 1 371 ? 76.049 31.998 -130.418 1.00 39.59 371 GLN A O 1
ATOM 3044 N N . ASN A 1 372 ? 74.235 31.270 -131.515 1.00 33.31 372 ASN A N 1
ATOM 3045 C CA . ASN A 1 372 ? 73.102 31.782 -130.606 1.00 33.31 372 ASN A CA 1
ATOM 3046 C C 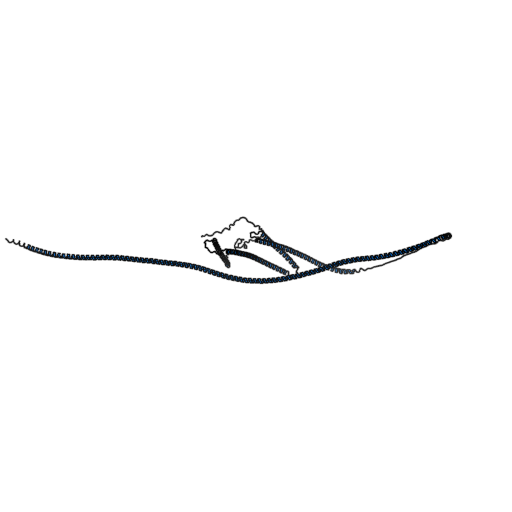. ASN A 1 372 ? 71.861 30.787 -130.354 1.00 33.31 372 ASN A C 1
ATOM 3048 O O . ASN A 1 372 ? 72.041 29.653 -130.781 1.00 33.31 372 ASN A O 1
ATOM 3052 N N . LEU A 1 373 ? 70.611 30.983 -129.769 1.00 32.56 373 LEU A N 1
ATOM 3053 C CA . LEU A 1 373 ? 69.693 32.059 -129.174 1.00 32.56 373 LEU A CA 1
ATOM 3054 C C . LEU A 1 373 ? 68.340 31.518 -128.464 1.00 32.56 373 LEU A C 1
ATOM 3056 O O . LEU A 1 373 ? 67.957 30.395 -128.767 1.00 32.56 373 LEU A O 1
ATOM 3060 N N . GLU A 1 374 ? 67.582 32.336 -127.656 1.00 30.27 374 GLU A N 1
ATOM 3061 C CA . GLU A 1 374 ? 66.083 32.393 -127.268 1.00 30.27 374 GLU A CA 1
ATOM 3062 C C . GLU A 1 374 ? 65.331 31.332 -126.345 1.00 30.27 374 GLU A C 1
ATOM 3064 O O . GLU A 1 374 ? 65.981 30.349 -126.015 1.00 30.27 374 GLU A O 1
ATOM 3069 N N . SER A 1 375 ? 64.054 31.361 -125.795 1.00 29.70 375 SER A N 1
ATOM 3070 C CA . SER A 1 375 ? 62.739 32.165 -125.705 1.00 29.70 375 SER A CA 1
ATOM 3071 C C . SER A 1 375 ? 61.774 31.607 -124.533 1.00 29.70 375 SER A C 1
ATOM 3073 O O . SER A 1 375 ? 62.255 30.672 -123.899 1.00 29.70 375 SER A O 1
ATOM 3075 N N . VAL A 1 376 ? 60.480 31.906 -124.112 1.00 26.95 376 VAL A N 1
ATOM 3076 C CA . VAL A 1 376 ? 59.410 33.008 -124.072 1.00 26.95 376 VAL A CA 1
ATOM 3077 C C . VAL A 1 376 ? 58.052 32.652 -123.270 1.00 26.95 376 VAL A C 1
ATOM 3079 O O . VAL A 1 376 ? 57.609 31.517 -123.382 1.00 26.95 376 VAL A O 1
ATOM 3082 N N . ASN A 1 377 ? 57.349 33.614 -122.571 1.00 28.61 377 ASN A N 1
ATOM 3083 C CA . ASN A 1 377 ? 55.893 33.769 -122.064 1.00 28.61 377 ASN A CA 1
ATOM 3084 C C . ASN A 1 377 ? 55.104 32.721 -121.160 1.00 28.61 377 ASN A C 1
ATOM 3086 O O . ASN A 1 377 ? 55.601 31.616 -121.000 1.00 28.61 377 ASN A O 1
ATOM 3090 N N . GLY A 1 378 ? 53.886 32.915 -120.527 1.00 28.64 378 GLY A N 1
ATOM 3091 C CA . GLY A 1 378 ? 52.928 34.055 -120.201 1.00 28.64 378 GLY A CA 1
ATOM 3092 C C . GLY A 1 378 ? 51.445 33.703 -119.689 1.00 28.64 378 GLY A C 1
ATOM 3093 O O . GLY A 1 378 ? 51.050 32.550 -119.819 1.00 28.64 378 GLY A O 1
ATOM 3094 N N . ASP A 1 379 ? 50.620 34.688 -119.192 1.00 32.97 379 ASP A N 1
ATOM 3095 C CA . ASP A 1 379 ? 49.088 34.828 -119.091 1.00 32.97 379 ASP A CA 1
ATOM 3096 C C . ASP A 1 379 ? 48.198 34.757 -117.757 1.00 32.97 379 ASP A C 1
ATOM 3098 O O . ASP A 1 379 ? 48.677 34.348 -116.703 1.00 32.97 379 ASP A O 1
ATOM 3102 N N . SER A 1 380 ? 46.910 35.241 -117.764 1.00 41.69 380 SER A N 1
ATOM 3103 C CA . SER A 1 380 ? 46.071 35.723 -116.588 1.00 41.69 380 SER A CA 1
ATOM 3104 C C . SER A 1 380 ? 44.551 35.319 -116.495 1.00 41.69 380 SER A C 1
ATOM 3106 O O . SER A 1 380 ? 43.930 35.072 -117.533 1.00 41.69 380 SER A O 1
ATOM 3108 N N . LYS A 1 381 ? 43.894 35.301 -115.286 1.00 41.03 381 LYS A N 1
ATOM 3109 C CA . LYS A 1 381 ? 42.405 35.093 -115.127 1.00 41.03 381 LYS A CA 1
ATOM 3110 C C . LYS A 1 381 ? 41.660 35.353 -113.764 1.00 41.03 381 LYS A C 1
ATOM 3112 O O . LYS A 1 381 ? 40.839 34.526 -113.368 1.00 41.03 381 LYS A O 1
ATOM 3117 N N . GLU A 1 382 ? 41.811 36.487 -113.057 1.00 51.31 382 GLU A N 1
ATOM 3118 C CA . GLU A 1 382 ? 41.263 36.632 -111.669 1.00 51.31 382 GLU A CA 1
ATOM 3119 C C . GLU A 1 382 ? 40.448 37.914 -111.328 1.00 51.31 382 GLU A C 1
ATOM 3121 O O . GLU A 1 382 ? 40.812 38.668 -110.433 1.00 51.31 382 GLU A O 1
ATOM 3126 N N . LEU A 1 383 ? 39.306 38.172 -111.996 1.00 47.12 383 LEU A N 1
ATOM 3127 C CA . LEU A 1 383 ? 38.443 39.340 -111.664 1.00 47.12 383 LEU A CA 1
ATOM 3128 C C . LEU A 1 383 ? 36.927 39.061 -111.524 1.00 47.12 383 LEU A C 1
ATOM 3130 O O . LEU A 1 383 ? 36.223 39.801 -110.840 1.00 47.12 383 LEU A O 1
ATOM 3134 N N . ASN A 1 384 ? 36.404 37.969 -112.094 1.00 50.66 384 ASN A N 1
ATOM 3135 C CA . ASN A 1 384 ? 34.952 37.705 -112.133 1.00 50.66 384 ASN A CA 1
ATOM 3136 C C . ASN A 1 384 ? 34.390 36.888 -110.947 1.00 50.66 384 ASN A C 1
ATOM 3138 O O . ASN A 1 384 ? 33.197 36.597 -110.928 1.00 50.66 384 ASN A O 1
ATOM 3142 N N . ARG A 1 385 ? 35.204 36.518 -109.945 1.00 56.19 385 ARG A N 1
ATOM 3143 C CA . ARG A 1 385 ? 34.747 35.719 -108.782 1.00 56.19 385 ARG A CA 1
ATOM 3144 C C . ARG A 1 385 ? 34.144 36.536 -107.631 1.00 56.19 385 ARG A C 1
ATOM 3146 O O . ARG A 1 385 ? 33.346 35.996 -106.873 1.00 56.19 385 ARG A O 1
ATOM 3153 N N . LEU A 1 386 ? 34.483 37.820 -107.497 1.00 51.03 386 LEU A N 1
ATOM 3154 C CA . LEU A 1 386 ? 34.198 38.588 -106.272 1.00 51.03 386 LEU A CA 1
ATOM 3155 C C . LEU A 1 386 ? 32.747 39.087 -106.127 1.00 51.03 386 LEU A C 1
ATOM 3157 O O . LEU A 1 386 ? 32.310 39.348 -105.011 1.00 51.03 386 LEU A O 1
ATOM 3161 N N . LYS A 1 387 ? 31.963 39.182 -107.211 1.00 54.12 387 LYS A N 1
ATOM 3162 C CA . LYS A 1 387 ? 30.570 39.677 -107.140 1.00 54.12 387 LYS A CA 1
ATOM 3163 C C . LYS A 1 387 ? 29.540 38.667 -106.614 1.00 54.12 387 LYS A C 1
ATOM 3165 O O . LYS A 1 387 ? 28.436 39.078 -106.291 1.00 54.12 387 LYS A O 1
ATOM 3170 N N . ALA A 1 388 ? 29.881 37.381 -106.509 1.00 57.19 388 ALA A N 1
ATOM 3171 C CA . ALA A 1 388 ? 28.958 36.338 -106.041 1.00 57.19 388 ALA A CA 1
ATOM 3172 C C . ALA A 1 388 ? 29.030 36.061 -104.522 1.00 57.19 388 ALA A C 1
ATOM 3174 O O . ALA A 1 388 ? 28.216 35.300 -104.005 1.00 57.19 388 ALA A O 1
ATOM 3175 N N . LEU A 1 389 ? 29.999 36.652 -103.813 1.00 56.16 389 LEU A N 1
ATOM 3176 C CA . LEU A 1 389 ? 30.163 36.491 -102.361 1.00 56.16 389 LEU A CA 1
ATOM 3177 C C . LEU A 1 389 ? 29.275 37.470 -101.574 1.00 56.16 389 LEU A C 1
ATOM 3179 O O . LEU A 1 389 ? 28.547 37.052 -100.679 1.00 56.16 389 LEU A O 1
ATOM 3183 N N . LEU A 1 390 ? 29.238 38.739 -101.995 1.00 54.91 390 LEU A N 1
ATOM 3184 C CA . LEU A 1 390 ? 28.627 39.845 -101.244 1.00 54.91 390 LEU A CA 1
ATOM 3185 C C . LEU A 1 390 ? 27.132 39.652 -100.901 1.00 54.91 390 LEU A C 1
ATOM 3187 O O . LEU A 1 390 ? 26.680 40.048 -99.828 1.00 54.91 390 LEU A O 1
ATOM 3191 N N . GLU A 1 391 ? 26.358 39.036 -101.800 1.00 57.00 391 GLU A N 1
ATOM 3192 C CA . GLU A 1 391 ? 24.931 38.747 -101.574 1.00 57.00 391 GLU A CA 1
ATOM 3193 C C . GLU A 1 391 ? 24.727 37.587 -100.584 1.00 57.00 391 GLU A C 1
ATOM 3195 O O . GLU A 1 391 ? 23.748 37.553 -99.837 1.00 57.00 391 GLU A O 1
ATOM 3200 N N . LYS A 1 392 ? 25.672 36.638 -100.552 1.00 61.09 392 LYS A N 1
ATOM 3201 C CA . LYS A 1 392 ? 25.652 35.495 -99.637 1.00 61.09 392 LYS A CA 1
ATOM 3202 C C . LYS A 1 392 ? 26.003 35.942 -98.219 1.00 61.09 392 LYS A C 1
ATOM 3204 O O . LYS A 1 392 ? 25.300 35.560 -97.283 1.00 61.09 392 LYS A O 1
ATOM 3209 N N . ASP A 1 393 ? 27.006 36.810 -98.091 1.00 57.94 393 ASP A N 1
ATOM 3210 C CA . ASP A 1 393 ? 27.505 37.328 -96.812 1.00 57.94 393 ASP A CA 1
ATOM 3211 C C . ASP A 1 393 ? 26.403 38.030 -95.996 1.00 57.94 393 ASP A C 1
ATOM 3213 O O . ASP A 1 393 ? 26.296 37.811 -94.789 1.00 57.94 393 ASP A O 1
ATOM 3217 N N . ARG A 1 394 ? 25.499 38.778 -96.651 1.00 60.97 394 ARG A N 1
ATOM 3218 C CA . ARG A 1 394 ? 24.314 39.380 -96.006 1.00 60.97 394 ARG A CA 1
ATOM 3219 C C . ARG A 1 394 ? 23.347 38.349 -95.424 1.00 60.97 394 ARG A C 1
ATOM 3221 O O . ARG A 1 394 ? 22.866 38.531 -94.309 1.00 60.97 394 ARG A O 1
ATOM 3228 N N . SER A 1 395 ? 23.078 37.259 -96.146 1.00 64.06 395 SER A N 1
ATOM 3229 C CA . SER A 1 395 ? 22.187 36.197 -95.651 1.00 64.06 395 SER A CA 1
ATOM 3230 C C . SER A 1 395 ? 22.769 35.478 -94.428 1.00 64.06 395 SER A C 1
ATOM 3232 O O . SER A 1 395 ? 22.044 35.171 -93.483 1.00 64.06 395 SER A O 1
ATOM 3234 N N . THR A 1 396 ? 24.092 35.283 -94.396 1.00 67.88 396 THR A N 1
ATOM 3235 C CA . THR A 1 396 ? 24.787 34.737 -93.225 1.00 67.88 396 THR A CA 1
ATOM 3236 C C . THR A 1 396 ? 24.876 35.743 -92.082 1.00 67.88 396 THR A C 1
ATOM 3238 O O . THR A 1 396 ? 24.745 35.337 -90.933 1.00 67.88 396 THR A O 1
ATOM 3241 N N . GLN A 1 397 ? 25.027 37.041 -92.369 1.00 72.00 397 GLN A N 1
ATOM 3242 C CA . GLN A 1 397 ? 25.054 38.087 -91.348 1.00 72.00 397 GLN A CA 1
ATOM 3243 C C . GLN A 1 397 ? 23.739 38.128 -90.559 1.00 72.00 397 GLN A C 1
ATOM 3245 O O . GLN A 1 397 ? 23.782 38.011 -89.340 1.00 72.00 397 GLN A O 1
ATOM 3250 N N . SER A 1 398 ? 22.575 38.193 -91.215 1.00 75.00 398 SER A N 1
ATOM 3251 C CA . SER A 1 398 ? 21.294 38.219 -90.489 1.00 75.00 398 SER A CA 1
ATOM 3252 C C . SER A 1 398 ? 21.002 36.921 -89.723 1.00 75.00 398 SER A C 1
ATOM 3254 O O . SER A 1 398 ? 20.358 36.959 -88.676 1.00 75.00 398 SER A O 1
ATOM 3256 N N . HIS A 1 399 ? 21.507 35.770 -90.185 1.00 75.25 399 HIS A N 1
ATOM 3257 C CA . HIS A 1 399 ? 21.403 34.523 -89.420 1.00 75.25 399 HIS A CA 1
ATOM 3258 C C . HIS A 1 399 ? 22.316 34.527 -88.180 1.00 75.25 399 HIS A C 1
ATOM 3260 O O . HIS A 1 399 ? 21.906 34.044 -87.122 1.00 75.25 399 HIS A O 1
ATOM 3266 N N . LEU A 1 400 ? 23.520 35.101 -88.288 1.00 82.12 400 LEU A N 1
ATOM 3267 C CA . LEU A 1 400 ? 24.430 35.302 -87.159 1.00 82.12 400 LEU A CA 1
ATOM 3268 C C . LEU A 1 400 ? 23.872 36.319 -86.156 1.00 82.12 400 LEU A C 1
ATOM 3270 O O . LEU A 1 400 ? 23.932 36.058 -84.963 1.00 82.12 400 LEU A O 1
ATOM 3274 N N . GLU A 1 401 ? 23.281 37.425 -86.611 1.00 80.94 401 GLU A N 1
ATOM 3275 C CA . GLU A 1 401 ? 22.625 38.424 -85.754 1.00 80.94 401 GLU A CA 1
ATOM 3276 C C . GLU A 1 401 ? 21.468 37.802 -84.955 1.00 80.94 401 GLU A C 1
ATOM 3278 O O . GLU A 1 401 ? 21.408 37.968 -83.737 1.00 80.94 401 GLU A O 1
ATOM 3283 N N . PHE A 1 402 ? 20.613 36.996 -85.598 1.00 84.69 402 PHE A N 1
ATOM 3284 C CA . PHE A 1 402 ? 19.562 36.248 -84.898 1.00 84.69 402 PHE A CA 1
ATOM 3285 C C . PHE A 1 402 ? 20.141 35.251 -83.881 1.00 84.69 402 PHE A C 1
ATOM 3287 O O . PHE A 1 402 ? 19.689 35.206 -82.739 1.00 84.69 402 PHE A O 1
ATOM 3294 N N . ARG A 1 403 ? 21.190 34.498 -84.250 1.00 89.56 403 ARG A N 1
ATOM 3295 C CA . ARG A 1 403 ? 21.829 33.537 -83.334 1.00 89.56 403 ARG A CA 1
ATOM 3296 C C . ARG A 1 403 ? 22.559 34.219 -82.171 1.00 89.56 403 ARG A C 1
ATOM 3298 O O . ARG A 1 403 ? 22.631 33.648 -81.086 1.00 89.56 403 ARG A O 1
ATOM 3305 N N . ILE A 1 404 ? 23.085 35.426 -82.372 1.00 82.75 404 ILE A N 1
ATOM 3306 C CA . ILE A 1 404 ? 23.657 36.256 -81.306 1.00 82.75 404 ILE A CA 1
ATOM 3307 C C . ILE A 1 404 ? 22.553 36.691 -80.340 1.00 82.75 404 ILE A C 1
ATOM 3309 O O . ILE A 1 404 ? 22.762 36.563 -79.139 1.00 82.75 404 ILE A O 1
ATOM 3313 N N . GLN A 1 405 ? 21.374 37.100 -80.827 1.00 85.19 405 GLN A N 1
ATOM 3314 C CA . GLN A 1 405 ? 20.244 37.431 -79.952 1.00 85.19 405 GLN A CA 1
ATOM 3315 C C . GLN A 1 405 ? 19.764 36.215 -79.143 1.00 85.19 405 GLN A C 1
ATOM 3317 O O . GLN A 1 405 ? 19.665 36.322 -77.924 1.00 85.19 405 GLN A O 1
ATOM 3322 N N . GLU A 1 406 ? 19.568 35.047 -79.774 1.00 85.69 406 GLU A N 1
ATOM 3323 C CA . GLU A 1 406 ? 19.229 33.800 -79.059 1.00 85.69 406 GLU A CA 1
ATOM 3324 C C . GLU A 1 406 ? 20.231 33.502 -77.932 1.00 85.69 406 GLU A C 1
ATOM 3326 O O . GLU A 1 406 ? 19.840 33.200 -76.806 1.00 85.69 406 GLU A O 1
ATOM 3331 N N . LEU A 1 407 ? 21.533 33.619 -78.221 1.00 86.44 407 LEU A N 1
ATOM 3332 C CA . LEU A 1 407 ? 22.595 33.411 -77.238 1.00 86.44 407 LEU A CA 1
ATOM 3333 C C . LEU A 1 407 ? 22.626 34.509 -76.163 1.00 86.44 407 LEU A C 1
ATOM 3335 O O . LEU A 1 407 ? 23.017 34.226 -75.033 1.00 86.44 407 LEU A O 1
ATOM 3339 N N . THR A 1 408 ? 22.236 35.748 -76.466 1.00 86.69 408 THR A N 1
ATOM 3340 C CA . THR A 1 408 ? 22.109 36.825 -75.471 1.00 86.69 408 THR A CA 1
ATOM 3341 C C . THR A 1 408 ? 20.946 36.562 -74.515 1.00 86.69 408 THR A C 1
ATOM 3343 O O . THR A 1 408 ? 21.133 36.670 -73.303 1.00 86.69 408 THR A O 1
ATOM 3346 N N . ASP A 1 409 ? 19.793 36.139 -75.031 1.00 87.50 409 ASP A N 1
ATOM 3347 C CA . ASP A 1 409 ? 18.603 35.827 -74.233 1.00 87.50 409 ASP A CA 1
ATOM 3348 C C . ASP A 1 409 ? 18.826 34.567 -73.371 1.00 87.50 409 ASP A C 1
ATOM 3350 O O . ASP A 1 409 ? 18.503 34.548 -72.180 1.00 87.50 409 ASP A O 1
ATOM 3354 N N . GLU A 1 410 ? 19.482 33.540 -73.928 1.00 90.81 410 GLU A N 1
ATOM 3355 C CA . GLU A 1 410 ? 19.910 32.339 -73.198 1.00 90.81 410 GLU A CA 1
ATOM 3356 C C . GLU A 1 410 ? 20.914 32.683 -72.079 1.00 90.81 410 GLU A C 1
ATOM 3358 O O . GLU A 1 410 ? 20.774 32.203 -70.951 1.00 90.81 410 GLU A O 1
ATOM 3363 N N . ASN A 1 411 ? 21.876 33.582 -72.330 1.00 85.94 411 ASN A N 1
ATOM 3364 C CA . ASN A 1 411 ? 22.785 34.080 -71.290 1.00 85.94 411 ASN A CA 1
ATOM 3365 C C . ASN A 1 411 ? 22.071 34.932 -70.225 1.00 85.94 411 ASN A C 1
ATOM 3367 O O . ASN A 1 411 ? 22.457 34.866 -69.057 1.00 85.94 411 ASN A O 1
ATOM 3371 N N . HIS A 1 412 ? 21.036 35.707 -70.572 1.00 89.12 412 HIS A N 1
ATOM 3372 C CA . HIS A 1 412 ? 20.239 36.444 -69.582 1.00 89.12 412 HIS A CA 1
ATOM 3373 C C . HIS A 1 412 ? 19.531 35.476 -68.629 1.00 89.12 412 HIS A C 1
ATOM 3375 O O . HIS A 1 412 ? 19.707 35.566 -67.414 1.00 89.12 412 HIS A O 1
ATOM 3381 N N . TYR A 1 413 ? 18.820 34.488 -69.179 1.00 88.94 413 TYR A N 1
ATOM 3382 C CA . TYR A 1 413 ? 18.127 33.463 -68.400 1.00 88.94 413 TYR A CA 1
ATOM 3383 C C . TYR A 1 413 ? 19.088 32.637 -67.526 1.00 88.94 413 TYR A C 1
ATOM 3385 O O . TYR A 1 413 ? 18.800 32.347 -66.360 1.00 88.94 413 TYR A O 1
ATOM 3393 N N . LEU A 1 414 ? 20.268 32.286 -68.051 1.00 89.00 414 LEU A N 1
ATOM 3394 C CA . LEU A 1 414 ? 21.304 31.606 -67.272 1.00 89.00 414 LEU A CA 1
ATOM 3395 C C . LEU A 1 414 ? 21.841 32.483 -66.133 1.00 89.00 414 LEU A C 1
ATOM 3397 O O . LEU A 1 414 ? 22.014 31.966 -65.030 1.00 89.00 414 LEU A O 1
ATOM 3401 N N . ASN A 1 415 ? 22.047 33.785 -66.352 1.00 87.00 415 ASN A N 1
ATOM 3402 C CA . ASN A 1 415 ? 22.474 34.716 -65.303 1.00 87.00 415 ASN A CA 1
ATOM 3403 C C . ASN A 1 415 ? 21.407 34.902 -64.215 1.00 87.00 415 ASN A C 1
ATOM 3405 O O . ASN A 1 415 ? 21.740 34.818 -63.034 1.00 87.00 415 ASN A O 1
ATOM 3409 N N . GLU A 1 416 ? 20.129 35.059 -64.574 1.00 86.94 416 GLU A N 1
ATOM 3410 C CA . GLU A 1 416 ? 19.025 35.101 -63.600 1.00 86.94 416 GLU A CA 1
ATOM 3411 C C . GLU A 1 416 ? 18.957 33.812 -62.770 1.00 86.94 416 GLU A C 1
ATOM 3413 O O . GLU A 1 416 ? 18.788 33.860 -61.549 1.00 86.94 416 GLU A O 1
ATOM 3418 N N . ARG A 1 417 ? 19.164 32.646 -63.398 1.00 89.62 417 ARG A N 1
ATOM 3419 C CA . ARG A 1 417 ? 19.192 31.358 -62.691 1.00 89.62 417 ARG A CA 1
ATOM 3420 C C . ARG A 1 417 ? 20.429 31.197 -61.801 1.00 89.62 417 ARG A C 1
ATOM 3422 O O . ARG A 1 417 ? 20.320 30.626 -60.717 1.00 89.62 417 ARG A O 1
ATOM 3429 N N . ILE A 1 418 ? 21.592 31.696 -62.223 1.00 83.88 418 ILE A N 1
ATOM 3430 C CA . ILE A 1 418 ? 22.818 31.720 -61.410 1.00 83.88 418 ILE A CA 1
ATOM 3431 C C . ILE A 1 418 ? 22.627 32.626 -60.191 1.00 83.88 418 ILE A C 1
ATOM 3433 O O . ILE A 1 418 ? 22.960 32.213 -59.082 1.00 83.88 418 ILE A O 1
ATOM 3437 N N . GLU A 1 419 ? 22.045 33.811 -60.360 1.00 87.38 419 GLU A N 1
ATOM 3438 C CA . GLU A 1 419 ? 21.820 34.746 -59.257 1.00 87.38 419 GLU A CA 1
ATOM 3439 C C . GLU A 1 419 ? 20.709 34.255 -58.312 1.00 87.38 419 GLU A C 1
ATOM 3441 O O . GLU A 1 419 ? 20.857 34.330 -57.092 1.00 87.38 419 GLU A O 1
ATOM 3446 N N . GLY A 1 420 ? 19.650 33.625 -58.831 1.00 86.56 420 GLY A N 1
ATOM 3447 C CA . GLY A 1 420 ? 18.661 32.911 -58.017 1.00 86.56 420 GLY A CA 1
ATOM 3448 C C . GLY A 1 420 ? 19.295 31.803 -57.164 1.00 86.56 420 GLY A C 1
ATOM 3449 O O . GLY A 1 420 ? 19.078 31.752 -55.951 1.00 86.56 420 GLY A O 1
ATOM 3450 N N . ASN A 1 421 ? 20.155 30.974 -57.766 1.00 85.31 421 ASN A N 1
ATOM 3451 C CA . ASN A 1 421 ? 20.915 29.942 -57.053 1.00 85.31 421 ASN A CA 1
ATOM 3452 C C . ASN A 1 421 ? 21.893 30.537 -56.026 1.00 85.31 421 ASN A C 1
ATOM 3454 O O . ASN A 1 421 ? 22.046 29.978 -54.943 1.00 85.31 421 ASN A O 1
ATOM 3458 N N . ARG A 1 422 ? 22.531 31.675 -56.329 1.00 85.94 422 ARG A N 1
ATOM 3459 C CA . ARG A 1 422 ? 23.440 32.389 -55.418 1.00 85.94 422 ARG A CA 1
ATOM 3460 C C . ARG A 1 422 ? 22.713 32.889 -54.174 1.00 85.94 422 ARG A C 1
ATOM 3462 O O . ARG A 1 422 ? 23.185 32.672 -53.062 1.00 85.94 422 ARG A O 1
ATOM 3469 N N . ASN A 1 423 ? 21.548 33.507 -54.358 1.00 85.62 423 ASN A N 1
ATOM 3470 C CA . ASN A 1 423 ? 20.718 33.994 -53.259 1.00 85.62 423 ASN A CA 1
ATOM 3471 C C . ASN A 1 423 ? 20.143 32.843 -52.420 1.00 85.62 423 ASN A C 1
ATOM 3473 O O . ASN A 1 423 ? 20.041 32.978 -51.202 1.00 85.62 423 ASN A O 1
ATOM 3477 N N . LEU A 1 424 ? 19.827 31.698 -53.037 1.00 82.19 424 LEU A N 1
ATOM 3478 C CA . LEU A 1 424 ? 19.463 30.483 -52.305 1.00 82.19 424 LEU A CA 1
ATOM 3479 C C . LEU A 1 424 ? 20.648 29.944 -51.486 1.00 82.19 424 LEU A C 1
ATOM 3481 O O . LEU A 1 424 ? 20.490 29.687 -50.299 1.00 82.19 424 LEU A O 1
ATOM 3485 N N . LEU A 1 425 ? 21.849 29.851 -52.072 1.00 80.44 425 LEU A N 1
ATOM 3486 C CA . LEU A 1 425 ? 23.057 29.435 -51.347 1.00 80.44 425 LEU A CA 1
ATOM 3487 C C . LEU A 1 425 ? 23.375 30.361 -50.164 1.00 80.44 425 LEU A C 1
ATOM 3489 O O . LEU A 1 425 ? 23.783 29.877 -49.112 1.00 80.44 425 LEU A O 1
ATOM 3493 N N . GLN A 1 426 ? 23.180 31.674 -50.323 1.00 81.94 426 GLN A N 1
ATOM 3494 C CA . GLN A 1 426 ? 23.424 32.645 -49.257 1.00 81.94 426 GLN A CA 1
ATOM 3495 C C . GLN A 1 426 ? 22.421 32.510 -48.104 1.00 81.94 426 GLN A C 1
ATOM 3497 O O . GLN A 1 426 ? 22.838 32.610 -46.953 1.00 81.94 426 GLN A O 1
ATOM 3502 N N . ARG A 1 427 ? 21.134 32.244 -48.384 1.00 78.62 427 ARG A N 1
ATOM 3503 C CA . ARG A 1 427 ? 20.158 31.899 -47.331 1.00 78.62 427 ARG A CA 1
ATOM 3504 C C . ARG A 1 427 ? 20.583 30.622 -46.628 1.00 78.62 427 ARG A C 1
ATOM 3506 O O . ARG A 1 427 ? 20.931 30.692 -45.461 1.00 78.62 427 ARG A O 1
ATOM 3513 N N . ASN A 1 428 ? 20.751 29.528 -47.372 1.00 78.06 428 ASN A N 1
ATOM 3514 C CA . ASN A 1 428 ? 21.161 28.242 -46.811 1.00 78.06 428 ASN A CA 1
ATOM 3515 C C . ASN A 1 428 ? 22.451 28.350 -45.967 1.00 78.06 428 ASN A C 1
ATOM 3517 O O . ASN A 1 428 ? 22.606 27.617 -44.993 1.00 78.06 428 ASN A O 1
ATOM 3521 N N . HIS A 1 429 ? 23.388 29.242 -46.310 1.00 83.00 429 HIS A N 1
ATOM 3522 C CA . HIS A 1 429 ? 24.570 29.515 -45.488 1.00 83.00 429 HIS A CA 1
ATOM 3523 C C . HIS A 1 429 ? 24.230 30.236 -44.174 1.00 83.00 429 HIS A C 1
ATOM 3525 O O . HIS A 1 429 ? 24.671 29.788 -43.116 1.00 83.00 429 HIS A O 1
ATOM 3531 N N . ASN A 1 430 ? 23.423 31.301 -44.231 1.00 81.12 430 ASN A N 1
ATOM 3532 C CA . ASN A 1 430 ? 22.929 32.009 -43.049 1.00 81.12 430 ASN A CA 1
ATOM 3533 C C . ASN A 1 430 ? 22.116 31.069 -42.139 1.00 81.12 430 ASN A C 1
ATOM 3535 O O . ASN A 1 430 ? 22.380 31.006 -40.944 1.00 81.12 430 ASN A O 1
ATOM 3539 N N . ASP A 1 431 ? 21.198 30.286 -42.706 1.00 79.12 431 ASP A N 1
ATOM 3540 C CA . ASP A 1 431 ? 20.297 29.383 -41.982 1.00 79.12 431 ASP A CA 1
ATOM 3541 C C . ASP A 1 431 ? 21.095 28.284 -41.245 1.00 79.12 431 ASP A C 1
ATOM 3543 O O . ASP A 1 431 ? 20.878 28.014 -40.061 1.00 79.12 431 ASP A O 1
ATOM 3547 N N . ASN A 1 432 ? 22.117 27.707 -41.897 1.00 76.06 432 ASN A N 1
ATOM 3548 C CA . ASN A 1 432 ? 23.054 26.785 -41.239 1.00 76.06 432 ASN A CA 1
ATOM 3549 C C . ASN A 1 432 ? 23.911 27.479 -40.162 1.00 76.06 432 ASN A C 1
ATOM 3551 O O . ASN A 1 432 ? 24.250 26.854 -39.155 1.00 76.06 432 ASN A O 1
ATOM 3555 N N . GLN A 1 433 ? 24.258 28.758 -40.338 1.00 82.50 433 GLN A N 1
ATOM 3556 C CA . GLN A 1 433 ? 25.000 29.526 -39.337 1.00 82.50 433 GLN A CA 1
ATOM 3557 C C . GLN A 1 433 ? 24.132 29.858 -38.110 1.00 82.50 433 GLN A C 1
ATOM 3559 O O . GLN A 1 433 ? 24.617 29.774 -36.981 1.00 82.50 433 GLN A O 1
ATOM 3564 N N . GLU A 1 434 ? 22.854 30.197 -38.291 1.00 79.94 434 GLU A N 1
ATOM 3565 C CA . GLU A 1 434 ? 21.908 30.407 -37.189 1.00 79.94 434 GLU A CA 1
ATOM 3566 C C . GLU A 1 434 ? 21.643 29.103 -36.431 1.00 79.94 434 GLU A C 1
ATOM 3568 O O . GLU A 1 434 ? 21.753 29.091 -35.203 1.00 79.94 434 GLU A O 1
ATOM 3573 N N . LYS A 1 435 ? 21.459 27.986 -37.144 1.00 78.31 435 LYS A N 1
ATOM 3574 C CA . LYS A 1 435 ? 21.359 26.645 -36.554 1.00 78.31 435 LYS A CA 1
ATOM 3575 C C . LYS A 1 435 ? 22.583 26.267 -35.713 1.00 78.31 435 LYS A C 1
ATOM 3577 O O . LYS A 1 435 ? 22.428 25.880 -34.559 1.00 78.31 435 LYS A O 1
ATOM 3582 N N . TYR A 1 436 ? 23.798 26.450 -36.233 1.00 82.50 436 TYR A N 1
ATOM 3583 C CA . TYR A 1 436 ? 25.035 26.219 -35.471 1.00 82.50 436 TYR A CA 1
ATOM 3584 C C . TYR A 1 436 ? 25.124 27.117 -34.219 1.00 82.50 436 TYR A C 1
ATOM 3586 O O . TYR A 1 436 ? 25.562 26.687 -33.151 1.00 82.50 436 TYR A O 1
ATOM 3594 N N . ASN A 1 437 ? 24.653 28.365 -34.315 1.00 83.31 437 ASN A N 1
ATOM 3595 C CA . ASN A 1 437 ? 24.575 29.281 -33.175 1.00 83.31 437 ASN A CA 1
ATOM 3596 C C . ASN A 1 437 ? 23.483 28.906 -32.152 1.00 83.31 437 ASN A C 1
ATOM 3598 O O . ASN A 1 437 ? 23.594 29.321 -30.996 1.00 83.31 437 ASN A O 1
ATOM 3602 N N . LEU A 1 438 ? 22.432 28.177 -32.539 1.00 79.62 438 LEU A N 1
ATOM 3603 C CA . LEU A 1 438 ? 21.418 27.616 -31.634 1.00 79.62 438 LEU A CA 1
ATOM 3604 C C . LEU A 1 438 ? 21.944 26.358 -30.935 1.00 79.62 438 LEU A C 1
ATOM 3606 O O . LEU A 1 438 ? 21.948 26.308 -29.705 1.00 79.62 438 LEU A O 1
ATOM 3610 N N . GLU A 1 439 ? 22.495 25.414 -31.699 1.00 79.81 439 GLU A N 1
ATOM 3611 C CA . GLU A 1 439 ? 23.101 24.170 -31.207 1.00 79.81 439 GLU A CA 1
ATOM 3612 C C . GLU A 1 439 ? 24.193 24.457 -30.160 1.00 79.81 439 GLU A C 1
ATOM 3614 O O . GLU A 1 439 ? 24.153 23.936 -29.044 1.00 79.81 439 GLU A O 1
ATOM 3619 N N . LYS A 1 440 ? 25.077 25.427 -30.431 1.00 85.81 440 LYS A N 1
ATOM 3620 C CA . LYS A 1 440 ? 26.089 25.890 -29.467 1.00 85.81 440 LYS A CA 1
ATOM 3621 C C . LYS A 1 440 ? 25.490 26.476 -28.177 1.00 85.81 440 LYS A C 1
ATOM 3623 O O . LYS A 1 440 ? 25.997 26.207 -27.089 1.00 85.81 440 LYS A O 1
ATOM 3628 N N . LYS A 1 441 ? 24.401 27.255 -28.256 1.00 84.12 441 LYS A N 1
ATOM 3629 C CA . LYS A 1 441 ? 23.703 27.790 -27.062 1.00 84.12 441 LYS A CA 1
ATOM 3630 C C . LYS A 1 441 ? 23.018 26.681 -26.262 1.00 84.12 441 LYS A C 1
ATOM 3632 O O . LYS A 1 441 ? 22.947 26.778 -25.032 1.00 84.12 441 LYS A O 1
ATOM 3637 N N . TYR A 1 442 ? 22.511 25.650 -26.937 1.00 83.38 442 TYR A N 1
ATOM 3638 C CA . TYR A 1 442 ? 21.951 24.462 -26.302 1.00 83.38 442 TYR A CA 1
ATOM 3639 C C . TYR A 1 442 ? 23.039 23.703 -25.527 1.00 83.38 442 TYR A C 1
ATOM 3641 O O . TYR A 1 442 ? 22.868 23.472 -24.328 1.00 83.38 442 TYR A O 1
ATOM 3649 N N . GLU A 1 443 ? 24.191 23.417 -26.148 1.00 85.12 443 GLU A N 1
ATOM 3650 C CA . GLU A 1 443 ? 25.334 22.767 -25.485 1.00 85.12 443 GLU A CA 1
ATOM 3651 C C . GLU A 1 443 ? 25.861 23.564 -24.282 1.00 85.12 443 GLU A C 1
ATOM 3653 O O . GLU A 1 443 ? 26.074 22.995 -23.207 1.00 85.12 443 GLU A O 1
ATOM 3658 N N . GLU A 1 444 ? 26.027 24.885 -24.420 1.00 86.06 444 GLU A N 1
ATOM 3659 C CA . GLU A 1 444 ? 26.442 25.779 -23.327 1.00 86.06 444 GLU A CA 1
ATOM 3660 C C . GLU A 1 444 ? 25.438 25.745 -22.158 1.00 86.06 444 GLU A C 1
ATOM 3662 O O . GLU A 1 444 ? 25.830 25.637 -20.990 1.00 86.06 444 GLU A O 1
ATOM 3667 N N . THR A 1 445 ? 24.133 25.773 -22.457 1.00 80.31 445 THR A N 1
ATOM 3668 C CA . THR A 1 445 ? 23.062 25.741 -21.445 1.00 80.31 445 THR A CA 1
ATOM 3669 C C . THR A 1 445 ? 22.975 24.381 -20.749 1.00 80.31 445 THR A C 1
ATOM 3671 O O . THR A 1 445 ? 22.864 24.329 -19.521 1.00 80.31 445 THR A O 1
ATOM 3674 N N . TYR A 1 446 ? 23.068 23.281 -21.503 1.00 83.75 446 TYR A N 1
ATOM 3675 C CA . TYR A 1 446 ? 23.064 21.914 -20.976 1.00 83.75 446 TYR A CA 1
ATOM 3676 C C . TYR A 1 446 ? 24.304 21.630 -20.112 1.00 83.75 446 TYR A C 1
ATOM 3678 O O . TYR A 1 446 ? 24.194 21.061 -19.024 1.00 83.75 446 TYR A O 1
ATOM 3686 N N . SER A 1 447 ? 25.480 22.096 -20.538 1.00 88.50 447 SER A N 1
ATOM 3687 C CA . SER A 1 447 ? 26.725 21.965 -19.773 1.00 88.50 447 SER A CA 1
ATOM 3688 C C . SER A 1 447 ? 26.649 22.714 -18.440 1.00 88.50 447 SER A C 1
ATOM 3690 O O . SER A 1 447 ? 26.989 22.160 -17.392 1.00 88.50 447 SER A O 1
ATOM 3692 N N . LEU A 1 448 ? 26.134 23.950 -18.447 1.00 84.38 448 LEU A N 1
ATOM 3693 C CA . LEU A 1 448 ? 25.943 24.743 -17.231 1.00 84.38 448 LEU A CA 1
ATOM 3694 C C . LEU A 1 448 ? 24.917 24.110 -16.275 1.00 84.38 448 LEU A C 1
ATOM 3696 O O . LEU A 1 448 ? 25.150 24.079 -15.066 1.00 84.38 448 LEU A O 1
ATOM 3700 N N . LEU A 1 449 ? 23.812 23.577 -16.807 1.00 82.44 449 LEU A N 1
ATOM 3701 C CA . LEU A 1 449 ? 22.809 22.822 -16.049 1.00 82.44 449 LEU A CA 1
ATOM 3702 C C . LEU A 1 449 ? 23.452 21.633 -15.321 1.00 82.44 449 LEU A C 1
ATOM 3704 O O . LEU A 1 449 ? 23.350 21.539 -14.098 1.00 82.44 449 LEU A O 1
ATOM 3708 N N . LYS A 1 450 ? 24.198 20.796 -16.047 1.00 84.88 450 LYS A N 1
ATOM 3709 C CA . LYS A 1 450 ? 24.832 19.582 -15.513 1.00 84.88 450 LYS A CA 1
ATOM 3710 C C . LYS A 1 450 ? 25.889 19.878 -14.443 1.00 84.88 450 LYS A C 1
ATOM 3712 O O . LYS A 1 450 ? 26.012 19.150 -13.459 1.00 84.88 450 LYS A O 1
ATOM 3717 N N . ILE A 1 451 ? 26.610 20.997 -14.575 1.00 86.75 451 ILE A N 1
ATOM 3718 C CA . ILE A 1 451 ? 27.507 21.507 -13.524 1.00 86.75 451 ILE A CA 1
ATOM 3719 C C . ILE A 1 451 ? 26.717 21.870 -12.254 1.00 86.75 451 ILE A C 1
ATOM 3721 O O . ILE A 1 451 ? 27.176 21.571 -11.150 1.00 86.75 451 ILE A O 1
ATOM 3725 N N . LYS A 1 452 ? 25.528 22.478 -12.373 1.00 82.75 452 LYS A N 1
ATOM 3726 C CA . LYS A 1 452 ? 24.688 22.816 -11.210 1.00 82.75 452 LYS A CA 1
ATOM 3727 C C . LYS A 1 452 ? 24.036 21.598 -10.558 1.00 82.75 452 LYS A C 1
ATOM 3729 O O . LYS A 1 452 ? 23.989 21.547 -9.331 1.00 82.75 452 LYS A O 1
ATOM 3734 N N . GLU A 1 453 ? 23.612 20.606 -11.334 1.00 81.94 453 GLU A N 1
ATOM 3735 C CA . GLU A 1 453 ? 23.123 19.323 -10.807 1.00 81.94 453 GLU A CA 1
ATOM 3736 C C . GLU A 1 453 ? 24.207 18.610 -9.983 1.00 81.94 453 GLU A C 1
ATOM 3738 O O . GLU A 1 453 ? 23.964 18.230 -8.836 1.00 81.94 453 GLU A O 1
ATOM 3743 N N . ASN A 1 454 ? 25.435 18.535 -10.508 1.00 84.81 454 ASN A N 1
ATOM 3744 C CA . ASN A 1 454 ? 26.581 17.976 -9.787 1.00 84.81 454 ASN A CA 1
ATOM 3745 C C . ASN A 1 454 ? 26.906 18.756 -8.498 1.00 84.81 454 ASN A C 1
ATOM 3747 O O . ASN A 1 454 ? 27.217 18.144 -7.477 1.00 84.81 454 ASN A O 1
ATOM 3751 N N . GLN A 1 455 ? 26.796 20.092 -8.504 1.00 83.50 455 GLN A N 1
ATOM 3752 C CA . GLN A 1 455 ? 26.982 20.906 -7.292 1.00 83.50 455 GLN A CA 1
ATOM 3753 C C . GLN A 1 455 ? 25.929 20.595 -6.216 1.00 83.50 455 GLN A C 1
ATOM 3755 O O . GLN A 1 455 ? 26.286 20.455 -5.048 1.00 83.50 455 GLN A O 1
ATOM 3760 N N . ILE A 1 456 ? 24.657 20.399 -6.587 1.00 79.44 456 ILE A N 1
ATOM 3761 C CA . ILE A 1 456 ? 23.632 19.951 -5.629 1.00 79.44 456 ILE A CA 1
ATOM 3762 C C . ILE A 1 456 ? 23.937 18.543 -5.105 1.00 79.44 456 ILE A C 1
ATOM 3764 O O . ILE A 1 456 ? 23.802 18.316 -3.905 1.00 79.44 456 ILE A O 1
ATOM 3768 N N . LEU A 1 457 ? 24.369 17.609 -5.958 1.00 85.06 457 LEU A N 1
ATOM 3769 C CA . LEU A 1 457 ? 24.682 16.237 -5.540 1.00 85.06 457 LEU A CA 1
ATOM 3770 C C . LEU A 1 457 ? 25.817 16.192 -4.499 1.00 85.06 457 LEU A C 1
ATOM 3772 O O . LEU A 1 457 ? 25.722 15.452 -3.516 1.00 85.06 457 LEU A O 1
ATOM 3776 N N . VAL A 1 458 ? 26.853 17.023 -4.664 1.00 85.00 458 VAL A N 1
ATOM 3777 C CA . VAL A 1 458 ? 27.926 17.186 -3.666 1.00 85.00 458 VAL A CA 1
ATOM 3778 C C . VAL A 1 458 ? 27.369 17.745 -2.355 1.00 85.00 458 VAL A C 1
ATOM 3780 O O . VAL A 1 458 ? 27.552 17.121 -1.312 1.00 85.00 458 VAL A O 1
ATOM 3783 N N . LEU A 1 459 ? 26.610 18.845 -2.393 1.00 77.62 459 LEU A N 1
ATOM 3784 C CA . LEU A 1 459 ? 26.032 19.462 -1.190 1.00 77.62 459 LEU A CA 1
ATOM 3785 C C . LEU A 1 459 ? 25.036 18.546 -0.459 1.00 77.62 459 LEU A C 1
ATOM 3787 O O . LEU A 1 459 ? 24.985 18.541 0.769 1.00 77.62 459 LEU A O 1
ATOM 3791 N N . GLN A 1 460 ? 24.269 17.728 -1.182 1.00 77.56 460 GLN A N 1
ATOM 3792 C CA . GLN A 1 460 ? 23.405 16.699 -0.595 1.00 77.56 460 GLN A CA 1
ATOM 3793 C C . GLN A 1 460 ? 24.217 15.569 0.052 1.00 77.56 460 GLN A C 1
ATOM 3795 O O . GLN A 1 460 ? 23.830 15.060 1.105 1.00 77.56 460 GLN A O 1
ATOM 3800 N N . THR A 1 461 ? 25.354 15.195 -0.540 1.00 80.75 461 THR A N 1
ATOM 3801 C CA . THR A 1 461 ? 26.267 14.185 0.016 1.00 80.75 461 THR A CA 1
ATOM 3802 C C . THR A 1 461 ? 26.953 14.701 1.285 1.00 80.75 461 THR A C 1
ATOM 3804 O O . THR A 1 461 ? 26.976 13.992 2.292 1.00 80.75 461 THR A O 1
ATOM 3807 N N . GLU A 1 462 ? 27.411 15.959 1.292 1.00 79.19 462 GLU A N 1
ATOM 3808 C CA . GLU A 1 462 ? 27.871 16.661 2.499 1.00 79.19 462 GLU A CA 1
ATOM 3809 C C . GLU A 1 462 ? 26.774 16.669 3.574 1.00 79.19 462 GLU A C 1
ATOM 3811 O O . GLU A 1 462 ? 26.992 16.183 4.683 1.00 79.19 462 GLU A O 1
ATOM 3816 N N . LEU A 1 463 ? 25.575 17.157 3.240 1.00 78.94 463 LEU A N 1
ATOM 3817 C CA . LEU A 1 463 ? 24.439 17.277 4.158 1.00 78.94 463 LEU A CA 1
ATOM 3818 C C . LEU A 1 463 ? 24.049 15.934 4.798 1.00 78.94 463 LEU A C 1
ATOM 3820 O O . LEU A 1 463 ? 23.709 15.885 5.980 1.00 78.94 463 LEU A O 1
ATOM 3824 N N . ASN A 1 464 ? 24.102 14.839 4.039 1.00 77.44 464 ASN A N 1
ATOM 3825 C CA . ASN A 1 464 ? 23.820 13.501 4.555 1.00 77.44 464 ASN A CA 1
ATOM 3826 C C . ASN A 1 464 ? 24.976 12.956 5.415 1.00 77.44 464 ASN A C 1
ATOM 3828 O O . ASN A 1 464 ? 24.714 12.317 6.432 1.00 77.44 464 ASN A O 1
ATOM 3832 N N . SER A 1 465 ? 26.234 13.263 5.075 1.00 78.81 465 SER A N 1
ATOM 3833 C CA . SER A 1 465 ? 27.408 12.946 5.905 1.00 78.81 465 SER A CA 1
ATOM 3834 C C . SER A 1 465 ? 27.360 13.660 7.265 1.00 78.81 465 SER A C 1
ATOM 3836 O O . SER A 1 465 ? 27.598 13.035 8.297 1.00 78.81 465 SER A O 1
ATOM 3838 N N . TRP A 1 466 ? 26.971 14.940 7.293 1.00 73.12 466 TRP A N 1
ATOM 3839 C CA . TRP A 1 466 ? 26.765 15.697 8.535 1.00 73.12 466 TRP A CA 1
ATOM 3840 C C . TRP A 1 466 ? 25.635 15.114 9.393 1.00 73.12 466 TRP A C 1
ATOM 3842 O O . TRP A 1 466 ? 25.853 14.840 10.570 1.00 73.12 466 TRP A O 1
ATOM 3852 N N . LYS A 1 467 ? 24.469 14.809 8.803 1.00 74.56 467 LYS A N 1
ATOM 3853 C CA . LYS A 1 467 ? 23.357 14.151 9.520 1.00 74.56 467 LYS A CA 1
ATOM 3854 C C . LYS A 1 467 ? 23.759 12.808 10.136 1.00 74.56 467 LYS A C 1
ATOM 3856 O O . LYS A 1 467 ? 23.357 12.515 11.258 1.00 74.56 467 LYS A O 1
ATOM 3861 N N . LEU A 1 468 ? 24.553 12.001 9.427 1.00 74.44 468 LEU A N 1
ATOM 3862 C CA . LEU A 1 468 ? 25.073 10.737 9.956 1.00 74.44 468 LEU A CA 1
ATOM 3863 C C . LEU A 1 468 ? 26.009 10.971 11.150 1.00 74.44 468 LEU A C 1
ATOM 3865 O O . LEU A 1 468 ? 25.823 10.335 12.185 1.00 74.44 468 LEU A O 1
ATOM 3869 N N . LYS A 1 469 ? 26.934 11.935 11.058 1.00 74.00 469 LYS A N 1
ATOM 3870 C CA . LYS A 1 469 ? 27.828 12.302 12.170 1.00 74.00 469 LYS A CA 1
ATOM 3871 C C . LYS A 1 469 ? 27.072 12.802 13.398 1.00 74.00 469 LYS A C 1
ATOM 3873 O O . LYS A 1 469 ? 27.430 12.426 14.509 1.00 74.00 469 LYS A O 1
ATOM 3878 N N . ASP A 1 470 ? 26.021 13.602 13.231 1.00 63.00 470 ASP A N 1
ATOM 3879 C CA . ASP A 1 470 ? 25.202 14.047 14.364 1.00 63.00 470 ASP A CA 1
ATOM 3880 C C . ASP A 1 470 ? 24.396 12.888 14.975 1.00 63.00 470 ASP A C 1
ATOM 3882 O O . ASP A 1 470 ? 24.337 12.758 16.197 1.00 63.00 470 ASP A O 1
ATOM 3886 N N . MET A 1 471 ? 23.873 11.964 14.158 1.00 62.84 471 MET A N 1
ATOM 3887 C CA . MET A 1 471 ? 23.268 10.721 14.659 1.00 62.84 471 MET A CA 1
ATOM 3888 C C . MET A 1 471 ? 24.272 9.815 15.394 1.00 62.84 471 MET A C 1
ATOM 3890 O O . MET A 1 471 ? 23.870 9.082 16.296 1.00 62.84 471 MET A O 1
ATOM 3894 N N . GLU A 1 472 ? 25.559 9.847 15.042 1.00 61.25 472 GLU A N 1
ATOM 3895 C CA . GLU A 1 472 ? 26.625 9.132 15.758 1.00 61.25 472 GLU A CA 1
ATOM 3896 C C . GLU A 1 472 ? 27.037 9.849 17.056 1.00 61.25 472 GLU A C 1
ATOM 3898 O O . GLU A 1 472 ? 27.129 9.190 18.094 1.00 61.25 472 GLU A O 1
ATOM 3903 N N . LYS A 1 473 ? 27.171 11.189 17.058 1.00 61.31 473 LYS A N 1
ATOM 3904 C CA . LYS A 1 473 ? 27.340 11.997 18.287 1.00 61.31 473 LYS A CA 1
ATOM 3905 C C . LYS A 1 473 ? 26.231 11.671 19.301 1.00 61.31 473 LYS A C 1
ATOM 3907 O O . LYS A 1 473 ? 26.523 11.334 20.447 1.00 61.31 473 LYS A O 1
ATOM 3912 N N . CYS A 1 474 ? 24.966 11.702 18.866 1.00 53.12 474 CYS A N 1
ATOM 3913 C CA . CYS A 1 474 ? 23.798 11.436 19.715 1.00 53.12 474 CYS A CA 1
ATOM 3914 C C . CYS A 1 474 ? 23.682 9.985 20.212 1.00 53.12 474 CYS A C 1
ATOM 3916 O O . CYS A 1 474 ? 22.978 9.745 21.188 1.00 53.12 474 CYS A O 1
ATOM 3918 N N . LYS A 1 475 ? 24.349 9.013 19.573 1.00 56.47 475 LYS A N 1
ATOM 3919 C CA . LYS A 1 475 ? 24.414 7.624 20.067 1.00 56.47 475 LYS A CA 1
ATOM 3920 C C . LYS A 1 475 ? 25.514 7.408 21.104 1.00 56.47 475 LYS A C 1
ATOM 3922 O O . LYS A 1 475 ? 25.379 6.518 21.937 1.00 56.47 475 LYS A O 1
ATOM 3927 N N . ASN A 1 476 ? 26.586 8.199 21.046 1.00 50.16 476 ASN A N 1
ATOM 3928 C CA . ASN A 1 476 ? 27.785 7.977 21.854 1.00 50.16 476 ASN A CA 1
ATOM 3929 C C . ASN A 1 476 ? 27.808 8.784 23.166 1.00 50.16 476 ASN A C 1
ATOM 3931 O O . ASN A 1 476 ? 28.464 8.353 24.112 1.00 50.16 476 ASN A O 1
ATOM 3935 N N . ASN A 1 477 ? 27.069 9.899 23.265 1.00 45.59 477 ASN A N 1
ATOM 3936 C CA . ASN A 1 477 ? 27.010 10.730 24.475 1.00 45.59 477 ASN A CA 1
ATOM 3937 C C . ASN A 1 477 ? 25.613 10.745 25.123 1.00 45.59 477 ASN A C 1
ATOM 3939 O O . ASN A 1 477 ? 24.680 11.347 24.602 1.00 45.59 477 ASN A O 1
ATOM 3943 N N . ILE A 1 478 ? 25.508 10.163 26.325 1.00 48.59 478 ILE A N 1
ATOM 3944 C CA . ILE A 1 478 ? 24.364 10.329 27.253 1.00 48.59 478 ILE A CA 1
ATOM 3945 C C . ILE A 1 478 ? 24.568 11.542 28.196 1.00 48.59 478 ILE A C 1
ATOM 3947 O O . ILE A 1 478 ? 23.661 11.944 28.924 1.00 48.59 478 ILE A O 1
ATOM 3951 N N . ILE A 1 479 ? 25.754 12.160 28.177 1.00 44.50 479 ILE A N 1
ATOM 3952 C CA . ILE A 1 479 ? 26.099 13.322 29.007 1.00 44.50 479 ILE A CA 1
ATOM 3953 C C . ILE A 1 479 ? 25.731 14.628 28.287 1.00 44.50 479 ILE A C 1
ATOM 3955 O O . ILE A 1 479 ? 25.814 14.733 27.065 1.00 44.50 479 ILE A O 1
ATOM 3959 N N . GLN A 1 480 ? 25.296 15.612 29.076 1.00 47.88 480 GLN A N 1
ATOM 3960 C CA . GLN A 1 480 ? 24.816 16.913 28.620 1.00 47.88 480 GLN A CA 1
ATOM 3961 C C . GLN A 1 480 ? 25.919 17.751 27.958 1.00 47.88 480 GLN A C 1
ATOM 3963 O O . GLN A 1 480 ? 26.691 18.403 28.654 1.00 47.88 480 GLN A O 1
ATOM 3968 N N . ASP A 1 481 ? 25.878 17.856 26.634 1.00 42.88 481 ASP A N 1
ATOM 3969 C CA . ASP A 1 481 ? 26.383 19.025 25.916 1.00 42.88 481 ASP A CA 1
ATOM 3970 C C . ASP A 1 481 ? 25.269 19.602 25.041 1.00 42.88 481 ASP A C 1
ATOM 3972 O O . ASP A 1 481 ? 24.477 18.876 24.434 1.00 42.88 481 ASP A O 1
ATOM 3976 N N . LYS A 1 482 ? 25.169 20.933 25.003 1.00 50.22 482 LYS A N 1
ATOM 3977 C CA . LYS A 1 482 ? 24.223 21.614 24.109 1.00 50.22 482 LYS A CA 1
ATOM 3978 C C . LYS A 1 482 ? 24.795 21.560 22.690 1.00 50.22 482 LYS A C 1
ATOM 3980 O O . LYS A 1 482 ? 25.982 21.846 22.545 1.00 50.22 482 LYS A O 1
ATOM 3985 N N . PRO A 1 483 ? 23.992 21.258 21.651 1.00 49.66 483 PRO A N 1
ATOM 3986 C CA . PRO A 1 483 ? 24.473 21.329 20.277 1.00 49.66 483 PRO A CA 1
ATOM 3987 C C . PRO A 1 483 ? 24.978 22.745 20.007 1.00 49.66 483 PRO A C 1
ATOM 3989 O O . PRO A 1 483 ? 24.274 23.725 20.281 1.00 49.66 483 PRO A O 1
ATOM 3992 N N . ASP A 1 484 ? 26.215 22.842 19.530 1.00 53.94 484 ASP A N 1
ATOM 3993 C CA . ASP A 1 484 ? 26.871 24.130 19.379 1.00 53.94 484 ASP A CA 1
ATOM 3994 C C . ASP A 1 484 ? 26.144 24.963 18.315 1.00 53.94 484 ASP A C 1
ATOM 3996 O O . ASP A 1 484 ? 25.714 24.449 17.276 1.00 53.94 484 ASP A O 1
ATOM 4000 N N . LYS A 1 485 ? 25.970 26.265 18.567 1.00 57.50 485 LYS A N 1
ATOM 4001 C CA . LYS A 1 485 ? 25.143 27.127 17.699 1.00 57.50 485 LYS A CA 1
ATOM 4002 C C . LYS A 1 485 ? 25.717 27.245 16.282 1.00 57.50 485 LYS A C 1
ATOM 4004 O O . LYS A 1 485 ? 24.968 27.541 15.353 1.00 57.50 485 LYS A O 1
ATOM 4009 N N . SER A 1 486 ? 27.016 26.981 16.136 1.00 60.47 486 SER A N 1
ATOM 4010 C CA . SER A 1 486 ? 27.730 26.858 14.863 1.00 60.47 486 SER A CA 1
ATOM 4011 C C . SER A 1 486 ? 27.138 25.772 13.954 1.00 60.47 486 SER A C 1
ATOM 4013 O O . SER A 1 486 ? 26.765 26.063 12.818 1.00 60.47 486 SER A O 1
ATOM 4015 N N . ASP A 1 487 ? 26.991 24.538 14.450 1.00 58.72 487 ASP A N 1
ATOM 4016 C CA . ASP A 1 487 ? 26.615 23.378 13.624 1.00 58.72 487 ASP A CA 1
ATOM 4017 C C . ASP A 1 487 ? 25.191 23.534 13.057 1.00 58.72 487 ASP A C 1
ATOM 4019 O O . ASP A 1 487 ? 24.941 23.263 11.881 1.00 58.72 487 ASP A O 1
ATOM 4023 N N . VAL A 1 488 ? 24.263 24.071 13.858 1.00 63.12 488 VAL A N 1
ATOM 4024 C CA . VAL A 1 488 ? 22.880 24.352 13.424 1.00 63.12 488 VAL A CA 1
ATOM 4025 C C . VAL A 1 488 ? 22.823 25.495 12.397 1.00 63.12 488 VAL A C 1
ATOM 4027 O O . VAL A 1 488 ? 22.000 25.449 11.480 1.00 63.12 488 VAL A O 1
ATOM 4030 N N . HIS A 1 489 ? 23.702 26.499 12.504 1.00 69.00 489 HIS A N 1
ATOM 4031 C CA . HIS A 1 489 ? 23.798 27.584 11.519 1.00 69.00 489 HIS A CA 1
ATOM 4032 C C . HIS A 1 489 ? 24.327 27.073 10.173 1.00 69.00 489 HIS A C 1
ATOM 4034 O O . HIS A 1 489 ? 23.699 27.307 9.142 1.00 69.00 489 HIS A O 1
ATOM 4040 N N . LEU A 1 490 ? 25.425 26.309 10.188 1.00 69.81 490 LEU A N 1
ATOM 4041 C CA . LEU A 1 490 ? 25.990 25.644 9.006 1.00 69.81 490 LEU A CA 1
ATOM 4042 C C . LEU A 1 490 ? 24.967 24.733 8.314 1.00 69.81 490 LEU A C 1
ATOM 4044 O O . LEU A 1 490 ? 24.865 24.726 7.085 1.00 69.81 490 LEU A O 1
ATOM 4048 N N . LEU A 1 491 ? 24.161 24.004 9.093 1.00 70.62 491 LEU A N 1
ATOM 4049 C CA . LEU A 1 491 ? 23.079 23.178 8.564 1.00 70.62 491 LEU A CA 1
ATOM 4050 C C . LEU A 1 491 ? 22.000 24.024 7.867 1.00 70.62 491 LEU A C 1
ATOM 4052 O O . LEU A 1 491 ? 21.529 23.645 6.793 1.00 70.62 491 LEU A O 1
ATOM 4056 N N . ALA A 1 492 ? 21.604 25.165 8.437 1.00 73.75 492 ALA A N 1
ATOM 4057 C CA . ALA A 1 492 ? 20.636 26.071 7.816 1.00 73.75 492 ALA A CA 1
ATOM 4058 C C . ALA A 1 492 ? 21.185 26.697 6.518 1.00 73.75 492 ALA A C 1
ATOM 4060 O O . ALA A 1 492 ? 20.504 26.684 5.492 1.00 73.75 492 ALA A O 1
ATOM 4061 N N . GLU A 1 493 ? 22.434 27.161 6.546 1.00 77.75 493 GLU A N 1
ATOM 4062 C CA . GLU A 1 493 ? 23.143 27.781 5.423 1.00 77.75 493 GLU A CA 1
ATOM 4063 C C . GLU A 1 493 ? 23.276 26.825 4.226 1.00 77.75 493 GLU A C 1
ATOM 4065 O O . GLU A 1 493 ? 22.867 27.163 3.113 1.00 77.75 493 GLU A O 1
ATOM 4070 N N . LYS A 1 494 ? 23.709 25.577 4.462 1.00 76.69 494 LYS A N 1
ATOM 4071 C CA . LYS A 1 494 ? 23.780 24.527 3.428 1.00 76.69 494 LYS A CA 1
ATOM 4072 C C . LYS A 1 494 ? 22.413 24.161 2.840 1.00 76.69 494 LYS A C 1
ATOM 4074 O O . LYS A 1 494 ? 22.312 23.866 1.649 1.00 76.69 494 LYS A O 1
ATOM 4079 N N . ASN A 1 495 ? 21.341 24.196 3.637 1.00 75.31 495 ASN A N 1
ATOM 4080 C CA . ASN A 1 495 ? 19.986 23.988 3.114 1.00 75.31 495 ASN A CA 1
ATOM 4081 C C . ASN A 1 495 ? 19.504 25.173 2.255 1.00 75.31 495 ASN A C 1
ATOM 4083 O O . ASN A 1 495 ? 18.794 24.951 1.274 1.00 75.31 495 ASN A O 1
ATOM 4087 N N . GLU A 1 496 ? 19.886 26.412 2.577 1.00 81.19 496 GLU A N 1
ATOM 4088 C CA . GLU A 1 496 ? 19.542 27.588 1.766 1.00 81.19 496 GLU A CA 1
ATOM 4089 C C . GLU A 1 496 ? 20.337 27.628 0.449 1.00 81.19 496 GLU A C 1
ATOM 4091 O O . GLU A 1 496 ? 19.757 27.878 -0.609 1.00 81.19 496 GLU A O 1
ATOM 4096 N N . GLU A 1 497 ? 21.624 27.260 0.473 1.00 81.38 497 GLU A N 1
ATOM 4097 C CA . GLU A 1 497 ? 22.456 27.070 -0.727 1.00 81.38 497 GLU A CA 1
ATOM 4098 C C . GLU A 1 497 ? 21.798 26.079 -1.710 1.00 81.38 497 GLU A C 1
ATOM 4100 O O . GLU A 1 497 ? 21.643 26.370 -2.901 1.00 81.38 497 GLU A O 1
ATOM 4105 N N . ILE A 1 498 ? 21.296 24.947 -1.200 1.00 78.50 498 ILE A N 1
ATOM 4106 C CA . ILE A 1 498 ? 20.552 23.955 -1.991 1.00 78.50 498 ILE A CA 1
ATOM 4107 C C . ILE A 1 498 ? 19.246 24.541 -2.566 1.00 78.50 498 ILE A C 1
ATOM 4109 O O . ILE A 1 498 ? 18.922 24.257 -3.722 1.00 78.50 498 ILE A O 1
ATOM 4113 N N . LYS A 1 499 ? 18.490 25.377 -1.835 1.00 80.94 499 LYS A N 1
ATOM 4114 C CA . LYS A 1 499 ? 17.285 26.042 -2.388 1.00 80.94 499 LYS A CA 1
ATOM 4115 C C . LYS A 1 499 ? 17.637 27.001 -3.528 1.00 80.94 499 LYS A C 1
ATOM 4117 O O . LYS A 1 499 ? 16.975 26.983 -4.568 1.00 80.94 499 LYS A O 1
ATOM 4122 N N . ILE A 1 500 ? 18.684 27.808 -3.354 1.00 82.50 500 ILE A N 1
ATOM 4123 C CA . ILE A 1 500 ? 19.148 28.777 -4.357 1.00 82.50 500 ILE A CA 1
ATOM 4124 C C . ILE A 1 500 ? 19.590 28.046 -5.633 1.00 82.50 500 ILE A C 1
ATOM 4126 O O . ILE A 1 500 ? 19.164 28.413 -6.730 1.00 82.50 500 ILE A O 1
ATOM 4130 N N . LEU A 1 501 ? 20.360 26.961 -5.507 1.00 78.44 501 LEU A N 1
ATOM 4131 C CA . LEU A 1 501 ? 20.777 26.145 -6.651 1.00 78.44 501 LEU A CA 1
ATOM 4132 C C . LEU A 1 501 ? 19.592 25.470 -7.362 1.00 78.44 501 LEU A C 1
ATOM 4134 O O . LEU A 1 501 ? 19.548 25.485 -8.592 1.00 78.44 501 LEU A O 1
ATOM 4138 N N . ASN A 1 502 ? 18.595 24.957 -6.630 1.00 75.94 502 ASN A N 1
ATOM 4139 C CA . ASN A 1 502 ? 17.369 24.418 -7.237 1.00 75.94 502 ASN A CA 1
ATOM 4140 C C . ASN A 1 502 ? 16.597 25.490 -8.031 1.00 75.94 502 ASN A C 1
ATOM 4142 O O . ASN A 1 502 ? 16.100 25.213 -9.123 1.00 75.94 502 ASN A O 1
ATOM 4146 N N . SER A 1 503 ? 16.535 26.726 -7.526 1.00 82.81 503 SER A N 1
ATOM 4147 C CA . SER A 1 503 ? 15.932 27.863 -8.238 1.00 82.81 503 SER A CA 1
ATOM 4148 C C . SER A 1 503 ? 16.682 28.192 -9.539 1.00 82.81 503 SER A C 1
ATOM 4150 O O . SER A 1 503 ? 16.064 28.395 -10.587 1.00 82.81 503 SER A O 1
ATOM 4152 N N . ILE A 1 504 ? 18.021 28.152 -9.512 1.00 82.75 504 ILE A N 1
ATOM 4153 C CA . ILE A 1 504 ? 18.868 28.335 -10.702 1.00 82.75 504 ILE A CA 1
ATOM 4154 C C . ILE A 1 504 ? 18.635 27.210 -11.722 1.00 82.75 504 ILE A C 1
ATOM 4156 O O . ILE A 1 504 ? 18.447 27.501 -12.902 1.00 82.75 504 ILE A O 1
ATOM 4160 N N . ILE A 1 505 ? 18.574 25.947 -11.289 1.00 76.69 505 ILE A N 1
ATOM 4161 C CA . ILE A 1 505 ? 18.283 24.791 -12.156 1.00 76.69 505 ILE A CA 1
ATOM 4162 C C . ILE A 1 505 ? 16.890 24.903 -12.790 1.00 76.69 505 ILE A C 1
ATOM 4164 O O . ILE A 1 505 ? 16.751 24.694 -13.992 1.00 76.69 505 ILE A O 1
ATOM 4168 N N . LEU A 1 506 ? 15.865 25.314 -12.037 1.00 79.56 506 LEU A N 1
ATOM 4169 C CA . LEU A 1 506 ? 14.530 25.601 -12.582 1.00 79.56 506 LEU A CA 1
ATOM 4170 C C . LEU A 1 506 ? 14.549 26.735 -13.622 1.00 79.56 506 LEU A C 1
ATOM 4172 O O . LEU A 1 506 ? 13.775 26.706 -14.580 1.00 79.56 506 LEU A O 1
ATOM 4176 N N . GLY A 1 507 ? 15.434 27.723 -13.465 1.00 76.94 507 GLY A N 1
ATOM 4177 C CA . GLY A 1 507 ? 15.683 28.765 -14.463 1.00 76.94 507 GLY A CA 1
ATOM 4178 C C . GLY A 1 507 ? 16.394 28.250 -15.720 1.00 76.94 507 GLY A C 1
ATOM 4179 O O . GLY A 1 507 ? 16.019 28.629 -16.829 1.00 76.94 507 GLY A O 1
ATOM 4180 N N . LEU A 1 508 ? 17.388 27.369 -15.566 1.00 77.56 508 LEU A N 1
ATOM 4181 C CA . LEU A 1 508 ? 18.130 26.762 -16.678 1.00 77.56 508 LEU A CA 1
ATOM 4182 C C . LEU A 1 508 ? 17.264 25.779 -17.473 1.00 77.56 508 LEU A C 1
ATOM 4184 O O . LEU A 1 508 ? 17.233 25.876 -18.695 1.00 77.56 508 LEU A O 1
ATOM 4188 N N . HIS A 1 509 ? 16.480 24.925 -16.807 1.00 74.00 509 HIS A N 1
ATOM 4189 C CA . HIS A 1 509 ? 15.508 24.052 -17.468 1.00 74.00 509 HIS A CA 1
ATOM 4190 C C . HIS A 1 509 ? 14.506 24.847 -18.313 1.00 74.00 509 HIS A C 1
ATOM 4192 O O . HIS A 1 509 ? 14.288 24.500 -19.467 1.00 74.00 509 HIS A O 1
ATOM 4198 N N . LYS A 1 510 ? 13.961 25.962 -17.803 1.00 79.69 510 LYS A N 1
ATOM 4199 C CA . LYS A 1 510 ? 13.057 26.828 -18.585 1.00 79.69 510 LYS A CA 1
ATOM 4200 C C . LYS A 1 510 ? 13.725 27.429 -19.826 1.00 79.69 510 LYS A C 1
ATOM 4202 O O . LYS A 1 510 ? 13.073 27.537 -20.859 1.00 79.69 510 LYS A O 1
ATOM 4207 N N . LYS A 1 511 ? 15.009 27.801 -19.744 1.00 79.38 511 LYS A N 1
ATOM 4208 C CA . LYS A 1 511 ? 15.781 28.270 -20.908 1.00 79.38 511 LYS A CA 1
ATOM 4209 C C . LYS A 1 511 ? 16.017 27.148 -21.918 1.00 79.38 511 LYS A C 1
ATOM 4211 O O . LYS A 1 511 ? 15.795 27.362 -23.102 1.00 79.38 511 LYS A O 1
ATOM 4216 N N . LEU A 1 512 ? 16.403 25.959 -21.453 1.00 78.88 512 LEU A N 1
ATOM 4217 C CA . LEU A 1 512 ? 16.624 24.791 -22.306 1.00 78.88 512 LEU A CA 1
ATOM 4218 C C . LEU A 1 512 ? 15.328 24.369 -23.020 1.00 78.88 512 LEU A C 1
ATOM 4220 O O . LEU A 1 512 ? 15.341 24.138 -24.223 1.00 78.88 512 LEU A O 1
ATOM 4224 N N . SER A 1 513 ? 14.191 24.357 -22.312 1.00 76.56 513 SER A N 1
ATOM 4225 C CA . SER A 1 513 ? 12.869 24.125 -22.909 1.00 76.56 513 SER A CA 1
ATOM 4226 C C . SER A 1 513 ? 12.512 25.162 -23.971 1.00 76.56 513 SER A C 1
ATOM 4228 O O . SER A 1 513 ? 12.002 24.776 -25.013 1.00 76.56 513 SER A O 1
ATOM 4230 N N . ALA A 1 514 ? 12.806 26.447 -23.750 1.00 74.44 514 ALA A N 1
ATOM 4231 C CA . ALA A 1 514 ? 12.533 27.488 -24.741 1.00 74.44 514 ALA A CA 1
ATOM 4232 C C . ALA A 1 514 ? 13.368 27.321 -26.027 1.00 74.44 514 ALA A C 1
ATOM 4234 O O . ALA A 1 514 ? 12.841 27.560 -27.107 1.00 74.44 514 ALA A O 1
ATOM 4235 N N . VAL A 1 515 ? 14.627 26.870 -25.921 1.00 73.50 515 VAL A N 1
ATOM 4236 C CA . VAL A 1 515 ? 15.480 26.561 -27.088 1.00 73.50 515 VAL A CA 1
ATOM 4237 C C . VAL A 1 515 ? 14.971 25.321 -27.837 1.00 73.50 515 VAL A C 1
ATOM 4239 O O . VAL A 1 515 ? 14.860 25.342 -29.059 1.00 73.50 515 VAL A O 1
ATOM 4242 N N . MET A 1 516 ? 14.559 24.270 -27.120 1.00 65.19 516 MET A N 1
ATOM 4243 C CA . MET A 1 516 ? 13.948 23.092 -27.752 1.00 65.19 516 MET A CA 1
ATOM 4244 C C . MET A 1 516 ? 12.593 23.410 -28.412 1.00 65.19 516 MET A C 1
ATOM 4246 O O . MET A 1 516 ? 12.288 22.864 -29.469 1.00 65.19 516 MET A O 1
ATOM 4250 N N . GLU A 1 517 ? 11.776 24.298 -27.827 1.00 64.81 517 GLU A N 1
ATOM 4251 C CA . GLU A 1 517 ? 10.518 24.743 -28.447 1.00 64.81 517 GLU A CA 1
ATOM 4252 C C . GLU A 1 517 ? 10.764 25.594 -29.714 1.00 64.81 517 GLU A C 1
ATOM 4254 O O . GLU A 1 517 ? 9.931 25.541 -30.621 1.00 64.81 517 GLU A O 1
ATOM 4259 N N . THR A 1 518 ? 11.897 26.305 -29.848 1.00 61.97 518 THR A N 1
ATOM 4260 C CA . THR A 1 518 ? 12.286 26.947 -31.122 1.00 61.97 518 THR A CA 1
ATOM 4261 C C . THR A 1 518 ? 12.795 25.945 -32.160 1.00 61.97 518 THR A C 1
ATOM 4263 O O . THR A 1 518 ? 12.259 25.932 -33.266 1.00 61.97 518 THR A O 1
ATOM 4266 N N . ASP A 1 519 ? 13.721 25.044 -31.808 1.00 58.16 519 ASP A N 1
ATOM 4267 C CA . ASP A 1 519 ? 14.297 24.081 -32.766 1.00 58.16 519 ASP A CA 1
ATOM 4268 C C . ASP A 1 519 ? 13.220 23.174 -33.393 1.00 58.16 519 ASP A C 1
ATOM 4270 O O . ASP A 1 519 ? 13.204 22.953 -34.605 1.00 58.16 519 ASP A O 1
ATOM 4274 N N . VAL A 1 520 ? 12.269 22.684 -32.585 1.00 53.16 520 VAL A N 1
ATOM 4275 C CA . VAL A 1 520 ? 11.137 21.872 -33.072 1.00 53.16 520 VAL A CA 1
ATOM 4276 C C . VAL A 1 520 ? 10.201 22.688 -33.971 1.00 53.16 520 VAL A C 1
ATOM 4278 O O . VAL A 1 520 ? 9.690 22.160 -34.958 1.00 53.16 520 VAL A O 1
ATOM 4281 N N . SER A 1 521 ? 10.001 23.978 -33.676 1.00 57.00 521 SER A N 1
ATOM 4282 C CA . SER A 1 521 ? 9.122 24.849 -34.471 1.00 57.00 521 SER A CA 1
ATOM 4283 C C . SER A 1 521 ? 9.646 25.100 -35.887 1.00 57.00 521 SER A C 1
ATOM 4285 O O . SER A 1 521 ? 8.840 25.288 -36.796 1.00 57.00 521 SER A O 1
ATOM 4287 N N . GLU A 1 522 ? 10.964 25.101 -36.089 1.00 50.84 522 GLU A N 1
ATOM 4288 C CA . GLU A 1 522 ? 11.585 25.340 -37.398 1.00 50.84 522 GLU A CA 1
ATOM 4289 C C . GLU A 1 522 ? 11.850 24.023 -38.149 1.00 50.84 522 GLU A C 1
ATOM 4291 O O . GLU A 1 522 ? 11.509 23.902 -39.329 1.00 50.84 522 GLU A O 1
ATOM 4296 N N . PHE A 1 523 ? 12.344 22.986 -37.461 1.00 48.62 523 PHE A N 1
ATOM 4297 C CA . PHE A 1 523 ? 12.686 21.694 -38.072 1.00 48.62 523 PHE A CA 1
ATOM 4298 C C . PHE A 1 523 ? 11.474 20.920 -38.627 1.00 48.62 523 PHE A C 1
ATOM 4300 O O . PHE A 1 523 ? 11.613 20.162 -39.590 1.00 48.62 523 PHE A O 1
ATOM 4307 N N . GLU A 1 524 ? 10.278 21.099 -38.054 1.00 49.50 524 GLU A N 1
ATOM 4308 C CA . GLU A 1 524 ? 9.054 20.448 -38.550 1.00 49.50 524 GLU A CA 1
ATOM 4309 C C . GLU A 1 524 ? 8.433 21.157 -39.770 1.00 49.50 524 GLU A C 1
ATOM 4311 O O . GLU A 1 524 ? 7.731 20.512 -40.550 1.00 49.50 524 GLU A O 1
ATOM 4316 N N . ILE A 1 525 ? 8.724 22.447 -39.994 1.00 51.56 525 ILE A N 1
ATOM 4317 C CA . ILE A 1 525 ? 8.212 23.204 -41.154 1.00 51.56 525 ILE A CA 1
ATOM 4318 C C . ILE A 1 525 ? 8.934 22.796 -42.445 1.00 51.56 525 ILE A C 1
ATOM 4320 O O . ILE A 1 525 ? 8.301 22.671 -43.494 1.00 51.56 525 ILE A O 1
ATOM 4324 N N . GLU A 1 526 ? 10.245 22.561 -42.383 1.00 49.44 526 GLU A N 1
ATOM 4325 C CA . GLU A 1 526 ? 11.070 22.299 -43.571 1.00 49.44 526 GLU A CA 1
ATOM 4326 C C . GLU A 1 526 ? 10.827 20.904 -44.189 1.00 49.44 526 GLU A C 1
ATOM 4328 O O . GLU A 1 526 ? 11.086 20.686 -45.373 1.00 49.44 526 GLU A O 1
ATOM 4333 N N . LYS A 1 527 ? 10.310 19.941 -43.408 1.00 44.94 527 LYS A N 1
ATOM 4334 C CA . LYS A 1 527 ? 10.325 18.514 -43.780 1.00 44.94 527 LYS A CA 1
ATOM 4335 C C . LYS A 1 527 ? 9.022 17.887 -44.270 1.00 44.94 527 LYS A C 1
ATOM 4337 O O . LYS A 1 527 ? 9.082 16.742 -44.721 1.00 44.94 527 LYS A O 1
ATOM 4342 N N . ASN A 1 528 ? 7.868 18.558 -44.213 1.00 42.00 528 ASN A N 1
ATOM 4343 C CA . ASN A 1 528 ? 6.621 17.934 -44.675 1.00 42.00 528 ASN A CA 1
ATOM 4344 C C . ASN A 1 528 ? 5.591 18.893 -45.312 1.00 42.00 528 ASN A C 1
ATOM 4346 O O . ASN A 1 528 ? 4.766 19.472 -44.607 1.00 42.00 528 ASN A O 1
ATOM 4350 N N . PRO A 1 529 ? 5.534 18.973 -46.656 1.00 48.84 529 PRO A N 1
ATOM 4351 C CA . PRO A 1 529 ? 4.466 19.680 -47.366 1.00 48.84 529 PRO A CA 1
ATOM 4352 C C . PRO A 1 529 ? 3.085 19.001 -47.304 1.00 48.84 529 PRO A C 1
ATOM 4354 O O . PRO A 1 529 ? 2.095 19.639 -47.647 1.00 48.84 529 PRO A O 1
ATOM 4357 N N . ASN A 1 530 ? 2.997 17.711 -46.942 1.00 57.06 530 ASN A N 1
ATOM 4358 C CA . ASN A 1 530 ? 1.780 16.897 -47.075 1.00 57.06 530 ASN A CA 1
ATOM 4359 C C . ASN A 1 530 ? 1.622 15.867 -45.935 1.00 57.06 530 ASN A C 1
ATOM 4361 O O . ASN A 1 530 ? 1.798 14.664 -46.130 1.00 57.06 530 ASN A O 1
ATOM 4365 N N . GLY A 1 531 ? 1.211 16.311 -44.744 1.00 52.34 531 GLY A N 1
ATOM 4366 C CA . GLY A 1 531 ? 0.705 15.397 -43.715 1.00 52.34 531 GLY A CA 1
ATOM 4367 C C . GLY A 1 531 ? 0.411 16.063 -42.373 1.00 52.34 531 GLY A C 1
ATOM 4368 O O . GLY A 1 531 ? 1.322 16.581 -41.742 1.00 52.34 531 GLY A O 1
ATOM 4369 N N . VAL A 1 532 ? -0.846 15.942 -41.920 1.00 54.25 532 VAL A N 1
ATOM 4370 C CA . VAL A 1 532 ? -1.435 16.569 -40.714 1.00 54.25 532 VAL A CA 1
ATOM 4371 C C . VAL A 1 532 ? -1.637 18.088 -40.847 1.00 54.25 532 VAL A C 1
ATOM 4373 O O . VAL A 1 532 ? -0.740 18.832 -41.225 1.00 54.25 532 VAL A O 1
ATOM 4376 N N . SER A 1 533 ? -2.846 18.564 -40.527 1.00 64.31 533 SER A N 1
ATOM 4377 C CA . SER A 1 533 ? -3.150 20.000 -40.507 1.00 64.31 533 SER A CA 1
ATOM 4378 C C . SER A 1 533 ? -2.554 20.683 -39.273 1.00 64.31 533 SER A C 1
ATOM 4380 O O . SER A 1 533 ? -2.507 20.102 -38.184 1.00 64.31 533 SER A O 1
ATOM 4382 N N . LYS A 1 534 ? -2.189 21.963 -39.413 1.00 58.03 534 LYS A N 1
ATOM 4383 C CA . LYS A 1 534 ? -1.709 22.827 -38.322 1.00 58.03 534 LYS A CA 1
ATOM 4384 C C . LYS A 1 534 ? -2.694 22.871 -37.143 1.00 58.03 534 LYS A C 1
ATOM 4386 O O . LYS A 1 534 ? -2.267 22.833 -35.989 1.00 58.03 534 LYS A O 1
ATOM 4391 N N . GLU A 1 535 ? -4.000 22.858 -37.421 1.00 65.31 535 GLU A N 1
ATOM 4392 C CA . GLU A 1 535 ? -5.063 22.687 -36.422 1.00 65.31 535 GLU A CA 1
ATOM 4393 C C . GLU A 1 535 ? -4.902 21.409 -35.590 1.00 65.31 535 GLU A C 1
ATOM 4395 O O . GLU A 1 535 ? -5.063 21.443 -34.371 1.00 65.31 535 GLU A O 1
ATOM 4400 N N . ASP A 1 536 ? -4.629 20.275 -36.232 1.00 64.81 536 ASP A N 1
ATOM 4401 C CA . ASP A 1 536 ? -4.685 18.956 -35.598 1.00 64.81 536 ASP A CA 1
ATOM 4402 C C . ASP A 1 536 ? -3.434 18.663 -34.778 1.00 64.81 536 ASP A C 1
ATOM 4404 O O . ASP A 1 536 ? -3.547 18.151 -33.663 1.00 64.81 536 ASP A O 1
ATOM 4408 N N . TYR A 1 537 ? -2.261 19.104 -35.239 1.00 66.00 537 TYR A N 1
ATOM 4409 C CA . TYR A 1 537 ? -1.053 19.077 -34.416 1.00 66.00 537 TYR A CA 1
ATOM 4410 C C . TYR A 1 537 ? -1.201 19.978 -33.179 1.00 66.00 537 TYR A C 1
ATOM 4412 O O . TYR A 1 537 ? -0.872 19.581 -32.060 1.00 66.00 537 TYR A O 1
ATOM 4420 N N . GLN A 1 538 ? -1.816 21.159 -33.332 1.00 68.06 538 GLN A N 1
ATOM 4421 C CA . GLN A 1 538 ? -2.070 22.054 -32.203 1.00 68.06 538 GLN A CA 1
ATOM 4422 C C . GLN A 1 538 ? -3.143 21.507 -31.235 1.00 68.06 538 GLN A C 1
ATOM 4424 O O . GLN A 1 538 ? -3.047 21.744 -30.027 1.00 68.06 538 GLN A O 1
ATOM 4429 N N . LYS A 1 539 ? -4.140 20.745 -31.716 1.00 74.81 539 LYS A N 1
ATOM 4430 C CA . LYS A 1 539 ? -5.063 19.966 -30.861 1.00 74.81 539 LYS A CA 1
ATOM 4431 C C . LYS A 1 539 ? -4.311 18.868 -30.104 1.00 74.81 539 LYS A C 1
ATOM 4433 O O . LYS A 1 539 ? -4.505 18.744 -28.896 1.00 74.81 539 LYS A O 1
ATOM 4438 N N . LEU A 1 540 ? -3.431 18.123 -30.780 1.00 71.06 540 LEU A N 1
ATOM 4439 C CA . LEU A 1 540 ? -2.638 17.046 -30.183 1.00 71.06 540 LEU A CA 1
ATOM 4440 C C . LEU A 1 540 ? -1.721 17.578 -29.070 1.00 71.06 540 LEU A C 1
ATOM 4442 O O . LEU A 1 540 ? -1.765 17.077 -27.950 1.00 71.06 540 LEU A O 1
ATOM 4446 N N . TYR A 1 541 ? -0.975 18.659 -29.328 1.00 69.69 541 TYR A N 1
ATOM 4447 C CA . TYR A 1 541 ? -0.136 19.321 -28.322 1.00 69.69 541 TYR A CA 1
ATOM 4448 C C . TYR A 1 541 ? -0.963 19.825 -27.126 1.00 69.69 541 TYR A C 1
ATOM 4450 O O . TYR A 1 541 ? -0.575 19.609 -25.979 1.00 69.69 541 TYR A O 1
ATOM 4458 N N . LYS A 1 542 ? -2.144 20.429 -27.352 1.00 74.75 542 LYS A N 1
ATOM 4459 C CA . LYS A 1 542 ? -3.061 20.839 -26.266 1.00 74.75 542 LYS A CA 1
ATOM 4460 C C . LYS A 1 542 ? -3.552 19.642 -25.438 1.00 74.75 542 LYS A C 1
ATOM 4462 O O . LYS A 1 542 ? -3.571 19.729 -24.211 1.00 74.75 542 LYS A O 1
ATOM 4467 N N . ALA A 1 543 ? -3.900 18.522 -26.076 1.00 75.06 543 ALA A N 1
ATOM 4468 C CA . ALA A 1 543 ? -4.311 17.297 -25.390 1.00 75.06 543 ALA A CA 1
ATOM 4469 C C . ALA A 1 543 ? -3.165 16.695 -24.555 1.00 75.06 543 ALA A C 1
ATOM 4471 O O . ALA A 1 543 ? -3.349 16.408 -23.372 1.00 75.06 543 ALA A O 1
ATOM 4472 N N . THR A 1 544 ? -1.961 16.587 -25.122 1.00 72.81 544 THR A N 1
ATOM 4473 C CA . THR A 1 544 ? -0.758 16.120 -24.415 1.00 72.81 544 THR A CA 1
ATOM 4474 C C . THR A 1 544 ? -0.410 17.031 -23.235 1.00 72.81 544 THR A C 1
ATOM 4476 O O . THR A 1 544 ? -0.196 16.540 -22.130 1.00 72.81 544 THR A O 1
ATOM 4479 N N . LYS A 1 545 ? -0.447 18.359 -23.414 1.00 81.31 545 LYS A N 1
ATOM 4480 C CA . LYS A 1 545 ? -0.171 19.349 -22.355 1.00 81.31 545 LYS A CA 1
ATOM 4481 C C . LYS A 1 545 ? -1.186 19.289 -21.206 1.00 81.31 545 LYS A C 1
ATOM 4483 O O . LYS A 1 545 ? -0.815 19.510 -20.056 1.00 81.31 545 LYS A O 1
ATOM 4488 N N . ASN A 1 546 ? -2.442 18.938 -21.490 1.00 83.44 546 ASN A N 1
ATOM 4489 C CA . ASN A 1 546 ? -3.455 18.690 -20.462 1.00 83.44 546 ASN A CA 1
ATOM 4490 C C . ASN A 1 546 ? -3.256 17.335 -19.757 1.00 83.44 546 ASN A C 1
ATOM 4492 O O . ASN A 1 546 ? -3.362 17.277 -18.535 1.00 83.44 546 ASN A O 1
ATOM 4496 N N . ASN A 1 547 ? -2.896 16.271 -20.485 1.00 80.31 547 ASN A N 1
ATOM 4497 C CA . ASN A 1 547 ? -2.566 14.966 -19.896 1.00 80.31 547 ASN A CA 1
ATOM 4498 C C . ASN A 1 547 ? -1.330 15.023 -18.980 1.00 80.31 547 ASN A C 1
ATOM 4500 O O . ASN A 1 547 ? -1.318 14.375 -17.935 1.00 80.31 547 ASN A O 1
ATOM 4504 N N . VAL A 1 548 ? -0.311 15.818 -19.332 1.00 82.69 548 VAL A N 1
ATOM 4505 C CA . VAL A 1 548 ? 0.851 16.071 -18.459 1.00 82.69 548 VAL A CA 1
ATOM 4506 C C . VAL A 1 548 ? 0.400 16.729 -17.154 1.00 82.69 548 VAL A C 1
ATOM 4508 O O . VAL A 1 548 ? 0.672 16.181 -16.091 1.00 82.69 548 VAL A O 1
ATOM 4511 N N . LYS A 1 549 ? -0.381 17.817 -17.221 1.00 83.75 549 LYS A N 1
ATOM 4512 C CA . LYS A 1 549 ? -0.933 18.481 -16.024 1.00 83.75 549 LYS A CA 1
ATOM 4513 C C . LYS A 1 549 ? -1.770 17.551 -15.146 1.00 83.75 549 LYS A C 1
ATOM 4515 O O . LYS A 1 549 ? -1.687 17.632 -13.924 1.00 83.75 549 LYS A O 1
ATOM 4520 N N . LEU A 1 550 ? -2.566 16.665 -15.748 1.00 82.94 550 LEU A N 1
ATOM 4521 C CA . LEU A 1 550 ? -3.357 15.686 -15.000 1.00 82.94 550 LEU A CA 1
ATOM 4522 C C . LEU A 1 550 ? -2.440 14.757 -14.185 1.00 82.94 550 LEU A C 1
ATOM 4524 O O . LEU A 1 550 ? -2.617 14.620 -12.976 1.00 82.94 550 LEU A O 1
ATOM 4528 N N . LYS A 1 551 ? -1.384 14.229 -14.819 1.00 86.44 551 LYS A N 1
ATOM 4529 C CA . LYS A 1 551 ? -0.374 13.384 -14.162 1.00 86.44 551 LYS A CA 1
ATOM 4530 C C . LYS A 1 551 ? 0.493 14.128 -13.145 1.00 86.44 551 LYS A C 1
ATOM 4532 O O . LYS A 1 551 ? 0.959 13.511 -12.188 1.00 86.44 551 LYS A O 1
ATOM 4537 N N . GLU A 1 552 ? 0.709 15.432 -13.309 1.00 83.81 552 GLU A N 1
ATOM 4538 C CA . GLU A 1 552 ? 1.357 16.283 -12.300 1.00 83.81 552 GLU A CA 1
ATOM 4539 C C . GLU A 1 552 ? 0.481 16.413 -11.041 1.00 83.81 552 GLU A C 1
ATOM 4541 O O . GLU A 1 552 ? 0.986 16.246 -9.929 1.00 83.81 552 GLU A O 1
ATOM 4546 N N . CYS A 1 553 ? -0.832 16.615 -11.200 1.00 80.81 553 CYS A N 1
ATOM 4547 C CA . CYS A 1 553 ? -1.794 16.620 -10.092 1.00 80.81 553 CYS A CA 1
ATOM 4548 C C . CYS A 1 553 ? -1.890 15.252 -9.391 1.00 80.81 553 CYS A C 1
ATOM 4550 O O . CYS A 1 553 ? -1.855 15.192 -8.161 1.00 80.81 553 CYS A O 1
ATOM 4552 N N . GLU A 1 554 ? -1.938 14.150 -10.147 1.00 88.62 554 GLU A N 1
ATOM 4553 C CA . GLU A 1 554 ? -1.887 12.783 -9.600 1.00 88.62 554 GLU A CA 1
ATOM 4554 C C . GLU A 1 554 ? -0.596 12.547 -8.795 1.00 88.62 554 GLU A C 1
ATOM 4556 O O . GLU A 1 554 ? -0.643 12.051 -7.670 1.00 88.62 554 GLU A O 1
ATOM 4561 N N . ASN A 1 555 ? 0.560 12.978 -9.316 1.00 81.62 555 ASN A N 1
ATOM 4562 C CA . ASN A 1 555 ? 1.842 12.888 -8.609 1.00 81.62 555 ASN A CA 1
ATOM 4563 C C . ASN A 1 555 ? 1.884 13.732 -7.327 1.00 81.62 555 ASN A C 1
ATOM 4565 O O . ASN A 1 555 ? 2.514 13.323 -6.352 1.00 81.62 555 ASN A O 1
ATOM 4569 N N . LEU A 1 556 ? 1.250 14.907 -7.311 1.00 87.06 556 LEU A N 1
ATOM 4570 C CA . LEU A 1 556 ? 1.138 15.734 -6.106 1.00 87.06 556 LEU A CA 1
ATOM 4571 C C . LEU A 1 556 ? 0.267 15.056 -5.041 1.00 87.06 556 LEU A C 1
ATOM 4573 O O . LEU A 1 556 ? 0.668 15.022 -3.878 1.00 87.06 556 LEU A O 1
ATOM 4577 N N . SER A 1 557 ? -0.856 14.451 -5.440 1.00 90.00 557 SER A N 1
ATOM 4578 C CA . SER A 1 557 ? -1.720 13.664 -4.549 1.00 90.00 557 SER A CA 1
ATOM 4579 C C . SER A 1 557 ? -0.976 12.457 -3.956 1.00 90.00 557 SER A C 1
ATOM 4581 O O . SER A 1 557 ? -0.882 12.317 -2.738 1.00 90.00 557 SER A O 1
ATOM 4583 N N . LEU A 1 558 ? -0.315 11.649 -4.795 1.00 89.38 558 LEU A N 1
ATOM 4584 C CA . LEU A 1 558 ? 0.479 10.498 -4.343 1.00 89.38 558 LEU A CA 1
ATOM 4585 C C . LEU A 1 558 ? 1.631 10.900 -3.405 1.00 89.38 558 LEU A C 1
ATOM 4587 O O . LEU A 1 558 ? 1.924 10.184 -2.448 1.00 89.38 558 LEU A O 1
ATOM 4591 N N . LYS A 1 559 ? 2.267 12.060 -3.621 1.00 87.19 559 LYS A N 1
ATOM 4592 C CA . LYS A 1 559 ? 3.297 12.591 -2.708 1.00 87.19 559 LYS A CA 1
ATOM 4593 C C . LYS A 1 559 ? 2.730 12.997 -1.345 1.00 87.19 559 LYS A C 1
ATOM 4595 O O . LYS A 1 559 ? 3.407 12.786 -0.341 1.00 87.19 559 LYS A O 1
ATOM 4600 N N . GLN A 1 560 ? 1.514 13.544 -1.294 1.00 88.88 560 GLN A N 1
ATOM 4601 C CA . GLN A 1 560 ? 0.820 13.823 -0.031 1.00 88.88 560 GLN A CA 1
ATOM 4602 C C . GLN A 1 560 ? 0.457 12.522 0.698 1.00 88.88 560 GLN A C 1
ATOM 4604 O O . GLN A 1 560 ? 0.666 12.429 1.906 1.00 88.88 560 GLN A O 1
ATOM 4609 N N . GLU A 1 561 ? 0.005 11.497 -0.025 1.00 91.25 561 GLU A N 1
ATOM 4610 C CA . GLU A 1 561 ? -0.321 10.186 0.550 1.00 91.25 561 GLU A CA 1
ATOM 4611 C C . GLU A 1 561 ? 0.915 9.493 1.146 1.00 91.25 561 GLU A C 1
ATOM 4613 O O . GLU A 1 561 ? 0.902 9.064 2.299 1.00 91.25 561 GLU A O 1
ATOM 4618 N N . ILE A 1 562 ? 2.036 9.493 0.416 1.00 88.19 562 ILE A N 1
ATOM 4619 C CA . ILE A 1 562 ? 3.332 8.994 0.906 1.00 88.19 562 ILE A CA 1
ATOM 4620 C C . ILE A 1 562 ? 3.804 9.770 2.147 1.00 88.19 562 ILE A C 1
ATOM 4622 O O . ILE A 1 562 ? 4.440 9.185 3.023 1.00 88.19 562 ILE A O 1
ATOM 4626 N N . TYR A 1 563 ? 3.509 11.071 2.250 1.00 88.56 563 TYR A N 1
ATOM 4627 C CA . TYR A 1 563 ? 3.853 11.859 3.435 1.00 88.56 563 TYR A CA 1
ATOM 4628 C C . TYR A 1 563 ? 3.025 11.442 4.662 1.00 88.56 563 TYR A C 1
ATOM 4630 O O . TYR A 1 563 ? 3.612 11.195 5.715 1.00 88.56 563 TYR A O 1
ATOM 4638 N N . LYS A 1 564 ? 1.700 11.262 4.520 1.00 91.44 564 LYS A N 1
ATOM 4639 C CA . LYS A 1 564 ? 0.837 10.728 5.596 1.00 91.44 564 LYS A CA 1
ATOM 4640 C C . LYS A 1 564 ? 1.351 9.374 6.090 1.00 91.44 564 LYS A C 1
ATOM 4642 O O . LYS A 1 564 ? 1.659 9.233 7.272 1.00 91.44 564 LYS A O 1
ATOM 4647 N N . LEU A 1 565 ? 1.540 8.423 5.169 1.00 89.44 565 LEU A N 1
ATOM 4648 C CA . LEU A 1 565 ? 1.987 7.060 5.474 1.00 89.44 565 LEU A CA 1
ATOM 4649 C C . LEU A 1 565 ? 3.355 7.032 6.177 1.00 89.44 565 LEU A C 1
ATOM 4651 O O . LEU A 1 565 ? 3.587 6.185 7.038 1.00 89.44 565 LEU A O 1
ATOM 4655 N N . LYS A 1 566 ? 4.255 7.979 5.873 1.00 89.75 566 LYS A N 1
ATOM 4656 C CA . LYS A 1 566 ? 5.504 8.151 6.632 1.00 89.75 566 LYS A CA 1
ATOM 4657 C C . LYS A 1 566 ? 5.249 8.603 8.068 1.00 89.75 566 LYS A C 1
ATOM 4659 O O . LYS A 1 566 ? 5.754 7.952 8.976 1.00 89.75 566 LYS A O 1
ATOM 4664 N N . THR A 1 567 ? 4.430 9.634 8.284 1.00 89.94 567 THR A N 1
ATOM 4665 C CA . THR A 1 567 ? 4.112 10.112 9.645 1.00 89.94 567 THR A CA 1
ATOM 4666 C C . THR A 1 567 ? 3.340 9.083 10.484 1.00 89.94 567 THR A C 1
ATOM 4668 O O . THR A 1 567 ? 3.500 9.019 11.703 1.00 89.94 567 THR A O 1
ATOM 4671 N N . GLU A 1 568 ? 2.541 8.220 9.850 1.00 91.31 568 GLU A N 1
ATOM 4672 C CA . GLU A 1 568 ? 1.872 7.094 10.513 1.00 91.31 568 GLU A CA 1
ATOM 4673 C C . GLU A 1 568 ? 2.854 5.965 10.859 1.00 91.31 568 GLU A C 1
ATOM 4675 O O . GLU A 1 568 ? 2.800 5.422 11.961 1.00 91.31 568 GLU A O 1
ATOM 4680 N N . ASN A 1 569 ? 3.804 5.654 9.973 1.00 89.31 569 ASN A N 1
ATOM 4681 C CA . ASN A 1 569 ? 4.862 4.679 10.242 1.00 89.31 569 ASN A CA 1
ATOM 4682 C C . ASN A 1 569 ? 5.863 5.165 11.315 1.00 89.31 569 ASN A C 1
ATOM 4684 O O . ASN A 1 569 ? 6.354 4.366 12.111 1.00 89.31 569 ASN A O 1
ATOM 4688 N N . GLU A 1 570 ? 6.131 6.471 11.386 1.00 90.75 570 GLU A N 1
ATOM 4689 C CA . GLU A 1 570 ? 6.894 7.102 12.474 1.00 90.75 570 GLU A CA 1
ATOM 4690 C C . GLU A 1 570 ? 6.169 6.919 13.819 1.00 90.75 570 GLU A C 1
ATOM 4692 O O . GLU A 1 570 ? 6.745 6.347 14.746 1.00 90.75 570 GLU A O 1
ATOM 4697 N N . ARG A 1 571 ? 4.869 7.248 13.892 1.00 90.50 571 ARG A N 1
ATOM 4698 C CA . ARG A 1 571 ? 4.015 6.967 15.066 1.00 90.50 571 ARG A CA 1
ATOM 4699 C C . ARG A 1 571 ? 3.945 5.482 15.430 1.00 90.50 571 ARG A C 1
ATOM 4701 O O . ARG A 1 571 ? 3.917 5.139 16.610 1.00 90.50 571 ARG A O 1
ATOM 4708 N N . TYR A 1 572 ? 3.925 4.584 14.446 1.00 92.44 572 TYR A N 1
ATOM 4709 C CA . TYR A 1 572 ? 3.958 3.141 14.698 1.00 92.44 572 TYR A CA 1
ATOM 4710 C C . TYR A 1 572 ? 5.295 2.699 15.319 1.00 92.44 572 TYR A C 1
ATOM 4712 O O . TYR A 1 572 ? 5.311 1.844 16.203 1.00 92.44 572 TYR A O 1
ATOM 4720 N N . SER A 1 573 ? 6.412 3.324 14.931 1.00 87.50 573 SER A N 1
ATOM 4721 C CA . SER A 1 573 ? 7.729 3.105 15.545 1.00 87.50 573 SER A CA 1
ATOM 4722 C C . SER A 1 573 ? 7.798 3.619 16.994 1.00 87.50 573 SER A C 1
ATOM 4724 O O . SER A 1 573 ? 8.292 2.920 17.884 1.00 87.50 573 SER A O 1
ATOM 4726 N N . GLU A 1 574 ? 7.233 4.800 17.270 1.00 91.19 574 GLU A N 1
ATOM 4727 C CA . GLU A 1 574 ? 7.066 5.331 18.636 1.00 91.19 574 GLU A CA 1
ATOM 4728 C C . GLU A 1 574 ? 6.197 4.404 19.503 1.00 91.19 574 GLU A C 1
ATOM 4730 O O . GLU A 1 574 ? 6.531 4.108 20.652 1.00 91.19 574 GLU A O 1
ATOM 4735 N N . PHE A 1 575 ? 5.098 3.883 18.948 1.00 91.31 575 PHE A N 1
ATOM 4736 C CA . PHE A 1 575 ? 4.235 2.932 19.645 1.00 91.31 575 PHE A CA 1
ATOM 4737 C C . PHE A 1 575 ? 4.959 1.606 19.921 1.00 91.31 575 PHE A C 1
ATOM 4739 O O . PHE A 1 575 ? 4.932 1.110 21.047 1.00 91.31 575 PHE A O 1
ATOM 4746 N N . LYS A 1 576 ? 5.676 1.063 18.927 1.00 92.50 576 LYS A N 1
ATOM 4747 C CA . LYS A 1 576 ? 6.459 -0.175 19.050 1.00 92.50 576 LYS A CA 1
ATOM 4748 C C . LYS A 1 576 ? 7.539 -0.070 20.127 1.00 92.50 576 LYS A C 1
ATOM 4750 O O . LYS A 1 576 ? 7.612 -0.944 20.985 1.00 92.50 576 LYS A O 1
ATOM 4755 N N . THR A 1 577 ? 8.329 1.004 20.133 1.00 90.81 577 THR A N 1
ATOM 4756 C CA . THR A 1 577 ? 9.367 1.219 21.159 1.00 90.81 577 THR A CA 1
ATOM 4757 C C . THR A 1 577 ? 8.763 1.397 22.557 1.00 90.81 577 THR A C 1
ATOM 4759 O O . THR A 1 577 ? 9.302 0.875 23.534 1.00 90.81 577 THR A O 1
ATOM 4762 N N . LYS A 1 578 ? 7.587 2.031 22.671 1.00 94.00 578 LYS A N 1
ATOM 4763 C CA . LYS A 1 578 ? 6.841 2.109 23.937 1.00 94.00 578 LYS A CA 1
ATOM 4764 C C . LYS A 1 578 ? 6.340 0.740 24.417 1.00 94.00 578 LYS A C 1
ATOM 4766 O O . LYS A 1 578 ? 6.439 0.447 25.607 1.00 94.00 578 LYS A O 1
ATOM 4771 N N . CYS A 1 579 ? 5.858 -0.122 23.519 1.00 89.19 579 CYS A N 1
ATOM 4772 C CA . CYS A 1 579 ? 5.519 -1.511 23.845 1.00 89.19 579 CYS A CA 1
ATOM 4773 C C . CYS A 1 579 ? 6.750 -2.330 24.268 1.00 89.19 579 CYS A C 1
ATOM 4775 O O . CYS A 1 579 ? 6.665 -3.099 25.221 1.00 89.19 579 CYS A O 1
ATOM 4777 N N . GLU A 1 580 ? 7.898 -2.142 23.613 1.00 91.44 580 GLU A N 1
ATOM 4778 C CA . GLU A 1 580 ? 9.161 -2.796 23.984 1.00 91.44 580 GLU A CA 1
ATOM 4779 C C . GLU A 1 580 ? 9.647 -2.362 25.379 1.00 91.44 580 GLU A C 1
ATOM 4781 O O . GLU A 1 580 ? 10.107 -3.210 26.145 1.00 91.44 580 GLU A O 1
ATOM 4786 N N . SER A 1 581 ? 9.471 -1.087 25.757 1.00 90.25 581 SER A N 1
ATOM 4787 C CA . SER A 1 581 ? 9.701 -0.622 27.136 1.00 90.25 581 SER A CA 1
ATOM 4788 C C . SER A 1 581 ? 8.783 -1.341 28.124 1.00 90.25 581 SER A C 1
ATOM 4790 O O . SER A 1 581 ? 9.274 -1.992 29.040 1.00 90.25 581 SER A O 1
ATOM 4792 N N . LEU A 1 582 ? 7.465 -1.314 27.896 1.00 91.56 582 LEU A N 1
ATOM 4793 C CA . LEU A 1 582 ? 6.484 -1.916 28.807 1.00 91.56 582 LEU A CA 1
ATOM 4794 C C . LEU A 1 582 ? 6.667 -3.435 28.967 1.00 91.56 582 LEU A C 1
ATOM 4796 O O . LEU A 1 582 ? 6.482 -3.973 30.057 1.00 91.56 582 LEU A O 1
ATOM 4800 N N . GLU A 1 583 ? 7.074 -4.140 27.910 1.00 93.00 583 GLU A N 1
ATOM 4801 C CA . GLU A 1 583 ? 7.386 -5.571 27.969 1.00 93.00 583 GLU A CA 1
ATOM 4802 C C . GLU A 1 583 ? 8.698 -5.846 28.737 1.00 93.00 583 GLU A C 1
ATOM 4804 O O . GLU A 1 583 ? 8.844 -6.905 29.350 1.00 93.00 583 GLU A O 1
ATOM 4809 N N . ASN A 1 584 ? 9.640 -4.897 28.769 1.00 90.81 584 ASN A N 1
ATOM 4810 C CA . ASN A 1 584 ? 10.824 -4.963 29.629 1.00 90.81 584 ASN A CA 1
ATOM 4811 C C . ASN A 1 584 ? 10.495 -4.620 31.091 1.00 90.81 584 ASN A C 1
ATOM 4813 O O . ASN A 1 584 ? 10.931 -5.350 31.982 1.00 90.81 584 ASN A O 1
ATOM 4817 N N . ASP A 1 585 ? 9.674 -3.599 31.343 1.00 92.88 585 ASP A N 1
ATOM 4818 C CA . ASP A 1 585 ? 9.196 -3.222 32.681 1.00 92.88 585 ASP A CA 1
ATOM 4819 C C . ASP A 1 585 ? 8.423 -4.382 33.329 1.00 92.88 585 ASP A C 1
ATOM 4821 O O . ASP A 1 585 ? 8.708 -4.790 34.455 1.00 92.88 585 ASP A O 1
ATOM 4825 N N . LYS A 1 586 ? 7.534 -5.027 32.566 1.00 93.50 586 LYS A N 1
ATOM 4826 C CA . LYS A 1 586 ? 6.851 -6.280 32.923 1.00 93.50 586 LYS A CA 1
ATOM 4827 C C . LYS A 1 586 ? 7.831 -7.401 33.296 1.00 93.50 586 LYS A C 1
ATOM 4829 O O . LYS A 1 586 ? 7.636 -8.051 34.320 1.00 93.50 586 LYS A O 1
ATOM 4834 N N . LYS A 1 587 ? 8.917 -7.603 32.537 1.00 92.31 587 LYS A N 1
ATOM 4835 C CA . LYS A 1 587 ? 9.976 -8.586 32.863 1.00 92.31 587 LYS A CA 1
ATOM 4836 C C . LYS A 1 587 ? 10.833 -8.184 34.067 1.00 92.31 587 LYS A C 1
ATOM 4838 O O . LYS A 1 587 ? 11.457 -9.050 34.680 1.00 92.31 587 LYS A O 1
ATOM 4843 N N . VAL A 1 588 ? 10.937 -6.898 34.404 1.00 90.56 588 VAL A N 1
ATOM 4844 C CA . VAL A 1 588 ? 11.557 -6.433 35.659 1.00 90.56 588 VAL A CA 1
ATOM 4845 C C . VAL A 1 588 ? 10.626 -6.742 36.830 1.00 90.56 588 VAL A C 1
ATOM 4847 O O . VAL A 1 588 ? 11.050 -7.411 37.768 1.00 90.56 588 VAL A O 1
ATOM 4850 N N . LEU A 1 589 ? 9.349 -6.365 36.737 1.00 90.00 589 LEU A N 1
ATOM 4851 C CA . LEU A 1 589 ? 8.334 -6.632 37.759 1.00 90.00 589 LEU A CA 1
ATOM 4852 C C . LEU A 1 589 ? 8.149 -8.134 38.017 1.00 90.00 589 LEU A C 1
ATOM 4854 O O . LEU A 1 589 ? 8.146 -8.544 39.171 1.00 90.00 589 LEU A O 1
ATOM 4858 N N . GLN A 1 590 ? 8.098 -8.974 36.979 1.00 89.94 590 GLN A N 1
ATOM 4859 C CA . GLN A 1 590 ? 8.037 -10.434 37.138 1.00 89.94 590 GLN A CA 1
ATOM 4860 C C . GLN A 1 590 ? 9.259 -10.999 37.879 1.00 89.94 590 GLN A C 1
ATOM 4862 O O . GLN A 1 590 ? 9.099 -11.854 38.744 1.00 89.94 590 GLN A O 1
ATOM 4867 N N . ARG A 1 591 ? 10.475 -10.500 37.607 1.00 87.75 591 ARG A N 1
ATOM 4868 C CA . ARG A 1 591 ? 11.680 -10.902 38.359 1.00 87.75 591 ARG A CA 1
ATOM 4869 C C . ARG A 1 591 ? 11.654 -10.413 39.807 1.00 87.75 591 ARG A C 1
ATOM 4871 O O . ARG A 1 591 ? 12.115 -11.131 40.685 1.00 87.75 591 ARG A O 1
ATOM 4878 N N . LEU A 1 592 ? 11.105 -9.225 40.065 1.00 88.12 592 LEU A N 1
ATOM 4879 C CA . LEU A 1 592 ? 10.921 -8.715 41.426 1.00 88.12 592 LEU A CA 1
ATOM 4880 C C . LEU A 1 592 ? 9.902 -9.556 42.206 1.00 88.12 592 LEU A C 1
ATOM 4882 O O . LEU A 1 592 ? 10.204 -9.938 43.330 1.00 88.12 592 LEU A O 1
ATOM 4886 N N . VAL A 1 593 ? 8.761 -9.909 41.602 1.00 86.44 593 VAL A N 1
ATOM 4887 C CA . VAL A 1 593 ? 7.751 -10.802 42.201 1.00 86.44 593 VAL A CA 1
ATOM 4888 C C . VAL A 1 593 ? 8.353 -12.173 42.513 1.00 86.44 593 VAL A C 1
ATOM 4890 O O . VAL A 1 593 ? 8.321 -12.581 43.668 1.00 86.44 593 VAL A O 1
ATOM 4893 N N . VAL A 1 594 ? 9.007 -12.826 41.544 1.00 85.69 594 VAL A N 1
ATOM 4894 C CA . VAL A 1 594 ? 9.649 -14.138 41.757 1.00 85.69 594 VAL A CA 1
ATOM 4895 C C . VAL A 1 594 ? 10.729 -14.080 42.845 1.00 85.69 594 VAL A C 1
ATOM 4897 O O . VAL A 1 594 ? 10.821 -14.995 43.662 1.00 85.69 594 VAL A O 1
ATOM 4900 N N . ASN A 1 595 ? 11.522 -13.005 42.919 1.00 82.50 595 ASN A N 1
ATOM 4901 C CA . ASN A 1 595 ? 12.485 -12.817 44.009 1.00 82.50 595 ASN A CA 1
ATOM 4902 C C . ASN A 1 595 ? 11.794 -12.618 45.369 1.00 82.50 595 ASN A C 1
ATOM 4904 O O . ASN A 1 595 ? 12.306 -13.097 46.378 1.00 82.50 595 ASN A O 1
ATOM 4908 N N . TYR A 1 596 ? 10.651 -11.929 45.414 1.00 77.69 596 TYR A N 1
ATOM 4909 C CA . TYR A 1 596 ? 9.891 -11.680 46.643 1.00 77.69 596 TYR A CA 1
ATOM 4910 C C . TYR A 1 596 ? 9.210 -12.958 47.156 1.00 77.69 596 TYR A C 1
ATOM 4912 O O . TYR A 1 596 ? 9.313 -13.280 48.337 1.00 77.69 596 TYR A O 1
ATOM 4920 N N . GLU A 1 597 ? 8.607 -13.739 46.256 1.00 77.06 597 GLU A N 1
ATOM 4921 C CA . GLU A 1 597 ? 8.067 -15.079 46.524 1.00 77.06 597 GLU A CA 1
ATOM 4922 C C . GLU A 1 597 ? 9.172 -16.034 47.006 1.00 77.06 597 GLU A C 1
ATOM 4924 O O . GLU A 1 597 ? 9.008 -16.713 48.017 1.00 77.06 597 GLU A O 1
ATOM 4929 N N . SER A 1 598 ? 10.344 -16.006 46.359 1.00 68.12 598 SER A N 1
ATOM 4930 C CA . SER A 1 598 ? 11.536 -16.773 46.770 1.00 68.12 598 SER A CA 1
ATOM 4931 C C . SER A 1 598 ? 12.143 -16.312 48.104 1.00 68.12 598 SER A C 1
ATOM 4933 O O . SER A 1 598 ? 12.971 -17.024 48.670 1.00 68.12 598 SER A O 1
ATOM 4935 N N . SER A 1 599 ? 11.760 -15.132 48.605 1.00 63.00 599 SER A N 1
ATOM 4936 C CA . SER A 1 599 ? 12.247 -14.568 49.872 1.00 63.00 599 SER A CA 1
ATOM 4937 C C . SER A 1 599 ? 11.302 -14.823 51.054 1.00 63.00 599 SER A C 1
ATOM 4939 O O . SER A 1 599 ? 11.641 -14.462 52.181 1.00 63.00 599 SER A O 1
ATOM 4941 N N . GLN A 1 600 ? 10.133 -15.446 50.843 1.00 53.75 600 GLN A N 1
ATOM 4942 C CA . GLN A 1 600 ? 9.241 -15.832 51.941 1.00 53.75 600 GLN A CA 1
ATOM 4943 C C . GLN A 1 600 ? 9.664 -17.183 52.555 1.00 53.75 600 GLN A C 1
ATOM 4945 O O . GLN A 1 600 ? 9.659 -18.201 51.860 1.00 53.75 600 GLN A O 1
ATOM 4950 N N . PRO A 1 601 ? 9.989 -17.252 53.862 1.00 47.59 601 PRO A N 1
ATOM 4951 C CA . PRO A 1 601 ? 10.303 -18.515 54.521 1.00 47.59 601 PRO A CA 1
ATOM 4952 C C . PRO A 1 601 ? 9.040 -19.366 54.726 1.00 47.59 601 PRO A C 1
ATOM 4954 O O . PRO A 1 601 ? 8.015 -18.903 55.228 1.00 47.59 601 PRO A O 1
ATOM 4957 N N . ALA A 1 602 ? 9.119 -20.651 54.382 1.00 46.97 602 ALA A N 1
ATOM 4958 C CA . ALA A 1 602 ? 7.991 -21.568 54.502 1.00 46.97 602 ALA A CA 1
ATOM 4959 C C . ALA A 1 602 ? 7.679 -21.931 55.972 1.00 46.97 602 ALA A C 1
ATOM 4961 O O . ALA A 1 602 ? 8.421 -22.679 56.599 1.00 46.97 602 ALA A O 1
ATOM 4962 N N . LYS A 1 603 ? 6.532 -21.444 56.471 1.00 51.50 603 LYS A N 1
ATOM 4963 C CA . LYS A 1 603 ? 5.755 -21.923 57.641 1.00 51.50 603 LYS A CA 1
ATOM 4964 C C . LYS A 1 603 ? 6.549 -22.457 58.851 1.00 51.50 603 LYS A C 1
ATOM 4966 O O . LYS A 1 603 ? 6.816 -23.654 58.951 1.00 51.50 603 LYS A O 1
ATOM 4971 N N . VAL A 1 604 ? 6.695 -21.617 59.875 1.00 38.78 604 VAL A N 1
ATOM 4972 C CA . VAL A 1 604 ? 6.900 -22.054 61.271 1.00 38.78 604 VAL A CA 1
ATOM 4973 C C . VAL A 1 604 ? 5.581 -21.903 62.049 1.00 38.78 604 VAL A C 1
ATOM 4975 O O . VAL A 1 604 ? 4.748 -21.065 61.705 1.00 38.78 604 VAL A O 1
ATOM 4978 N N . LYS A 1 605 ? 5.349 -22.764 63.048 1.00 44.16 605 LYS A N 1
ATOM 4979 C CA . LYS A 1 605 ? 4.200 -22.699 63.972 1.00 44.16 605 LYS A CA 1
ATOM 4980 C C . LYS A 1 605 ? 4.610 -22.034 65.286 1.00 44.16 605 LYS A C 1
ATOM 4982 O O . LYS A 1 605 ? 5.752 -22.208 65.698 1.00 44.16 605 LYS A O 1
ATOM 4987 N N . ASN A 1 606 ? 3.627 -21.453 65.978 1.00 40.31 606 ASN A N 1
ATOM 4988 C CA . ASN A 1 606 ? 3.750 -20.811 67.294 1.00 40.31 606 ASN A CA 1
ATOM 4989 C C . ASN A 1 606 ? 4.623 -19.526 67.248 1.00 40.31 606 ASN A C 1
ATOM 4991 O O . ASN A 1 606 ? 5.324 -19.287 66.273 1.00 40.31 606 ASN A O 1
ATOM 4995 N N . GLU A 1 607 ? 4.565 -18.613 68.219 1.00 36.69 607 GLU A N 1
ATOM 4996 C CA . GLU A 1 607 ? 3.873 -18.632 69.520 1.00 36.69 607 GLU A CA 1
ATOM 4997 C C . GLU A 1 607 ? 3.249 -17.252 69.831 1.00 36.69 607 GLU A C 1
ATOM 4999 O O . GLU A 1 607 ? 3.386 -16.321 69.040 1.00 36.69 607 GLU A O 1
ATOM 5004 N N . LYS A 1 608 ? 2.532 -17.100 70.955 1.00 50.09 608 LYS A N 1
ATOM 5005 C CA . LYS A 1 608 ? 1.998 -15.788 71.370 1.00 50.09 608 LYS A CA 1
ATOM 5006 C C . LYS A 1 608 ? 3.070 -14.954 72.077 1.00 50.09 608 LYS A C 1
ATOM 5008 O O . LYS A 1 608 ? 3.549 -15.371 73.128 1.00 50.09 608 LYS A O 1
ATOM 5013 N N . THR A 1 609 ? 3.322 -13.743 71.589 1.00 38.16 609 THR A N 1
ATOM 5014 C CA . THR A 1 609 ? 3.996 -12.670 72.339 1.00 38.16 609 THR A CA 1
ATOM 5015 C C . THR A 1 609 ? 3.335 -11.332 72.023 1.00 38.16 609 THR A C 1
ATOM 5017 O O . THR A 1 609 ? 3.387 -10.880 70.880 1.00 38.16 609 THR A O 1
ATOM 5020 N N . ASP A 1 610 ? 2.714 -10.709 73.024 1.00 46.53 610 ASP A N 1
ATOM 5021 C CA . ASP A 1 610 ? 2.064 -9.401 72.901 1.00 46.53 610 ASP A CA 1
ATOM 5022 C C . ASP A 1 610 ? 3.097 -8.259 72.927 1.00 46.53 610 ASP A C 1
ATOM 5024 O O . ASP A 1 610 ? 3.300 -7.622 73.956 1.00 46.53 610 ASP A O 1
ATOM 5028 N N . ASP A 1 611 ? 3.746 -7.993 71.790 1.00 51.62 611 ASP A N 1
ATOM 5029 C CA . ASP A 1 611 ? 4.500 -6.752 71.561 1.00 51.62 611 ASP A CA 1
ATOM 5030 C C . ASP A 1 611 ? 4.496 -6.392 70.061 1.00 51.62 611 ASP A C 1
ATOM 5032 O O . ASP A 1 611 ? 5.148 -7.041 69.239 1.00 51.62 611 ASP A O 1
ATOM 5036 N N . LYS A 1 612 ? 3.724 -5.361 69.682 1.00 51.12 612 LYS A N 1
ATOM 5037 C CA . LYS A 1 612 ? 3.549 -4.945 68.277 1.00 51.12 612 LYS A CA 1
ATOM 5038 C C . LYS A 1 612 ? 4.849 -4.396 67.688 1.00 51.12 612 LYS A C 1
ATOM 5040 O O . LYS A 1 612 ? 5.282 -3.288 68.029 1.00 51.12 612 LYS A O 1
ATOM 5045 N N . SER A 1 613 ? 5.420 -5.149 66.749 1.00 66.00 613 SER A N 1
ATOM 5046 C CA . SER A 1 613 ? 6.653 -4.794 66.038 1.00 66.00 613 SER A CA 1
ATOM 5047 C C . SER A 1 613 ? 6.545 -3.465 65.273 1.00 66.00 613 SER A C 1
ATOM 5049 O O . SER A 1 613 ? 5.471 -3.078 64.809 1.00 66.00 613 SER A O 1
ATOM 5051 N N . GLU A 1 614 ? 7.679 -2.781 65.083 1.00 61.66 614 GLU A N 1
ATOM 5052 C CA . GLU A 1 614 ? 7.786 -1.545 64.284 1.00 61.66 614 GLU A CA 1
ATOM 5053 C C . GLU A 1 614 ? 7.150 -1.713 62.888 1.00 61.66 614 GLU A C 1
ATOM 5055 O O . GLU A 1 614 ? 6.388 -0.871 62.418 1.00 61.66 614 GLU A O 1
ATOM 5060 N N . THR A 1 615 ? 7.403 -2.866 62.263 1.00 62.38 615 THR A N 1
ATOM 5061 C CA . THR A 1 615 ? 6.872 -3.278 60.958 1.00 62.38 615 THR A CA 1
ATOM 5062 C C . THR A 1 615 ? 5.352 -3.395 60.911 1.00 62.38 615 THR A C 1
ATOM 5064 O O . THR A 1 615 ? 4.761 -3.101 59.878 1.00 62.38 615 THR A O 1
ATOM 5067 N N . GLU A 1 616 ? 4.709 -3.793 62.007 1.00 67.44 616 GLU A N 1
ATOM 5068 C CA . GLU A 1 616 ? 3.252 -3.934 62.075 1.00 67.44 616 GLU A CA 1
ATOM 5069 C C . GLU A 1 616 ? 2.568 -2.568 62.217 1.00 67.44 616 GLU A C 1
ATOM 5071 O O . GLU A 1 616 ? 1.573 -2.310 61.548 1.00 67.44 616 GLU A O 1
ATOM 5076 N N . LYS A 1 617 ? 3.171 -1.639 62.973 1.00 72.12 617 LYS A N 1
ATOM 5077 C CA . LYS A 1 617 ? 2.728 -0.232 63.029 1.00 72.12 617 LYS A CA 1
ATOM 5078 C C . LYS A 1 617 ? 2.866 0.457 61.670 1.00 72.12 617 LYS A C 1
ATOM 5080 O O . LYS A 1 617 ? 1.961 1.173 61.256 1.00 72.12 617 LYS A O 1
ATOM 5085 N N . ILE A 1 618 ? 3.972 0.212 60.960 1.00 74.56 618 ILE A N 1
ATOM 5086 C CA . ILE A 1 618 ? 4.180 0.711 59.591 1.00 74.56 618 ILE A CA 1
ATOM 5087 C C . ILE A 1 618 ? 3.138 0.112 58.635 1.00 74.56 618 ILE A C 1
ATOM 5089 O O . ILE A 1 618 ? 2.647 0.823 57.762 1.00 74.56 618 ILE A O 1
ATOM 5093 N N . LEU A 1 619 ? 2.763 -1.162 58.795 1.00 75.44 619 LEU A N 1
ATOM 5094 C CA . LEU A 1 619 ? 1.722 -1.786 57.977 1.00 75.44 619 LEU A CA 1
ATOM 5095 C C . LEU A 1 619 ? 0.338 -1.178 58.262 1.00 75.44 619 LEU A C 1
ATOM 5097 O O . LEU A 1 619 ? -0.338 -0.774 57.322 1.00 75.44 619 LEU A O 1
ATOM 5101 N N . GLU A 1 620 ? -0.039 -1.003 59.534 1.00 77.75 620 GLU A N 1
ATOM 5102 C CA . GLU A 1 620 ? -1.284 -0.322 59.929 1.00 77.75 620 GLU A CA 1
ATOM 5103 C C . GLU A 1 620 ? -1.332 1.136 59.433 1.00 77.75 620 GLU A C 1
ATOM 5105 O O . GLU A 1 620 ? -2.373 1.599 58.964 1.00 77.75 620 GLU A O 1
ATOM 5110 N N . GLU A 1 621 ? -0.206 1.858 59.455 1.00 79.25 621 GLU A N 1
ATOM 5111 C CA . GLU A 1 621 ? -0.111 3.209 58.891 1.00 79.25 621 GLU A CA 1
ATOM 5112 C C . GLU A 1 621 ? -0.258 3.204 57.358 1.00 79.25 621 GLU A C 1
ATOM 5114 O O . GLU A 1 621 ? -0.895 4.096 56.790 1.00 79.25 621 GLU A O 1
ATOM 5119 N N . LYS A 1 622 ? 0.289 2.197 56.663 1.00 81.75 622 LYS A N 1
ATOM 5120 C CA . LYS A 1 622 ? 0.154 2.061 55.204 1.00 81.75 622 LYS A CA 1
ATOM 5121 C C . LYS A 1 622 ? -1.252 1.651 54.791 1.00 81.75 622 LYS A C 1
ATOM 5123 O O . LYS A 1 622 ? -1.776 2.252 53.855 1.00 81.75 622 LYS A O 1
ATOM 5128 N N . ASP A 1 623 ? -1.900 0.744 55.512 1.00 83.38 623 ASP A N 1
ATOM 5129 C CA . ASP A 1 623 ? -3.307 0.404 55.292 1.00 83.38 623 ASP A CA 1
ATOM 5130 C C . ASP A 1 623 ? -4.225 1.591 55.609 1.00 83.38 623 ASP A C 1
ATOM 5132 O O . ASP A 1 623 ? -5.192 1.832 54.883 1.00 83.38 623 ASP A O 1
ATOM 5136 N N . TRP A 1 624 ? -3.910 2.410 56.618 1.00 87.38 624 TRP A N 1
ATOM 5137 C CA . TRP A 1 624 ? -4.618 3.673 56.845 1.00 87.38 624 TRP A CA 1
ATOM 5138 C C . TRP A 1 624 ? -4.408 4.670 55.692 1.00 87.38 624 TRP A C 1
ATOM 5140 O O . TRP A 1 624 ? -5.379 5.261 55.218 1.00 87.38 624 TRP A O 1
ATOM 5150 N N . GLN A 1 625 ? -3.182 4.817 55.174 1.00 88.19 625 GLN A N 1
ATOM 5151 C CA . GLN A 1 625 ? -2.894 5.663 54.005 1.00 88.19 625 GLN A CA 1
ATOM 5152 C C . GLN A 1 625 ? -3.616 5.162 52.740 1.00 88.19 625 GLN A C 1
ATOM 5154 O O . GLN A 1 625 ? -4.174 5.971 52.000 1.00 88.19 625 GLN A O 1
ATOM 5159 N N . ILE A 1 626 ? -3.676 3.845 52.512 1.00 88.19 626 ILE A N 1
ATOM 5160 C CA . ILE A 1 626 ? -4.422 3.222 51.406 1.00 88.19 626 ILE A CA 1
ATOM 5161 C C . ILE A 1 626 ? -5.926 3.468 51.565 1.00 88.19 626 ILE A C 1
ATOM 5163 O O . ILE A 1 626 ? -6.575 3.903 50.617 1.00 88.19 626 ILE A O 1
ATOM 5167 N N . ASN A 1 627 ? -6.489 3.274 52.760 1.00 84.81 627 ASN A N 1
ATOM 5168 C CA . ASN A 1 627 ? -7.905 3.541 53.019 1.00 84.81 627 ASN A CA 1
ATOM 5169 C C . ASN A 1 627 ? -8.254 5.035 52.907 1.00 84.81 627 ASN A C 1
ATOM 5171 O O . ASN A 1 627 ? -9.313 5.378 52.382 1.00 84.81 627 ASN A O 1
ATOM 5175 N N . LEU A 1 628 ? -7.368 5.942 53.326 1.00 89.19 628 LEU A N 1
ATOM 5176 C CA . LEU A 1 628 ? -7.532 7.382 53.115 1.00 89.19 628 LEU A CA 1
ATOM 5177 C C . LEU A 1 628 ? -7.529 7.728 51.618 1.00 89.19 628 LEU A C 1
ATOM 5179 O O . LEU A 1 628 ? -8.416 8.445 51.156 1.00 89.19 628 LEU A O 1
ATOM 5183 N N . LEU A 1 629 ? -6.579 7.185 50.850 1.00 89.81 629 LEU A N 1
ATOM 5184 C CA . LEU A 1 629 ? -6.514 7.376 49.400 1.00 89.81 629 LEU A CA 1
ATOM 5185 C C . LEU A 1 629 ? -7.742 6.792 48.694 1.00 89.81 629 LEU A C 1
ATOM 5187 O O . LEU A 1 629 ? -8.319 7.477 47.857 1.00 89.81 629 LEU A O 1
ATOM 5191 N N . ASN A 1 630 ? -8.208 5.601 49.073 1.00 89.06 630 ASN A N 1
ATOM 5192 C CA . ASN A 1 630 ? -9.423 4.992 48.527 1.00 89.06 630 ASN A CA 1
ATOM 5193 C C . ASN A 1 630 ? -10.670 5.843 48.815 1.00 89.06 630 ASN A C 1
ATOM 5195 O O . ASN A 1 630 ? -11.489 6.042 47.920 1.00 89.06 630 ASN A O 1
ATOM 5199 N N . ASN A 1 631 ? -10.792 6.423 50.014 1.00 88.19 631 ASN A N 1
ATOM 5200 C CA . ASN A 1 631 ? -11.879 7.352 50.344 1.00 88.19 631 ASN A CA 1
ATOM 5201 C C . ASN A 1 631 ? -11.790 8.673 49.555 1.00 88.19 631 ASN A C 1
ATOM 5203 O O . ASN A 1 631 ? -12.812 9.197 49.108 1.00 88.19 631 ASN A O 1
ATOM 5207 N N . ILE A 1 632 ? -10.582 9.202 49.326 1.00 90.44 632 ILE A N 1
ATOM 5208 C CA . ILE A 1 632 ? -10.362 10.380 48.470 1.00 90.44 632 ILE A CA 1
ATOM 5209 C C . ILE A 1 632 ? -10.709 10.059 47.009 1.00 90.44 632 ILE A C 1
ATOM 5211 O O . ILE A 1 632 ? -11.404 10.841 46.367 1.00 90.44 632 ILE A O 1
ATOM 5215 N N . ILE A 1 633 ? -10.280 8.904 46.496 1.00 88.12 633 ILE A N 1
ATOM 5216 C CA . ILE A 1 633 ? -10.560 8.417 45.139 1.00 88.12 633 ILE A CA 1
ATOM 5217 C C . ILE A 1 633 ? -12.066 8.205 44.950 1.00 88.12 633 ILE A C 1
ATOM 5219 O O . ILE A 1 633 ? -12.624 8.720 43.984 1.00 88.12 633 ILE A O 1
ATOM 5223 N N . ALA A 1 634 ? -12.755 7.558 45.893 1.00 89.75 634 ALA A N 1
ATOM 5224 C CA . ALA A 1 634 ? -14.210 7.419 45.877 1.00 89.75 634 ALA A CA 1
ATOM 5225 C C . ALA A 1 634 ? -14.911 8.789 45.893 1.00 89.75 634 ALA A C 1
ATOM 5227 O O . ALA A 1 634 ? -15.764 9.057 45.050 1.00 89.75 634 ALA A O 1
ATOM 5228 N N . GLY A 1 635 ? -14.499 9.706 46.777 1.00 88.50 635 GLY A N 1
ATOM 5229 C CA . GLY A 1 635 ? -15.031 11.072 46.827 1.00 88.50 635 GLY A CA 1
ATOM 5230 C C . GLY A 1 635 ? -14.761 11.895 45.559 1.00 88.50 635 GLY A C 1
ATOM 5231 O O . GLY A 1 635 ? -15.571 12.751 45.197 1.00 88.50 635 GLY A O 1
ATOM 5232 N N . LEU A 1 636 ? -13.655 11.635 44.856 1.00 88.25 636 LEU A N 1
ATOM 5233 C CA . LEU A 1 636 ? -13.357 12.217 43.547 1.00 88.25 636 LEU A CA 1
ATOM 5234 C C . LEU A 1 636 ? -14.209 11.587 42.443 1.00 88.25 636 LEU A C 1
ATOM 5236 O O . LEU A 1 636 ? -14.765 12.333 41.644 1.00 88.25 636 LEU A O 1
ATOM 5240 N N . HIS A 1 637 ? -14.393 10.264 42.419 1.00 84.88 637 HIS A N 1
ATOM 5241 C CA . HIS A 1 637 ? -15.296 9.603 41.473 1.00 84.88 637 HIS A CA 1
ATOM 5242 C C . HIS A 1 637 ? -16.747 10.060 41.653 1.00 84.88 637 HIS A C 1
ATOM 5244 O O . HIS A 1 637 ? -17.389 10.385 40.660 1.00 84.88 637 HIS A O 1
ATOM 5250 N N . THR A 1 638 ? -17.242 10.203 42.887 1.00 89.44 638 THR A N 1
ATOM 5251 C CA . THR A 1 638 ? -18.568 10.786 43.153 1.00 89.44 638 THR A CA 1
ATOM 5252 C C . THR A 1 638 ? -18.664 12.211 42.610 1.00 89.44 638 THR A C 1
ATOM 5254 O O . THR A 1 638 ? -19.606 12.515 41.885 1.00 89.44 638 THR A O 1
ATOM 5257 N N . LYS A 1 639 ? -17.662 13.070 42.848 1.00 89.75 639 LYS A N 1
ATOM 5258 C CA . LYS A 1 639 ? -17.634 14.440 42.297 1.00 89.75 639 LYS A CA 1
ATOM 5259 C C . LYS A 1 639 ? -17.520 14.484 40.772 1.00 89.75 639 LYS A C 1
ATOM 5261 O O . LYS A 1 639 ? -18.105 15.366 40.151 1.00 89.75 639 LYS A O 1
ATOM 5266 N N . VAL A 1 640 ? -16.790 13.555 40.154 1.00 89.00 640 VAL A N 1
ATOM 5267 C CA . VAL A 1 640 ? -16.702 13.424 38.692 1.00 89.00 640 VAL A CA 1
ATOM 5268 C C . VAL A 1 640 ? -18.043 12.969 38.118 1.00 89.00 640 VAL A C 1
ATOM 5270 O O . VAL A 1 640 ? -18.497 13.565 37.148 1.00 89.00 640 VAL A O 1
ATOM 5273 N N . SER A 1 641 ? -18.721 12.005 38.743 1.00 87.62 641 SER A N 1
ATOM 5274 C CA . SER A 1 641 ? -20.066 11.559 38.354 1.00 87.62 641 SER A CA 1
ATOM 5275 C C . SER A 1 641 ? -21.122 12.648 38.554 1.00 87.62 641 SER A C 1
ATOM 5277 O O . SER A 1 641 ? -21.923 12.889 37.657 1.00 87.62 641 SER A O 1
ATOM 5279 N N . GLU A 1 642 ? -21.086 13.379 39.671 1.00 85.38 642 GLU A N 1
ATOM 5280 C CA . GLU A 1 642 ? -21.912 14.571 39.888 1.00 85.38 642 GLU A CA 1
ATOM 5281 C C . GLU A 1 642 ? -21.671 15.637 38.814 1.00 85.38 642 GLU A C 1
ATOM 5283 O O . GLU A 1 642 ? -22.617 16.252 38.330 1.00 85.38 642 GLU A O 1
ATOM 5288 N N . ASN A 1 643 ? -20.411 15.904 38.463 1.00 84.94 643 ASN A N 1
ATOM 5289 C CA . ASN A 1 643 ? -20.074 16.911 37.461 1.00 84.94 643 ASN A CA 1
ATOM 5290 C C . ASN A 1 643 ? -20.448 16.446 36.050 1.00 84.94 643 ASN A C 1
ATOM 5292 O O . ASN A 1 643 ? -20.941 17.260 35.279 1.00 84.94 643 ASN A O 1
ATOM 5296 N N . LYS A 1 644 ? -20.311 15.152 35.740 1.00 89.25 644 LYS A N 1
ATOM 5297 C CA . LYS A 1 644 ? -20.817 14.536 34.507 1.00 89.25 644 LYS A CA 1
ATOM 5298 C C . LYS A 1 644 ? -22.338 14.670 34.417 1.00 89.25 644 LYS A C 1
ATOM 5300 O O . LYS A 1 644 ? -22.824 15.166 33.414 1.00 89.25 644 LYS A O 1
ATOM 5305 N N . PHE A 1 645 ? -23.069 14.372 35.491 1.00 86.12 645 PHE A N 1
ATOM 5306 C CA . PHE A 1 645 ? -24.521 14.566 35.558 1.00 86.12 645 PHE A CA 1
ATOM 5307 C C . PHE A 1 645 ? -24.929 16.046 35.433 1.00 86.12 645 PHE A C 1
ATOM 5309 O O . PHE A 1 645 ? -25.908 16.363 34.765 1.00 86.12 645 PHE A O 1
ATOM 5316 N N . LYS A 1 646 ? -24.167 16.981 36.023 1.00 84.38 646 LYS A N 1
ATOM 5317 C CA . LYS A 1 646 ? -24.384 18.433 35.853 1.00 84.38 646 LYS A CA 1
ATOM 5318 C C . LYS A 1 646 ? -24.098 18.892 34.417 1.00 84.38 646 LYS A C 1
ATOM 5320 O O . LYS A 1 646 ? -24.820 19.749 33.922 1.00 84.38 646 LYS A O 1
ATOM 5325 N N . ILE A 1 647 ? -23.087 18.328 33.751 1.00 79.75 647 ILE A N 1
ATOM 5326 C CA . ILE A 1 647 ? -22.789 18.581 32.333 1.00 79.75 647 ILE A CA 1
ATOM 5327 C C . ILE A 1 647 ? -23.915 18.025 31.459 1.00 79.75 647 ILE A C 1
ATOM 5329 O O . ILE A 1 647 ? -24.510 18.795 30.720 1.00 79.75 647 ILE A O 1
ATOM 5333 N N . GLU A 1 648 ? -24.304 16.762 31.626 1.00 81.75 648 GLU A N 1
ATOM 5334 C CA . GLU A 1 648 ? -25.415 16.133 30.895 1.00 81.75 648 GLU A CA 1
ATOM 5335 C C . GLU A 1 648 ? -26.745 16.876 31.112 1.00 81.75 648 GLU A C 1
ATOM 5337 O O . GLU A 1 648 ? -27.530 17.034 30.180 1.00 81.75 648 GLU A O 1
ATOM 5342 N N . ALA A 1 649 ? -26.995 17.403 32.316 1.00 78.25 649 ALA A N 1
ATOM 5343 C CA . ALA A 1 649 ? -28.159 18.240 32.600 1.00 78.25 649 ALA A CA 1
ATOM 5344 C C . ALA A 1 649 ? -28.091 19.622 31.921 1.00 78.25 649 ALA A C 1
ATOM 5346 O O . ALA A 1 649 ? -29.123 20.128 31.480 1.00 78.25 649 ALA A O 1
ATOM 5347 N N . LEU A 1 650 ? -26.905 20.232 31.806 1.00 73.69 650 LEU A N 1
ATOM 5348 C CA . LEU A 1 650 ? -26.702 21.492 31.078 1.00 73.69 650 LEU A CA 1
ATOM 5349 C C . LEU A 1 650 ? -26.783 21.290 29.559 1.00 73.69 650 LEU A C 1
ATOM 5351 O O . LEU A 1 650 ? -27.443 22.067 28.878 1.00 73.69 650 LEU A O 1
ATOM 5355 N N . GLU A 1 651 ? -26.179 20.228 29.029 1.00 75.94 651 GLU A N 1
ATOM 5356 C CA . GLU A 1 651 ? -26.287 19.811 27.628 1.00 75.94 651 GLU A CA 1
ATOM 5357 C C . GLU A 1 651 ? -27.742 19.503 27.269 1.00 75.94 651 GLU A C 1
ATOM 5359 O O . GLU A 1 651 ? -28.241 19.973 26.247 1.00 75.94 651 GLU A O 1
ATOM 5364 N N . LYS A 1 652 ? -28.473 18.814 28.154 1.00 72.56 652 LYS A N 1
ATOM 5365 C CA . LYS A 1 652 ? -29.908 18.591 27.982 1.00 72.56 652 LYS A CA 1
ATOM 5366 C C . LYS A 1 652 ? -30.720 19.886 28.061 1.00 72.56 652 LYS A C 1
ATOM 5368 O O . LYS A 1 652 ? -31.612 20.062 27.243 1.00 72.56 652 LYS A O 1
ATOM 5373 N N . GLN A 1 653 ? -30.391 20.834 28.944 1.00 65.94 653 GLN A N 1
ATOM 5374 C CA . GLN A 1 653 ? -31.013 22.169 28.927 1.00 65.94 653 GLN A CA 1
ATOM 5375 C C . GLN A 1 653 ? -30.698 22.958 27.647 1.00 65.94 653 GLN A C 1
ATOM 5377 O O . GLN A 1 653 ? -31.527 23.751 27.216 1.00 65.94 653 GLN A O 1
ATOM 5382 N N . ILE A 1 654 ? -29.542 22.744 27.015 1.00 62.84 654 ILE A N 1
ATOM 5383 C CA . ILE A 1 654 ? -29.188 23.346 25.719 1.00 62.84 654 ILE A CA 1
ATOM 5384 C C . ILE A 1 654 ? -29.986 22.690 24.575 1.00 62.84 654 ILE A C 1
ATOM 5386 O O . ILE A 1 654 ? -30.455 23.395 23.684 1.00 62.84 654 ILE A O 1
ATOM 5390 N N . LEU A 1 655 ? -30.191 21.369 24.620 1.00 59.66 655 LEU A N 1
ATOM 5391 C CA . LEU A 1 655 ? -30.955 20.599 23.628 1.00 59.66 655 LEU A CA 1
ATOM 5392 C C . LEU A 1 655 ? -32.479 20.797 23.738 1.00 59.66 655 LEU A C 1
ATOM 5394 O O . LEU A 1 655 ? -33.134 21.044 22.725 1.00 59.66 655 LEU A O 1
ATOM 5398 N N . ASP A 1 656 ? -33.045 20.766 24.947 1.00 52.19 656 ASP A N 1
ATOM 5399 C CA . ASP A 1 656 ? -34.484 20.966 25.194 1.00 52.19 656 ASP A CA 1
ATOM 5400 C C . ASP A 1 656 ? -34.933 22.420 24.896 1.00 52.19 656 ASP A C 1
ATOM 5402 O O . ASP A 1 656 ? -36.122 22.682 24.715 1.00 52.19 656 ASP A O 1
ATOM 5406 N N . CYS A 1 657 ? -33.997 23.371 24.744 1.00 45.84 657 CYS A N 1
ATOM 5407 C CA . CYS A 1 657 ? -34.262 24.719 24.215 1.00 45.84 657 CYS A CA 1
ATOM 5408 C C . CYS A 1 657 ? -34.534 24.762 22.690 1.00 45.84 657 CYS A C 1
ATOM 5410 O O . CYS A 1 657 ? -34.730 25.844 22.135 1.00 45.84 657 CYS A O 1
ATOM 5412 N N . GLY A 1 658 ? -34.550 23.623 21.987 1.00 47.75 658 GLY A N 1
ATOM 5413 C CA . GLY A 1 658 ? -34.645 23.555 20.522 1.00 47.75 658 GLY A CA 1
ATOM 5414 C C . GLY A 1 658 ? -35.975 23.983 19.877 1.00 47.75 658 GLY A C 1
ATOM 5415 O O . GLY A 1 658 ? -36.054 23.983 18.649 1.00 47.75 658 GLY A O 1
ATOM 5416 N N . LEU A 1 659 ? -37.018 24.329 20.648 1.00 43.59 659 LEU A N 1
ATOM 5417 C CA . LEU A 1 659 ? -38.381 24.565 20.134 1.00 43.59 659 LEU A CA 1
ATOM 5418 C C . LEU A 1 659 ? -39.137 25.759 20.767 1.00 43.59 659 LEU A C 1
ATOM 5420 O O . LEU A 1 659 ? -40.309 25.620 21.101 1.00 43.59 659 LEU A O 1
ATOM 5424 N N . ASP A 1 660 ? -38.535 26.955 20.866 1.00 35.59 660 ASP A N 1
ATOM 5425 C CA . ASP A 1 660 ? -39.338 28.199 20.795 1.00 35.59 660 ASP A CA 1
ATOM 5426 C C . ASP A 1 660 ? -38.514 29.457 20.435 1.00 35.59 660 ASP A C 1
ATOM 5428 O O . ASP A 1 660 ? -37.614 29.869 21.166 1.00 35.59 660 ASP A O 1
ATOM 5432 N N . GLN A 1 661 ? -38.823 30.126 19.317 1.00 46.75 661 GLN A N 1
ATOM 5433 C CA . GLN A 1 661 ? -37.980 31.210 18.767 1.00 46.75 661 GLN A CA 1
ATOM 5434 C C . GLN A 1 661 ? -38.171 32.598 19.426 1.00 46.75 661 GLN A C 1
ATOM 5436 O O . GLN A 1 661 ? -37.608 33.580 18.945 1.00 46.75 661 GLN A O 1
ATOM 5441 N N . ASN A 1 662 ? -38.954 32.721 20.509 1.00 41.53 662 ASN A N 1
ATOM 5442 C CA . ASN A 1 662 ? -39.487 34.023 20.956 1.00 41.53 662 ASN A CA 1
ATOM 5443 C C . ASN A 1 662 ? -39.162 34.490 22.392 1.00 41.53 662 ASN A C 1
ATOM 5445 O O . ASN A 1 662 ? -39.699 35.512 22.826 1.00 41.53 662 ASN A O 1
ATOM 5449 N N . LYS A 1 663 ? -38.252 33.841 23.138 1.00 40.16 663 LYS A N 1
ATOM 5450 C CA . LYS A 1 663 ? -37.730 34.392 24.414 1.00 40.16 663 LYS A CA 1
ATOM 5451 C C . LYS A 1 663 ? -36.210 34.255 24.536 1.00 40.16 663 LYS A C 1
ATOM 5453 O O . LYS A 1 663 ? -35.683 33.170 24.743 1.00 40.16 663 LYS A O 1
ATOM 5458 N N . LYS A 1 664 ? -35.500 35.390 24.473 1.00 41.47 664 LYS A N 1
ATOM 5459 C CA . LYS A 1 664 ? -34.038 35.468 24.649 1.00 41.47 664 LYS A CA 1
ATOM 5460 C C . LYS A 1 664 ? -33.623 35.190 26.103 1.00 41.47 664 LYS A C 1
ATOM 5462 O O . LYS A 1 664 ? -33.483 36.123 26.891 1.00 41.47 664 LYS A O 1
ATOM 5467 N N . VAL A 1 665 ? -33.350 33.930 26.439 1.00 38.94 665 VAL A N 1
ATOM 5468 C CA . VAL A 1 665 ? -32.555 33.571 27.628 1.00 38.94 665 VAL A CA 1
ATOM 5469 C C . VAL A 1 665 ? -31.084 33.490 27.210 1.00 38.94 665 VAL A C 1
ATOM 5471 O O . VAL A 1 665 ? -30.711 32.729 26.323 1.00 38.94 665 VAL A O 1
ATOM 5474 N N . ARG A 1 666 ? -30.244 34.351 27.793 1.00 38.97 666 ARG A N 1
ATOM 5475 C CA . ARG A 1 666 ? -28.894 34.648 27.286 1.00 38.97 666 ARG A CA 1
ATOM 5476 C C . ARG A 1 666 ? -27.840 33.693 27.859 1.00 38.97 666 ARG A C 1
ATOM 5478 O O . ARG A 1 666 ? -27.138 34.045 28.808 1.00 38.97 666 ARG A O 1
ATOM 5485 N N . LEU A 1 667 ? -27.711 32.506 27.263 1.00 37.69 667 LEU A N 1
ATOM 5486 C CA . LEU A 1 667 ? -26.523 31.660 27.446 1.00 37.69 667 LEU A CA 1
ATOM 5487 C C . LEU A 1 667 ? -25.264 32.442 27.030 1.00 37.69 667 LEU A C 1
ATOM 5489 O O . LEU A 1 667 ? -25.268 33.168 26.034 1.00 37.69 667 LEU A O 1
ATOM 5493 N N . ARG A 1 668 ? -24.194 32.341 27.827 1.00 41.16 668 ARG A N 1
ATOM 5494 C CA . ARG A 1 668 ? -22.956 33.103 27.613 1.00 41.16 668 ARG A CA 1
ATOM 5495 C C . ARG A 1 668 ? -22.055 32.405 26.596 1.00 41.16 668 ARG A C 1
ATOM 5497 O O . ARG A 1 668 ? -21.221 31.586 26.971 1.00 41.16 668 ARG A O 1
ATOM 5504 N N . THR A 1 669 ? -22.180 32.787 25.329 1.00 40.94 669 THR A N 1
ATOM 5505 C CA . THR A 1 669 ? -21.066 32.670 24.378 1.00 40.94 669 THR A CA 1
ATOM 5506 C C . THR A 1 669 ? -19.878 33.517 24.851 1.00 40.94 669 THR A C 1
ATOM 5508 O O . THR A 1 669 ? -20.026 34.392 25.713 1.00 40.94 669 THR A O 1
ATOM 5511 N N . THR A 1 670 ? -18.695 33.284 24.282 1.00 50.84 670 THR A N 1
ATOM 5512 C CA . THR A 1 670 ? -17.552 34.198 24.422 1.00 50.84 670 THR A CA 1
ATOM 5513 C C . THR A 1 670 ? -17.989 35.626 24.092 1.00 50.84 670 THR A C 1
ATOM 5515 O O . THR A 1 670 ? -18.657 35.864 23.084 1.00 50.84 670 THR A O 1
ATOM 5518 N N . ARG A 1 671 ? -17.670 36.574 24.981 1.00 61.53 671 ARG A N 1
ATOM 5519 C CA . ARG A 1 671 ? -18.061 37.977 24.805 1.00 61.53 671 ARG A CA 1
ATOM 5520 C C . ARG A 1 671 ? -17.302 38.551 23.618 1.00 61.53 671 ARG A C 1
ATOM 5522 O O . ARG A 1 671 ? -16.074 38.543 23.633 1.00 61.53 671 ARG A O 1
ATOM 5529 N N . LEU A 1 672 ? -18.032 39.051 22.626 1.00 65.25 672 LEU A N 1
ATOM 5530 C CA . LEU A 1 672 ? -17.441 39.856 21.562 1.00 65.25 672 LEU A CA 1
ATOM 5531 C C . LEU A 1 672 ? -16.862 41.123 22.200 1.00 65.25 672 LEU A C 1
ATOM 5533 O O . LEU A 1 672 ? -17.492 41.718 23.078 1.00 65.25 672 LEU A O 1
ATOM 5537 N N . TYR A 1 673 ? -15.662 41.505 21.792 1.00 71.50 673 TYR A N 1
ATOM 5538 C CA . TYR A 1 673 ? -14.988 42.716 22.238 1.00 71.50 673 TYR A CA 1
ATOM 5539 C C . TYR A 1 673 ? -14.427 43.404 21.005 1.00 71.50 673 TYR A C 1
ATOM 5541 O O . TYR A 1 673 ? -13.764 42.756 20.197 1.00 71.50 673 TYR A O 1
ATOM 5549 N N . CYS A 1 674 ? -14.716 44.692 20.865 1.00 77.81 674 CYS A N 1
ATOM 5550 C CA . CYS A 1 674 ? -14.109 45.523 19.844 1.00 77.81 674 CYS A CA 1
ATOM 5551 C C . CYS A 1 674 ? -12.953 46.304 20.474 1.00 77.81 674 CYS A C 1
ATOM 5553 O O . CYS A 1 674 ? -13.175 47.231 21.250 1.00 77.81 674 CYS A O 1
ATOM 5555 N N . GLU A 1 675 ? -11.720 45.945 20.130 1.00 71.44 675 GLU A N 1
ATOM 5556 C CA . GLU A 1 675 ? -10.505 46.641 20.570 1.00 71.44 675 GLU A CA 1
ATOM 5557 C C . GLU A 1 675 ? -10.423 48.069 20.002 1.00 71.44 675 GLU A C 1
ATOM 5559 O O . GLU A 1 675 ? -9.757 48.921 20.582 1.00 71.44 675 GLU A O 1
ATOM 5564 N N . GLN A 1 676 ? -11.122 48.350 18.894 1.00 69.00 676 GLN A N 1
ATOM 5565 C CA . GLN A 1 676 ? -11.159 49.673 18.263 1.00 69.00 676 GLN A CA 1
ATOM 5566 C C . GLN A 1 676 ? -11.923 50.730 19.078 1.00 69.00 676 GLN A C 1
ATOM 5568 O O . GLN A 1 676 ? -11.556 51.900 19.017 1.00 69.00 676 GLN A O 1
ATOM 5573 N N . CYS A 1 677 ? -12.989 50.343 19.789 1.00 75.25 677 CYS A N 1
ATOM 5574 C CA . CYS A 1 677 ? -13.871 51.266 20.526 1.00 75.25 677 CYS A CA 1
ATOM 5575 C C . CYS A 1 677 ? -14.113 50.864 21.996 1.00 75.25 677 CYS A C 1
ATOM 5577 O O . CYS A 1 677 ? -14.895 51.505 22.693 1.00 75.25 677 CYS A O 1
ATOM 5579 N N . GLU A 1 678 ? -13.462 49.794 22.462 1.00 71.81 678 GLU A N 1
ATOM 5580 C CA . GLU A 1 678 ? -13.537 49.215 23.815 1.00 71.81 678 GLU A CA 1
ATOM 5581 C C . GLU A 1 678 ? -14.940 48.716 24.247 1.00 71.81 678 GLU A C 1
ATOM 5583 O O . GLU A 1 678 ? -15.185 48.411 25.419 1.00 71.81 678 GLU A O 1
ATOM 5588 N N . ILE A 1 679 ? -15.883 48.568 23.306 1.00 72.88 679 ILE A N 1
ATOM 5589 C CA . ILE A 1 679 ? -17.255 48.119 23.592 1.00 72.88 679 ILE A CA 1
ATOM 5590 C C . ILE A 1 679 ? -17.358 46.584 23.565 1.00 72.88 679 ILE A C 1
ATOM 5592 O O . ILE A 1 679 ? -16.981 45.918 22.600 1.00 72.88 679 ILE A O 1
ATOM 5596 N N . PHE A 1 680 ? -17.960 46.017 24.616 1.00 64.19 680 PHE A N 1
ATOM 5597 C CA . PHE A 1 680 ? -18.311 44.596 24.700 1.00 64.19 680 PHE A CA 1
ATOM 5598 C C . PHE A 1 680 ? -19.705 44.276 24.129 1.00 64.19 680 PHE A C 1
ATOM 5600 O O . PHE A 1 680 ? -20.631 45.086 24.164 1.00 64.19 680 PHE A O 1
ATOM 5607 N N . ASP A 1 681 ? -19.866 43.028 23.687 1.00 67.69 681 ASP A N 1
ATOM 5608 C CA . ASP A 1 681 ? -21.107 42.366 23.264 1.00 67.69 681 ASP A CA 1
ATOM 5609 C C . ASP A 1 681 ? -21.900 43.057 22.127 1.00 67.69 681 ASP A C 1
ATOM 5611 O O . ASP A 1 681 ? -23.083 42.755 21.957 1.00 67.69 681 ASP A O 1
ATOM 5615 N N . SER A 1 682 ? -21.281 43.970 21.367 1.00 73.06 682 SER A N 1
ATOM 5616 C CA . SER A 1 682 ? -21.963 44.790 20.344 1.00 73.06 682 SER A CA 1
ATOM 5617 C C . SER A 1 682 ? -21.531 44.482 18.904 1.00 73.06 682 SER A C 1
ATOM 5619 O O . SER A 1 682 ? -22.386 44.348 18.035 1.00 73.06 682 SER A O 1
ATOM 5621 N N . HIS A 1 683 ? -20.225 44.366 18.660 1.00 73.38 683 HIS A N 1
ATOM 5622 C CA . HIS A 1 683 ? -19.590 43.947 17.402 1.00 73.38 683 HIS A CA 1
ATOM 5623 C C . HIS A 1 683 ? -18.159 43.462 17.709 1.00 73.38 683 HIS A C 1
ATOM 5625 O O . HIS A 1 683 ? -17.716 43.554 18.858 1.00 73.38 683 HIS A O 1
ATOM 5631 N N . ASP A 1 684 ? -17.452 42.936 16.710 1.00 71.00 684 ASP A N 1
ATOM 5632 C CA . ASP A 1 684 ? -16.011 42.654 16.762 1.00 71.00 684 ASP A CA 1
ATOM 5633 C C . ASP A 1 684 ? -15.205 43.706 15.970 1.00 71.00 684 ASP A C 1
ATOM 5635 O O . ASP A 1 684 ? -15.775 44.639 15.398 1.00 71.00 684 ASP A O 1
ATOM 5639 N N . ASN A 1 685 ? -13.873 43.583 15.951 1.00 69.00 685 ASN A N 1
ATOM 5640 C CA . ASN A 1 685 ? -12.987 44.547 15.285 1.00 69.00 685 ASN A CA 1
ATOM 5641 C C . ASN A 1 685 ? -13.301 44.745 13.785 1.00 69.00 685 ASN A C 1
ATOM 5643 O O . ASN A 1 685 ? -13.058 45.831 13.256 1.00 69.00 685 ASN A O 1
ATOM 5647 N N . GLU A 1 686 ? -13.832 43.730 13.093 1.00 68.44 686 GLU A N 1
ATOM 5648 C CA . GLU A 1 686 ? -14.071 43.784 11.646 1.00 68.44 686 GLU A CA 1
ATOM 5649 C C . GLU A 1 686 ? -15.354 44.556 11.311 1.00 68.44 686 GLU A C 1
ATOM 5651 O O . GLU A 1 686 ? -15.366 45.321 10.346 1.00 68.44 686 GLU A O 1
ATOM 5656 N N . ASP A 1 687 ? -16.406 44.442 12.127 1.00 65.31 687 ASP A N 1
ATOM 5657 C CA . ASP A 1 687 ? -17.695 45.135 11.932 1.00 65.31 687 ASP A CA 1
ATOM 5658 C C . ASP A 1 687 ? -17.815 46.489 12.669 1.00 65.31 687 ASP A C 1
ATOM 5660 O O . ASP A 1 687 ? -18.891 47.092 12.720 1.00 65.31 687 ASP A O 1
ATOM 5664 N N . CYS A 1 688 ? -16.709 47.027 13.196 1.00 72.19 688 CYS A N 1
ATOM 5665 C CA . CYS A 1 688 ? -16.709 48.319 13.887 1.00 72.19 688 CYS A CA 1
ATOM 5666 C C . CYS A 1 688 ? -17.225 49.481 12.996 1.00 72.19 688 CYS A C 1
ATOM 5668 O O . CYS A 1 688 ? -16.701 49.685 11.892 1.00 72.19 688 CYS A O 1
ATOM 5670 N N . PRO A 1 689 ? -18.208 50.292 13.454 1.00 66.44 689 PRO A N 1
ATOM 5671 C CA . PRO A 1 689 ? -18.698 51.461 12.713 1.00 66.44 689 PRO A CA 1
ATOM 5672 C C . PRO A 1 689 ? -17.664 52.587 12.577 1.00 66.44 689 PRO A C 1
ATOM 5674 O O . PRO A 1 689 ? -17.708 53.355 11.614 1.00 66.44 689 PRO A O 1
ATOM 5677 N N . GLU A 1 690 ? -16.725 52.693 13.520 1.00 57.41 690 GLU A N 1
ATOM 5678 C CA . GLU A 1 690 ? -15.687 53.729 13.546 1.00 57.41 690 GLU A CA 1
ATOM 5679 C C . GLU A 1 690 ? -14.503 53.362 12.640 1.00 57.41 690 GLU A C 1
ATOM 5681 O O . GLU A 1 690 ? -13.360 53.245 13.072 1.00 57.41 690 GLU A O 1
ATOM 5686 N N . LYS A 1 691 ? -14.775 53.188 11.342 1.00 54.41 691 LYS A N 1
ATOM 5687 C CA . LYS A 1 691 ? -13.738 53.009 10.317 1.00 54.41 691 LYS A CA 1
ATOM 5688 C C . LYS A 1 691 ? -13.198 54.378 9.878 1.00 54.41 691 LYS A C 1
ATOM 5690 O O . LYS A 1 691 ? -13.875 55.066 9.103 1.00 54.41 691 LYS A O 1
ATOM 5695 N N . PRO A 1 692 ? -11.992 54.806 10.313 1.00 48.84 692 PRO A N 1
ATOM 5696 C CA . PRO A 1 692 ? -11.373 56.007 9.769 1.00 48.84 692 PRO A CA 1
ATOM 5697 C C . PRO A 1 692 ? -11.106 55.804 8.275 1.00 48.84 692 PRO A C 1
ATOM 5699 O O . PRO A 1 692 ? -10.540 54.792 7.856 1.00 48.84 692 PRO A O 1
ATOM 5702 N N . LYS A 1 693 ? -11.515 56.775 7.452 1.00 41.28 693 LYS A N 1
ATOM 5703 C CA . LYS A 1 693 ? -11.257 56.743 6.006 1.00 41.28 693 LYS A CA 1
ATOM 5704 C C . LYS A 1 693 ? -9.749 56.731 5.755 1.00 41.28 693 LYS A C 1
ATOM 5706 O O . LYS A 1 693 ? -9.021 57.528 6.343 1.00 41.28 693 LYS A O 1
ATOM 5711 N N . SER A 1 694 ? -9.306 55.835 4.878 1.00 37.97 694 SER A N 1
ATOM 5712 C CA . SER A 1 694 ? -7.894 55.544 4.630 1.00 37.97 694 SER A CA 1
ATOM 5713 C C . SER A 1 694 ? -7.082 56.780 4.220 1.00 37.97 694 SER A C 1
ATOM 5715 O O . SER A 1 694 ? -7.405 57.404 3.208 1.00 37.97 694 SER A O 1
ATOM 5717 N N . PRO A 1 695 ? -5.979 57.087 4.920 1.00 40.62 695 PRO A N 1
ATOM 5718 C CA . PRO A 1 695 ? -4.872 57.850 4.363 1.00 40.62 695 PRO A CA 1
ATOM 5719 C C . PRO A 1 695 ? -3.970 56.931 3.527 1.00 40.62 695 PRO A C 1
ATOM 5721 O O . PRO A 1 695 ? -3.737 55.773 3.878 1.00 40.62 695 PRO A O 1
ATOM 5724 N N . GLU A 1 696 ? -3.426 57.457 2.434 1.00 36.94 696 GLU A N 1
ATOM 5725 C CA . GLU A 1 696 ? -2.314 56.835 1.709 1.00 36.94 696 GLU A CA 1
ATOM 5726 C C . GLU A 1 696 ? -0.974 56.994 2.480 1.00 36.94 696 GLU A C 1
ATOM 5728 O O . GLU A 1 696 ? -0.935 57.456 3.617 1.00 36.94 696 GLU A O 1
ATOM 5733 N N . VAL A 1 697 ? 0.140 56.733 1.778 1.00 32.28 697 VAL A N 1
ATOM 5734 C CA . VAL A 1 697 ? 1.507 57.248 2.030 1.00 32.28 697 VAL A CA 1
ATOM 5735 C C . VAL A 1 697 ? 2.491 56.329 2.792 1.00 32.28 697 VAL A C 1
ATOM 5737 O O . VAL A 1 697 ? 2.567 56.278 4.011 1.00 32.28 697 VAL A O 1
ATOM 5740 N N . GLN A 1 698 ? 3.395 55.743 1.990 1.00 31.59 698 GLN A N 1
ATOM 5741 C CA . GLN A 1 698 ? 4.797 55.374 2.285 1.00 31.59 698 GLN A CA 1
ATOM 5742 C C . GLN A 1 698 ? 5.117 54.328 3.374 1.00 31.59 698 GLN A C 1
ATOM 5744 O O . GLN A 1 698 ? 5.340 54.631 4.544 1.00 31.59 698 GLN A O 1
ATOM 5749 N N . ARG A 1 699 ? 5.456 53.114 2.912 1.00 30.95 699 ARG A N 1
ATOM 5750 C CA . ARG A 1 699 ? 6.372 52.211 3.633 1.00 30.95 699 ARG A CA 1
ATOM 5751 C C . ARG A 1 699 ? 7.785 52.818 3.689 1.00 30.95 699 ARG A C 1
ATOM 5753 O O . ARG A 1 699 ? 8.453 52.895 2.657 1.00 30.95 699 ARG A O 1
ATOM 5760 N N . LYS A 1 700 ? 8.291 53.154 4.880 1.00 32.25 700 LYS A N 1
ATOM 5761 C CA . LYS A 1 700 ? 9.733 53.352 5.141 1.00 32.25 700 LYS A CA 1
ATOM 5762 C C . LYS A 1 700 ? 10.237 52.298 6.128 1.00 32.25 700 LYS A C 1
ATOM 5764 O O . LYS A 1 700 ? 9.533 51.927 7.059 1.00 32.25 700 LYS A O 1
ATOM 5769 N N . ARG A 1 701 ? 11.445 51.781 5.886 1.00 30.55 701 ARG A N 1
ATOM 5770 C CA . ARG A 1 701 ? 12.025 50.654 6.635 1.00 30.55 701 ARG A CA 1
ATOM 5771 C C . ARG A 1 701 ? 12.661 51.121 7.949 1.00 30.55 701 ARG A C 1
ATOM 5773 O O . ARG A 1 701 ? 13.421 52.085 7.939 1.00 30.55 701 ARG A O 1
ATOM 5780 N N . ARG A 1 702 ? 12.483 50.331 9.007 1.00 27.89 702 ARG A N 1
ATOM 5781 C CA . ARG A 1 702 ? 13.538 49.941 9.963 1.00 27.89 702 ARG A CA 1
ATOM 5782 C C . ARG A 1 702 ? 13.360 48.423 10.125 1.00 27.89 702 ARG A C 1
ATOM 5784 O O . ARG A 1 702 ? 12.234 47.981 10.303 1.00 27.89 702 ARG A O 1
ATOM 5791 N N . VAL A 1 703 ? 14.320 47.573 9.759 1.00 30.94 703 VAL A N 1
ATOM 5792 C CA . VAL A 1 703 ? 15.630 47.392 10.411 1.00 30.94 703 VAL A CA 1
ATOM 5793 C C . VAL A 1 703 ? 15.412 47.111 11.894 1.00 30.94 703 VAL A C 1
ATOM 5795 O O . VAL A 1 703 ? 15.317 48.033 12.697 1.00 30.94 703 VAL A O 1
ATOM 5798 N N . VAL A 1 704 ? 15.296 45.822 12.211 1.00 29.03 704 VAL A N 1
ATOM 5799 C CA . VAL A 1 704 ? 15.405 45.280 13.565 1.00 29.03 704 VAL A CA 1
ATOM 5800 C C . VAL A 1 704 ? 16.738 44.552 13.608 1.00 29.03 704 VAL A C 1
ATOM 5802 O O . VAL A 1 704 ? 16.972 43.661 12.794 1.00 29.03 704 VAL A O 1
ATOM 5805 N N . ASN A 1 705 ? 17.600 44.967 14.525 1.00 28.77 705 ASN A N 1
ATOM 5806 C CA . ASN A 1 705 ? 18.866 44.322 14.833 1.00 28.77 705 ASN A CA 1
ATOM 5807 C C . ASN A 1 705 ? 18.893 44.049 16.340 1.00 28.77 705 ASN A C 1
ATOM 5809 O O . ASN A 1 705 ? 18.173 44.705 17.090 1.00 28.77 705 ASN A O 1
ATOM 5813 N N . ASP A 1 706 ? 19.765 43.128 16.734 1.00 30.33 706 ASP A N 1
ATOM 5814 C CA . ASP A 1 706 ? 20.238 42.897 18.100 1.00 30.33 706 ASP A CA 1
ATOM 5815 C C . ASP A 1 706 ? 19.217 42.410 19.142 1.00 30.33 706 ASP A C 1
ATOM 5817 O O . ASP A 1 706 ? 18.192 43.018 19.441 1.00 30.33 706 ASP A O 1
ATOM 5821 N N . GLY A 1 707 ? 19.583 41.309 19.796 1.00 28.45 707 GLY A N 1
ATOM 5822 C CA . GLY A 1 707 ? 19.002 40.904 21.065 1.00 28.45 707 GLY A CA 1
ATOM 5823 C C . GLY A 1 707 ? 20.100 40.454 22.018 1.00 28.45 707 GLY A C 1
ATOM 5824 O O . GLY A 1 707 ? 20.789 39.478 21.733 1.00 28.45 707 GLY A O 1
ATOM 5825 N N . SER A 1 708 ? 20.227 41.121 23.167 1.00 31.44 708 SER A N 1
ATOM 5826 C CA . SER A 1 708 ? 20.874 40.575 24.369 1.00 31.44 708 SER A CA 1
ATOM 5827 C C . SER A 1 708 ? 20.647 41.471 25.592 1.00 31.44 708 SER A C 1
ATOM 5829 O O . SER A 1 708 ? 20.742 42.683 25.464 1.00 31.44 708 SER A O 1
ATOM 5831 N N . ASN A 1 709 ? 20.429 40.839 26.753 1.00 29.66 709 ASN A N 1
ATOM 5832 C CA . ASN A 1 709 ? 20.619 41.319 28.139 1.00 29.66 709 ASN A CA 1
ATOM 5833 C C . ASN A 1 709 ? 20.020 42.697 28.526 1.00 29.66 709 ASN A C 1
ATOM 5835 O O . ASN A 1 709 ? 20.449 43.744 28.070 1.00 29.66 709 ASN A O 1
ATOM 5839 N N . LYS A 1 710 ? 18.987 42.753 29.381 1.00 35.09 710 LYS A N 1
ATOM 5840 C CA . LYS A 1 710 ? 19.069 42.631 30.861 1.00 35.09 710 LYS A CA 1
ATOM 5841 C C . LYS A 1 710 ? 20.096 43.575 31.517 1.00 35.09 710 LYS A C 1
ATOM 5843 O O . LYS A 1 710 ? 21.269 43.226 31.524 1.00 35.09 710 LYS A O 1
ATOM 5848 N N . THR A 1 711 ? 19.622 44.653 32.161 1.00 30.14 711 THR A N 1
ATOM 5849 C CA . THR A 1 711 ? 19.519 44.824 33.644 1.00 30.14 711 THR A CA 1
ATOM 5850 C C . THR A 1 711 ? 19.126 46.268 34.013 1.00 30.14 711 THR A C 1
ATOM 5852 O O . THR A 1 711 ? 19.924 47.157 33.738 1.00 30.14 711 THR A O 1
ATOM 5855 N N . ALA A 1 712 ? 17.966 46.483 34.661 1.00 32.06 712 ALA A N 1
ATOM 5856 C CA . ALA A 1 712 ? 17.691 47.552 35.654 1.00 32.06 712 ALA A CA 1
ATOM 5857 C C . ALA A 1 712 ? 16.205 47.549 36.112 1.00 32.06 712 ALA A C 1
ATOM 5859 O O . ALA A 1 712 ? 15.304 47.749 35.306 1.00 32.06 712 ALA A O 1
ATOM 5860 N N . GLU A 1 713 ? 16.009 47.276 37.402 1.00 33.03 713 GLU A N 1
ATOM 5861 C CA . GLU A 1 713 ? 14.934 47.659 38.351 1.00 33.03 713 GLU A CA 1
ATOM 5862 C C . GLU A 1 713 ? 13.605 48.320 37.875 1.00 33.03 713 GLU A C 1
ATOM 5864 O O . GLU A 1 713 ? 13.565 49.471 37.458 1.00 33.03 713 GLU A O 1
ATOM 5869 N N . GLU A 1 714 ? 12.510 47.552 38.035 1.00 42.16 714 GLU A N 1
ATOM 5870 C CA . GLU A 1 714 ? 11.266 47.815 38.818 1.00 42.16 714 GLU A CA 1
ATOM 5871 C C . GLU A 1 714 ? 10.641 49.236 38.933 1.00 42.16 714 GLU A C 1
ATOM 5873 O O . GLU A 1 714 ? 11.326 50.229 39.171 1.00 42.16 714 GLU A O 1
ATOM 5878 N N . PRO A 1 715 ? 9.287 49.335 38.872 1.00 48.25 715 PRO A N 1
ATOM 5879 C CA . PRO A 1 715 ? 8.482 49.120 40.092 1.00 48.25 715 PRO A CA 1
ATOM 5880 C C . PRO A 1 715 ? 7.240 48.208 39.944 1.00 48.25 715 PRO A C 1
ATOM 5882 O O . PRO A 1 715 ? 6.724 47.967 38.853 1.00 48.25 715 PRO A O 1
ATOM 5885 N N . PHE A 1 716 ? 6.729 47.734 41.087 1.00 34.84 716 PHE A N 1
ATOM 5886 C CA . PHE A 1 716 ? 5.534 46.885 41.220 1.00 34.84 716 PHE A CA 1
ATOM 5887 C C . PHE A 1 716 ? 4.220 47.588 40.813 1.00 34.84 716 PHE A C 1
ATOM 5889 O O . PHE A 1 716 ? 4.015 48.769 41.092 1.00 34.84 716 PHE A O 1
ATOM 5896 N N . CYS A 1 717 ? 3.275 46.834 40.234 1.00 42.97 717 CYS A N 1
ATOM 5897 C CA . CYS A 1 717 ? 1.934 47.323 39.887 1.00 42.97 717 CYS A CA 1
ATOM 5898 C C . CYS A 1 717 ? 0.914 47.070 41.017 1.00 42.97 717 CYS A C 1
ATOM 5900 O O . CYS A 1 717 ? 0.615 45.925 41.363 1.00 42.97 717 CYS A O 1
ATOM 5902 N N . VAL A 1 718 ? 0.339 48.143 41.569 1.00 47.19 718 VAL A N 1
ATOM 5903 C CA . VAL A 1 718 ? -0.555 48.117 42.745 1.00 47.19 718 VAL A CA 1
ATOM 5904 C C . VAL A 1 718 ? -2.019 47.853 42.344 1.00 47.19 718 VAL A C 1
ATOM 5906 O O . VAL A 1 718 ? -2.893 48.686 42.564 1.00 47.19 718 VAL A O 1
ATOM 5909 N N . CYS A 1 719 ? -2.293 46.694 41.729 1.00 41.50 719 CYS A N 1
ATOM 5910 C CA . CYS A 1 719 ? -3.647 46.322 41.269 1.00 41.50 719 CYS A CA 1
ATOM 5911 C C . CYS A 1 719 ? -4.110 44.894 41.619 1.00 41.50 719 CYS A C 1
ATOM 5913 O O . CYS A 1 719 ? -5.288 44.591 41.439 1.00 41.50 719 CYS A O 1
ATOM 5915 N N . CYS A 1 720 ? -3.236 44.011 42.116 1.00 41.22 720 CYS A N 1
ATOM 5916 C CA . CYS A 1 720 ? -3.577 42.591 42.311 1.00 41.22 720 CYS A CA 1
ATOM 5917 C C . CYS A 1 720 ? -3.979 42.202 43.746 1.00 41.22 720 CYS A C 1
ATOM 5919 O O . CYS A 1 720 ? -4.420 41.074 43.954 1.00 41.22 720 CYS A O 1
ATOM 5921 N N . ASP A 1 721 ? -3.857 43.104 44.725 1.00 32.84 721 ASP A N 1
ATOM 5922 C CA . ASP A 1 721 ? -3.996 42.766 46.149 1.00 32.84 721 ASP A CA 1
ATOM 5923 C C . ASP A 1 721 ? -5.253 43.391 46.784 1.00 32.84 721 ASP A C 1
ATOM 5925 O O . ASP A 1 721 ? -5.200 44.352 47.553 1.00 32.84 721 ASP A O 1
ATOM 5929 N N . SER A 1 722 ? -6.434 42.891 46.388 1.00 31.45 722 SER A N 1
ATOM 5930 C CA . SER A 1 722 ? -7.728 43.221 47.018 1.00 31.45 722 SER A CA 1
ATOM 5931 C C . SER A 1 722 ? -8.865 42.264 46.627 1.00 31.45 722 SER A C 1
ATOM 5933 O O . SER A 1 722 ? -9.707 42.610 45.796 1.00 31.45 722 SER A O 1
ATOM 5935 N N . LYS A 1 723 ? -8.917 41.082 47.272 1.00 35.12 723 LYS A N 1
ATOM 5936 C CA . LYS A 1 723 ? -10.134 40.395 47.798 1.00 35.12 723 LYS A CA 1
ATOM 5937 C C . LYS A 1 723 ? -9.888 38.903 48.062 1.00 35.12 723 LYS A C 1
ATOM 5939 O O . LYS A 1 723 ? -10.294 38.054 47.273 1.00 35.12 723 LYS A O 1
ATOM 5944 N N . LEU A 1 724 ? -9.315 38.572 49.223 1.00 30.94 724 LEU A N 1
ATOM 5945 C CA . LEU A 1 724 ? -9.389 37.205 49.754 1.00 30.94 724 LEU A CA 1
ATOM 5946 C C . LEU A 1 724 ? -9.282 37.127 51.292 1.00 30.94 724 LEU A C 1
ATOM 5948 O O . LEU A 1 724 ? -8.489 36.359 51.811 1.00 30.94 724 LEU A O 1
ATOM 5952 N N . PHE A 1 725 ? -10.097 37.889 52.039 1.00 31.48 725 PHE A N 1
ATOM 5953 C CA . PHE A 1 725 ? -10.392 37.579 53.454 1.00 31.48 725 PHE A CA 1
ATOM 5954 C C . PHE A 1 725 ? -11.654 38.287 53.984 1.00 31.48 725 PHE A C 1
ATOM 5956 O O . PHE A 1 725 ? -11.610 39.442 54.393 1.00 31.48 725 PHE A O 1
ATOM 5963 N N . SER A 1 726 ? -12.770 37.557 54.054 1.00 29.69 726 SER A N 1
ATOM 5964 C CA . SER A 1 726 ? -13.687 37.585 55.206 1.00 29.69 726 SER A CA 1
ATOM 5965 C C . SER A 1 726 ? -14.616 36.364 55.163 1.00 29.69 726 SER A C 1
ATOM 5967 O O . SER A 1 726 ? -15.046 35.919 54.097 1.00 29.69 726 SER A O 1
ATOM 5969 N N . ARG A 1 727 ? -14.891 35.768 56.327 1.00 35.25 727 ARG A N 1
ATOM 5970 C CA . ARG A 1 727 ? -15.806 34.628 56.485 1.00 35.25 727 ARG A CA 1
ATOM 5971 C C . ARG A 1 727 ? -16.431 34.719 57.881 1.00 35.25 727 ARG A C 1
ATOM 5973 O O . ARG A 1 727 ? -15.685 34.719 58.847 1.00 35.25 727 ARG A O 1
ATOM 5980 N N . TYR A 1 728 ? -17.764 34.764 57.952 1.00 35.03 728 TYR A N 1
ATOM 5981 C CA . TYR A 1 728 ? -18.604 34.713 59.167 1.00 35.03 728 TYR A CA 1
ATOM 5982 C C . TYR A 1 728 ? -18.376 35.761 60.283 1.00 35.03 728 TYR A C 1
ATOM 5984 O O . TYR A 1 728 ? -17.454 35.626 61.074 1.00 35.03 728 TYR A O 1
ATOM 5992 N N . GLN A 1 729 ? -19.361 36.646 60.495 1.00 30.98 729 GLN A N 1
ATOM 5993 C CA . GLN A 1 729 ? -20.234 36.569 61.689 1.00 30.98 729 GLN A CA 1
ATOM 5994 C C . GLN A 1 729 ? -21.567 37.330 61.445 1.00 30.98 729 GLN A C 1
ATOM 5996 O O . GLN A 1 729 ? -21.529 38.400 60.853 1.00 30.98 729 GLN A O 1
ATOM 6001 N N . ILE A 1 730 ? -22.740 36.669 61.482 1.00 33.00 730 ILE A N 1
ATOM 6002 C CA . ILE A 1 730 ? -23.760 36.526 62.567 1.00 33.00 730 ILE A CA 1
ATOM 6003 C C . ILE A 1 730 ? -24.342 37.866 63.107 1.00 33.00 730 ILE A C 1
ATOM 6005 O O . ILE A 1 730 ? -23.579 38.726 63.530 1.00 33.00 730 ILE A O 1
ATOM 6009 N N . ILE A 1 731 ? -25.687 37.926 63.227 1.00 35.09 731 ILE A N 1
ATOM 6010 C CA . ILE A 1 731 ? -26.565 38.952 63.860 1.00 35.09 731 ILE A CA 1
ATOM 6011 C C . ILE A 1 731 ? -26.665 40.287 63.070 1.00 35.09 731 ILE A C 1
ATOM 6013 O O . ILE A 1 731 ? -25.642 40.826 62.665 1.00 35.09 731 ILE A O 1
ATOM 6017 N N . VAL A 1 732 ? -27.833 40.909 62.820 1.00 38.22 732 VAL A N 1
ATOM 6018 C CA . VAL A 1 732 ? -29.257 40.576 63.107 1.00 38.22 732 VAL A CA 1
ATOM 6019 C C . VAL A 1 732 ? -29.938 40.040 61.847 1.00 38.22 732 VAL A C 1
ATOM 6021 O O . VAL A 1 732 ? -29.829 40.724 60.807 1.00 38.22 732 VAL A O 1
#

Radius of gyration: 116.21 Å; chains: 1; bounding box: 294×80×417 Å

Organism: NCBI:txid143950

Foldseek 3Di:
DDDDPPPVPDVVVPVVVVVVVVVVVVVVVVVVVVVVVVVVVVVVVVVVVVVVVVVVVVVVVVVVVVVVVVVVVVVVVVVVVVVVVVVVVVVVVVVVVVVVVVVVVVVVVVVVVVVVVVVVVVVVVVVVVVVVVVVVVVVVVVVVVVVVVVVVVVVVVVVVVVVVVVVVVVVVVVVVVVVVVVVVVVVVVVVVVVVVVVVVVVVVVVVVVVVVVVVVVVVVVVVVVVVVVVVVVVVVVVVVVVVVVVVVVVVVVVVVVVVVVVVVVVVVVVVVVVVVVVVVVVVVVVVVVVVVVVVVVVVVVVVVVVVVVVVVVVVVVVVVVVVVVVVVVVVVVVVVVVVVVVVVVVCVPPPPPDDDDDDDDDDDDDYDDDDYDYDDYDDDDDDPPPPVVPVVVVVVVVVVVVVVVVVVVVVVVVVVVVVVVVVVVVVVVVVVVVVVVLVVVLVVLVVVLVVLVVVLVVLVVVLVVLVVVVVVVVVPDPDDDDDDPVSVVVNVVSVVVNVVSVVVSVVSVVVSVVSVVVVCVPVVVVPDPDDDDPVVVVVVVVVVVVVVVVVVVVVVVVVVVVVVVVVVVVVVVVVVVVVVVVVVVVVVVVVVVVVVVVPDDPDDDDDDDPDQDPVNVVVVVVVVVVVVVVVVVVVVVVVVVVVVVVVVVVVVVVVVVPDDDPDDPDDDDPWAADPVVRDINPHHVVPDPPDDDDDDDDDDDDDDDDDDDDDDDDDDDPDPPDDDDDDDDDDD

Sequence (732 aa):
MLSLRQKNKIESDQLDVEKLEIQKQINELKNKCSVLQSAFDDKNNEIEHIKKNVLMELKKVVEDKTKIIDDKNSKIDQLSNTIMLSEVEFSTKLKEKENNIVDRIKITEDKFIKEKLILENNTQILLDEKDKEISLFVEKLNTLENIKLNLDEQIKISEKQDHEITELKKDVENKTKAIEDSNLKIELLNNIILETKTDLEMKVKEREKKIKELEKIGEDKLIKEKIGYETCLTEKNTEIEILKNQLQEFVENNTEKELMLKLESANEELNKERVRVANLEVLKKELEKTVSEHKTAFEQLELSKKDMIKTIEEQNILNAELKAKNKIESDQLDGEKLKIQKQINELKNECSVLQSTLGKKNLEIEQLKSQNLESVNGDSKELNRLKALLEKDRSTQSHLEFRIQELTDENHYLNERIEGNRNLLQRNHNDNQEKYNLEKKYEETYSLLKIKENQILVLQTELNSWKLKDMEKCKNNIIQDKPDKSDVHLLAEKNEEIKILNSIILGLHKKLSAVMETDVSEFEIEKNPNGVSKEDYQKLYKATKNNVKLKECENLSLKQEIYKLKTENERYSEFKTKCESLENDKKVLQRLVVNYESSQPAKVKNEKTDDKSETEKILEEKDWQINLLNNIIAGLHTKVSENKFKIEALEKQILDCGLDQNKKVRLRTTRLYCEQCEIFDSHDNEDCPEKPKSPEVQRKRRVVNDGSNKTAEEPFCVCCDSKLFSRYQIIV

pLDDT: mean 73.95, std 18.99, range [26.95, 96.44]